Protein AF-0000000073273276 (afdb_homodimer)

Structure (mmCIF, N/CA/C/O backbone):
data_AF-0000000073273276-model_v1
#
loop_
_entity.id
_entity.type
_entity.pdbx_description
1 polymer 'Uncharacterized protein'
#
loop_
_atom_site.group_PDB
_atom_site.id
_atom_site.type_symbol
_atom_site.label_atom_id
_atom_site.label_alt_id
_atom_site.label_comp_id
_atom_site.label_asym_id
_atom_site.label_entity_id
_atom_site.label_seq_id
_atom_site.pdbx_PDB_ins_code
_atom_site.Cartn_x
_atom_site.Cartn_y
_atom_site.Cartn_z
_atom_site.occupancy
_atom_site.B_iso_or_equiv
_atom_site.auth_seq_id
_atom_site.auth_comp_id
_atom_site.auth_asym_id
_atom_site.auth_atom_id
_atom_site.pdbx_PDB_model_num
ATOM 1 N N . MET A 1 1 ? -34.844 -22.297 62.281 1 25.06 1 MET A N 1
ATOM 2 C CA . MET A 1 1 ? -33.531 -21.641 62.094 1 25.06 1 MET A CA 1
ATOM 3 C C . MET A 1 1 ? -33.094 -21.75 60.625 1 25.06 1 MET A C 1
ATOM 5 O O . MET A 1 1 ? -32.688 -22.812 60.188 1 25.06 1 MET A O 1
ATOM 9 N N . ALA A 1 2 ? -33.906 -21.156 59.75 1 26.33 2 ALA A N 1
ATOM 10 C CA . ALA A 1 2 ? -34 -20.969 58.281 1 26.33 2 ALA A CA 1
ATOM 11 C C . ALA A 1 2 ? -32.75 -20.297 57.719 1 26.33 2 ALA A C 1
ATOM 13 O O . ALA A 1 2 ? -32.5 -19.125 58.031 1 26.33 2 ALA A O 1
ATOM 14 N N . ILE A 1 3 ? -31.625 -21.031 57.812 1 28.47 3 ILE A N 1
ATOM 15 C CA . ILE A 1 3 ? -30.297 -20.672 57.281 1 28.47 3 ILE A CA 1
ATOM 16 C C . ILE A 1 3 ? -30.422 -20.234 55.844 1 28.47 3 ILE A C 1
ATOM 18 O O . ILE A 1 3 ? -30.828 -21.016 54.969 1 28.47 3 ILE A O 1
ATOM 22 N N . ILE A 1 4 ? -30.844 -18.984 55.625 1 29.8 4 ILE A N 1
ATOM 23 C CA . ILE A 1 4 ? -30.875 -18.219 54.375 1 29.8 4 ILE A CA 1
ATOM 24 C C . ILE A 1 4 ? -29.547 -18.344 53.656 1 29.8 4 ILE A C 1
ATOM 26 O O . ILE A 1 4 ? -28.5 -17.938 54.188 1 29.8 4 ILE A O 1
ATOM 30 N N . GLY A 1 5 ? -29.344 -19.453 52.969 1 27.39 5 GLY A N 1
ATOM 31 C CA . GLY A 1 5 ? -28.219 -19.75 52.094 1 27.39 5 GLY A CA 1
ATOM 32 C C . GLY A 1 5 ? -27.844 -18.578 51.219 1 27.39 5 GLY A C 1
ATOM 33 O O . GLY A 1 5 ? -28.672 -18.094 50.438 1 27.39 5 GLY A O 1
ATOM 34 N N . VAL A 1 6 ? -27.062 -17.656 51.719 1 28.2 6 VAL A N 1
ATOM 35 C CA . VAL A 1 6 ? -26.422 -16.547 51 1 28.2 6 VAL A CA 1
ATOM 36 C C . VAL A 1 6 ? -25.812 -17.047 49.719 1 28.2 6 VAL A C 1
ATOM 38 O O . VAL A 1 6 ? -24.906 -17.859 49.719 1 28.2 6 VAL A O 1
ATOM 41 N N . ALA A 1 7 ? -26.625 -17.234 48.656 1 25.98 7 ALA A N 1
ATOM 42 C CA . ALA A 1 7 ? -26.219 -17.391 47.25 1 25.98 7 ALA A CA 1
ATOM 43 C C . ALA A 1 7 ? -25.172 -16.359 46.875 1 25.98 7 ALA A C 1
ATOM 45 O O . ALA A 1 7 ? -25.453 -15.164 46.812 1 25.98 7 ALA A O 1
ATOM 46 N N . LEU A 1 8 ? -23.984 -16.453 47.438 1 27.25 8 LEU A N 1
ATOM 47 C CA . LEU A 1 8 ? -22.875 -15.672 46.906 1 27.25 8 LEU A CA 1
ATOM 48 C C . LEU A 1 8 ? -22.812 -15.797 45.375 1 27.25 8 LEU A C 1
ATOM 50 O O . LEU A 1 8 ? -22.562 -16.891 44.844 1 27.25 8 LEU A O 1
ATOM 54 N N . LEU A 1 9 ? -23.734 -15.156 44.656 1 28.09 9 LEU A N 1
ATOM 55 C CA . LEU A 1 9 ? -23.562 -14.836 43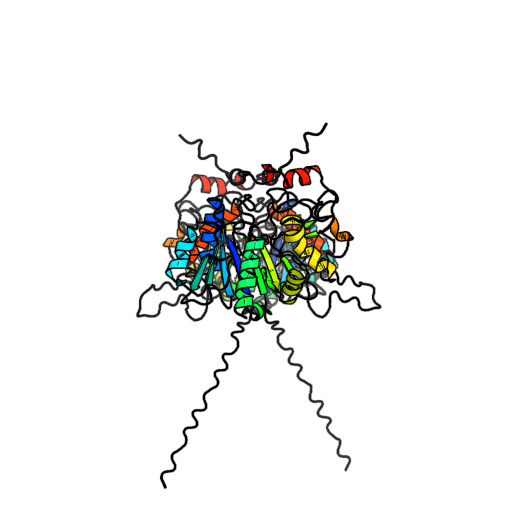.25 1 28.09 9 LEU A CA 1
ATOM 56 C C . LEU A 1 9 ? -22.156 -14.344 42.969 1 28.09 9 LEU A C 1
ATOM 58 O O . LEU A 1 9 ? -21.797 -13.227 43.375 1 28.09 9 LEU A O 1
ATOM 62 N N . TRP A 1 10 ? -21.203 -15.227 43.188 1 27 10 TRP A N 1
ATOM 63 C CA . TRP A 1 10 ? -19.891 -14.93 42.625 1 27 10 TRP A CA 1
ATOM 64 C C . TRP A 1 10 ? -20.016 -14.352 41.219 1 27 10 TRP A C 1
ATOM 66 O O . TRP A 1 10 ? -20.484 -15.023 40.312 1 27 10 TRP A O 1
ATOM 76 N N . TRP A 1 11 ? -20.359 -13.039 41.125 1 27.42 11 TRP A N 1
ATOM 77 C CA . TRP A 1 11 ? -20.125 -12.211 39.938 1 27.42 11 TRP A CA 1
ATOM 78 C C . TRP A 1 11 ? -18.828 -12.602 39.25 1 27.42 11 TRP A C 1
ATOM 80 O O . TRP A 1 11 ? -17.75 -12.508 39.844 1 27.42 11 TRP A O 1
ATOM 90 N N . SER A 1 12 ? -18.906 -13.727 38.531 1 26.27 12 SER A N 1
ATOM 91 C CA . SER A 1 12 ? -17.891 -13.961 37.5 1 26.27 12 SER A CA 1
ATOM 92 C C . SER A 1 12 ? -17.438 -12.648 36.875 1 26.27 12 SER A C 1
ATOM 94 O O . SER A 1 12 ? -18.234 -11.922 36.281 1 26.27 12 SER A O 1
ATOM 96 N N . LEU A 1 13 ? -16.609 -11.875 37.594 1 28.09 13 LEU A N 1
ATOM 97 C CA . LEU A 1 13 ? -15.781 -10.867 36.938 1 28.09 13 LEU A CA 1
ATOM 98 C C . LEU A 1 13 ? -15.359 -11.328 35.531 1 28.09 13 LEU A C 1
ATOM 100 O O . LEU A 1 13 ? -14.523 -12.219 35.406 1 28.09 13 LEU A O 1
ATOM 104 N N . MET A 1 14 ? -16.344 -11.539 34.688 1 26.72 14 MET A N 1
ATOM 105 C CA . MET A 1 14 ? -15.945 -11.477 33.281 1 26.72 14 MET A CA 1
ATOM 106 C C . MET A 1 14 ? -14.945 -10.352 33.031 1 26.72 14 MET A C 1
ATOM 108 O O . MET A 1 14 ? -15.281 -9.172 33.188 1 26.72 14 MET A O 1
ATOM 112 N N . SER A 1 15 ? -13.805 -10.5 33.594 1 26.66 15 SER A N 1
ATOM 113 C CA . SER A 1 15 ? -12.727 -9.664 33.094 1 26.66 15 SER A CA 1
ATOM 114 C C . SER A 1 15 ? -12.883 -9.422 31.594 1 26.66 15 SER A C 1
ATOM 116 O O . SER A 1 15 ? -12.961 -10.375 30.812 1 26.66 15 SER A O 1
ATOM 118 N N . VAL A 1 16 ? -13.711 -8.461 31.234 1 27.86 16 VAL A N 1
ATOM 119 C CA . VAL A 1 16 ? -13.531 -7.848 29.922 1 27.86 16 VAL A CA 1
ATOM 120 C C . VAL A 1 16 ? -12.055 -7.91 29.531 1 27.86 16 VAL A C 1
ATOM 122 O O . VAL A 1 16 ? -11.219 -7.219 30.109 1 27.86 16 VAL A O 1
ATOM 125 N N . SER A 1 17 ? -11.586 -9.148 29.422 1 28.81 17 SER A N 1
ATOM 126 C CA . SER A 1 17 ? -10.281 -9.328 28.797 1 28.81 17 SER A CA 1
ATOM 127 C C . SER A 1 17 ? -10.086 -8.344 27.641 1 28.81 17 SER A C 1
ATOM 129 O O . SER A 1 17 ? -11.008 -8.086 26.875 1 28.81 17 SER A O 1
ATOM 131 N N . ASP A 1 18 ? -9.438 -7.375 27.922 1 31.11 18 ASP A N 1
ATOM 132 C CA . ASP A 1 18 ? -8.891 -6.465 26.906 1 31.11 18 ASP A CA 1
ATOM 133 C C . ASP A 1 18 ? -8.648 -7.184 25.594 1 31.11 18 ASP A C 1
ATOM 135 O O . ASP A 1 18 ? -8 -8.227 25.547 1 31.11 18 ASP A O 1
ATOM 139 N N . GLY A 1 19 ? -9.789 -7.332 24.781 1 29.3 19 GLY A N 1
ATOM 140 C CA . GLY A 1 19 ? -9.891 -7.898 23.453 1 29.3 19 GLY A CA 1
ATOM 141 C C . GLY A 1 19 ? -8.586 -7.855 22.672 1 29.3 19 GLY A C 1
ATOM 142 O O . GLY A 1 19 ? -8.375 -6.965 21.859 1 29.3 19 GLY A O 1
ATOM 143 N N . TYR A 1 20 ? -7.531 -8.102 23.344 1 30.66 20 TYR A N 1
ATOM 144 C CA . TYR A 1 20 ? -6.309 -8.312 22.578 1 30.66 20 TYR A CA 1
ATOM 145 C C . TYR A 1 20 ? -6.512 -9.391 21.516 1 3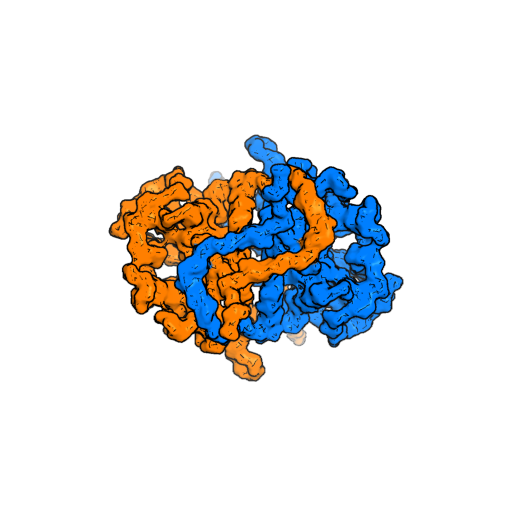0.66 20 TYR A C 1
ATOM 147 O O . TYR A 1 20 ? -6.738 -10.555 21.844 1 30.66 20 TYR A O 1
ATOM 155 N N . THR A 1 21 ? -7.277 -9.117 20.516 1 32.5 21 THR A N 1
ATOM 156 C CA . THR A 1 21 ? -7.188 -10.172 19.516 1 32.5 21 THR A CA 1
ATOM 157 C C . THR A 1 21 ? -5.75 -10.328 19.016 1 32.5 21 THR A C 1
ATOM 159 O O . THR A 1 21 ? -5.156 -9.375 18.516 1 32.5 21 THR A O 1
ATOM 162 N N . PRO A 1 22 ? -4.93 -11.148 19.562 1 36 22 PRO A N 1
ATOM 163 C CA . PRO A 1 22 ? -3.627 -11.43 18.969 1 36 22 PRO A CA 1
ATOM 164 C C . PRO A 1 22 ? -3.662 -11.383 17.438 1 36 22 PRO A C 1
ATOM 166 O O . PRO A 1 22 ? -4.691 -11.688 16.828 1 36 22 PRO A O 1
ATOM 169 N N . ILE A 1 23 ? -3.014 -10.312 16.953 1 40.88 23 ILE A N 1
ATOM 170 C CA . ILE A 1 23 ? -2.891 -10.586 15.523 1 40.88 23 ILE A CA 1
ATOM 171 C C . ILE A 1 23 ? -2.674 -12.078 15.297 1 40.88 23 ILE A C 1
ATOM 173 O O . ILE A 1 23 ? -1.688 -12.648 15.773 1 40.88 23 ILE A O 1
ATOM 177 N N . ARG A 1 24 ? -3.631 -12.859 15.219 1 39.81 24 ARG A N 1
ATOM 178 C CA . ARG A 1 24 ? -3.529 -14.258 14.828 1 39.81 24 ARG A CA 1
ATOM 179 C C . ARG A 1 24 ? -2.494 -14.445 13.727 1 39.81 24 ARG A C 1
ATOM 181 O O . ARG A 1 24 ? -2.805 -14.297 12.547 1 39.81 24 ARG A O 1
ATOM 188 N N . GLY A 1 25 ? -1.307 -13.719 13.844 1 44.53 25 GLY A N 1
ATOM 189 C CA . GLY A 1 25 ? -0.396 -14.125 12.781 1 44.53 25 GLY A CA 1
ATOM 190 C C . GLY A 1 25 ? -0.375 -15.625 12.562 1 44.53 25 GLY A C 1
ATOM 191 O O . GLY A 1 25 ? -0.472 -16.406 13.516 1 44.53 25 GLY A O 1
ATOM 192 N N . ASN A 1 26 ? -0.967 -15.992 11.555 1 50.69 26 ASN A N 1
ATOM 193 C CA . ASN A 1 26 ? -0.948 -17.391 11.156 1 50.69 26 ASN A CA 1
ATOM 194 C C . ASN A 1 26 ? 0.387 -18.062 11.484 1 50.69 26 ASN A C 1
ATOM 196 O O . ASN A 1 26 ? 1.408 -17.75 10.867 1 50.69 26 ASN A O 1
ATOM 200 N N . LYS A 1 27 ? 0.56 -18.547 12.672 1 66.12 27 LYS A N 1
ATOM 201 C CA . LYS A 1 27 ? 1.694 -19.094 13.406 1 66.12 27 LYS A CA 1
ATOM 202 C C . LYS A 1 27 ? 2.229 -20.359 12.727 1 66.12 27 LYS A C 1
ATOM 204 O O . LYS A 1 27 ? 3.172 -20.984 13.211 1 66.12 27 LYS A O 1
ATOM 209 N N . GLY A 1 28 ? 1.759 -20.531 11.562 1 88 28 GLY A N 1
ATOM 210 C CA . GLY A 1 28 ? 2.342 -21.75 11.031 1 88 28 GLY A CA 1
ATOM 211 C C . GLY A 1 28 ? 3.533 -21.5 10.125 1 88 28 GLY A C 1
ATOM 212 O O . GLY A 1 28 ? 3.699 -20.391 9.602 1 88 28 GLY A O 1
ATOM 213 N N . LYS A 1 29 ? 4.281 -22.5 10.031 1 96.25 29 LYS A N 1
ATOM 214 C CA . LYS A 1 29 ? 5.48 -22.422 9.195 1 96.25 29 LYS A CA 1
ATOM 215 C C . LYS A 1 29 ? 5.113 -22.266 7.723 1 96.25 29 LYS A C 1
ATOM 217 O O . LYS A 1 29 ? 4.168 -22.891 7.242 1 96.25 29 LYS A O 1
ATOM 222 N N . VAL A 1 30 ? 5.887 -21.359 7.008 1 98.25 30 VAL A N 1
ATOM 223 C CA . VAL A 1 30 ? 5.598 -21.047 5.613 1 98.25 30 VAL A CA 1
ATOM 224 C C . VAL A 1 30 ? 6.703 -21.594 4.715 1 98.25 30 VAL A C 1
ATOM 226 O O . VAL A 1 30 ? 7.887 -21.484 5.043 1 98.25 30 VAL A O 1
ATOM 229 N N . LEU A 1 31 ? 6.328 -22.234 3.635 1 98.69 31 LEU A N 1
ATOM 230 C CA . LEU A 1 31 ? 7.227 -22.562 2.537 1 98.69 31 LEU A CA 1
ATOM 231 C C . LEU A 1 31 ? 7.023 -21.609 1.362 1 98.69 31 LEU A C 1
ATOM 233 O O . LEU A 1 31 ? 5.895 -21.406 0.916 1 98.69 31 LEU A O 1
ATOM 237 N N . VAL A 1 32 ? 8.078 -21.047 0.908 1 98.88 32 VAL A N 1
ATOM 238 C CA . VAL A 1 32 ? 8.023 -20.281 -0.335 1 98.88 32 VAL A CA 1
ATOM 239 C C . VAL A 1 32 ? 8.734 -21.047 -1.445 1 98.88 32 VAL A C 1
ATOM 241 O O . VAL A 1 32 ? 9.938 -21.312 -1.355 1 98.88 32 VAL A O 1
ATOM 244 N N . SER A 1 33 ? 8 -21.484 -2.439 1 98.94 33 SER A N 1
ATOM 245 C CA . SER A 1 33 ? 8.547 -22.047 -3.67 1 98.94 33 SER A CA 1
ATOM 246 C C . SER A 1 33 ? 8.734 -20.969 -4.734 1 98.94 33 SER A C 1
ATOM 248 O O . SER A 1 33 ? 7.766 -20.344 -5.176 1 98.94 33 SER A O 1
ATOM 250 N N . TYR A 1 34 ? 9.953 -20.719 -5.125 1 98.88 34 TYR A N 1
ATOM 251 C CA . TYR A 1 34 ? 10.289 -19.719 -6.125 1 98.88 34 TYR A CA 1
ATOM 252 C C . TYR A 1 34 ? 10.781 -20.375 -7.414 1 98.88 34 TYR A C 1
ATOM 254 O O . TYR A 1 34 ? 11.828 -21.016 -7.426 1 98.88 34 TYR A O 1
ATOM 262 N N . SER A 1 35 ? 9.977 -20.25 -8.5 1 98.81 35 SER A N 1
ATOM 263 C CA . SER A 1 35 ? 10.352 -20.75 -9.82 1 98.81 35 SER A CA 1
ATOM 264 C C . SER A 1 35 ? 11.195 -19.734 -10.578 1 98.81 35 SER A C 1
ATOM 266 O O . SER A 1 35 ? 10.711 -18.656 -10.922 1 98.81 35 SER A O 1
ATOM 268 N N . TYR A 1 36 ? 12.398 -20.078 -10.922 1 98.69 36 TYR A N 1
ATOM 269 C CA . TYR A 1 36 ? 13.281 -19.109 -11.562 1 98.69 36 TYR A CA 1
ATOM 270 C C . TYR A 1 36 ? 13.781 -19.641 -12.906 1 98.69 36 TYR A C 1
ATOM 272 O O . TYR A 1 36 ? 14.32 -20.75 -12.977 1 98.69 36 TYR A O 1
ATOM 280 N N . PHE A 1 37 ? 13.531 -18.938 -13.891 1 97.94 37 PHE A N 1
ATOM 281 C CA . PHE A 1 37 ? 14.133 -19.109 -15.211 1 97.94 37 PHE A CA 1
ATOM 282 C C . PHE A 1 37 ? 14.688 -17.797 -15.734 1 97.94 37 PHE A C 1
ATOM 284 O O . PHE A 1 37 ? 13.953 -16.812 -15.859 1 97.94 37 PHE A O 1
ATOM 291 N N . GLU A 1 38 ? 15.984 -17.734 -16 1 96.5 38 GLU A N 1
ATOM 292 C CA . GLU A 1 38 ? 16.625 -16.484 -16.406 1 96.5 38 GLU A CA 1
ATOM 293 C C . GLU A 1 38 ? 16.328 -16.141 -17.859 1 96.5 38 GLU A C 1
ATOM 295 O O . GLU A 1 38 ? 17.219 -16.188 -18.719 1 96.5 38 GLU A O 1
ATOM 300 N N . LYS A 1 39 ? 15.148 -15.703 -18.031 1 95.25 39 LYS A N 1
ATOM 301 C CA . LYS A 1 39 ? 14.656 -15.398 -19.375 1 95.25 39 LYS A CA 1
ATOM 302 C C . LYS A 1 39 ? 15.25 -14.086 -19.891 1 95.25 39 LYS A C 1
ATOM 304 O O . LYS A 1 39 ? 15.578 -13.969 -21.078 1 95.25 39 LYS A O 1
ATOM 309 N N . ASP A 1 40 ? 15.367 -13.031 -19.078 1 96.06 40 ASP A N 1
ATOM 310 C CA . ASP A 1 40 ? 15.836 -11.703 -19.453 1 96.06 40 ASP A CA 1
ATOM 311 C C . ASP A 1 40 ? 16.312 -10.93 -18.219 1 96.06 40 ASP A C 1
ATOM 313 O O . ASP A 1 40 ? 16.359 -11.469 -17.125 1 96.06 40 ASP A O 1
ATOM 317 N N . ASP A 1 41 ? 16.656 -9.68 -18.438 1 96.94 41 ASP A N 1
ATOM 318 C CA . ASP A 1 41 ? 17.219 -8.844 -17.375 1 96.94 41 ASP A CA 1
ATOM 319 C C . ASP A 1 41 ? 16.172 -8.539 -16.297 1 96.94 41 ASP A C 1
ATOM 321 O O . ASP A 1 41 ? 16.5 -8.391 -15.125 1 96.94 41 ASP A O 1
ATOM 325 N N . ILE A 1 42 ? 14.93 -8.414 -16.688 1 97.62 42 ILE A N 1
ATOM 326 C CA . ILE A 1 42 ? 13.867 -8.102 -15.734 1 97.62 42 ILE A CA 1
ATOM 327 C C . ILE A 1 42 ? 13.734 -9.242 -14.727 1 97.62 42 ILE A C 1
ATOM 329 O O . ILE A 1 42 ? 13.68 -9 -13.516 1 97.62 42 ILE A O 1
ATOM 333 N N . GLN A 1 43 ? 13.758 -10.484 -15.188 1 97.62 43 GLN A N 1
ATOM 334 C CA . GLN A 1 43 ? 13.641 -11.625 -14.281 1 97.62 43 GLN A CA 1
ATOM 335 C C . GLN A 1 43 ? 14.867 -11.742 -13.383 1 97.62 43 GLN A C 1
ATOM 337 O O . GLN A 1 43 ? 14.758 -12.133 -12.219 1 97.62 43 GLN A O 1
ATOM 342 N N . THR A 1 44 ? 16.031 -11.383 -13.914 1 98.44 44 THR A N 1
ATOM 343 C CA . THR A 1 44 ? 17.234 -11.359 -13.094 1 98.44 44 THR A CA 1
ATOM 344 C C . THR A 1 44 ? 17.094 -10.359 -11.953 1 98.44 44 THR A C 1
ATOM 346 O O . THR A 1 44 ? 17.359 -10.688 -10.789 1 98.44 44 THR A O 1
ATOM 349 N N . ARG A 1 45 ? 16.578 -9.172 -12.219 1 98.38 45 ARG A N 1
ATOM 350 C CA . ARG A 1 45 ? 16.406 -8.125 -11.211 1 98.38 45 ARG A CA 1
ATOM 351 C C . ARG A 1 45 ? 15.305 -8.508 -10.219 1 98.38 45 ARG A C 1
ATOM 353 O O . ARG A 1 45 ? 15.391 -8.172 -9.039 1 98.38 45 ARG A O 1
ATOM 360 N N . ASN A 1 46 ? 14.281 -9.203 -10.766 1 98.81 46 ASN A N 1
ATOM 361 C CA . ASN A 1 46 ? 13.211 -9.664 -9.883 1 98.81 46 ASN A CA 1
ATOM 362 C C . ASN A 1 46 ? 13.742 -10.57 -8.781 1 98.81 46 ASN A C 1
ATOM 364 O O . ASN A 1 46 ? 13.469 -10.352 -7.602 1 98.81 46 ASN A O 1
ATOM 368 N N . PHE A 1 47 ? 14.531 -11.555 -9.234 1 98.88 47 PHE A N 1
ATOM 369 C CA . PHE A 1 47 ? 15.039 -12.523 -8.273 1 98.88 47 PHE A CA 1
ATOM 370 C C . PHE A 1 47 ? 16.094 -11.898 -7.375 1 98.88 47 PHE A C 1
ATOM 372 O O . PHE A 1 47 ? 16.141 -12.18 -6.176 1 98.88 47 PHE A O 1
ATOM 379 N N . ASP A 1 48 ? 16.906 -11.023 -7.891 1 98.69 48 ASP A N 1
ATOM 380 C CA . ASP A 1 48 ? 17.922 -10.32 -7.094 1 98.69 48 ASP A CA 1
ATOM 381 C C . ASP A 1 48 ? 17.266 -9.5 -5.984 1 98.69 48 ASP A C 1
ATOM 383 O O . ASP A 1 48 ? 17.719 -9.523 -4.84 1 98.69 48 ASP A O 1
ATOM 387 N N . PHE A 1 49 ? 16.266 -8.766 -6.293 1 98.75 49 PHE A N 1
ATOM 388 C CA . PHE A 1 49 ? 15.5 -8 -5.32 1 98.75 49 PHE A CA 1
ATOM 389 C C . PHE A 1 49 ? 14.898 -8.922 -4.262 1 98.75 49 PHE A C 1
ATOM 391 O O . PHE A 1 49 ? 14.961 -8.625 -3.066 1 98.75 49 PHE A O 1
ATOM 398 N N . PHE A 1 50 ? 14.359 -10.055 -4.688 1 98.81 50 PHE A N 1
ATOM 399 C CA . PHE A 1 50 ? 13.727 -11.039 -3.814 1 98.81 50 PHE A CA 1
ATOM 400 C C . PHE A 1 50 ? 14.734 -11.609 -2.824 1 98.81 50 PHE A C 1
ATOM 402 O O . PHE A 1 50 ? 14.422 -11.766 -1.64 1 98.81 50 PHE A O 1
ATOM 409 N N . ILE A 1 51 ? 15.891 -11.922 -3.264 1 98.19 51 ILE A N 1
ATOM 410 C CA . ILE A 1 51 ? 16.938 -12.492 -2.432 1 98.19 51 ILE A CA 1
ATOM 411 C C . ILE A 1 51 ? 17.25 -11.555 -1.269 1 98.19 51 ILE A C 1
ATOM 413 O O . ILE A 1 51 ? 17.391 -12 -0.127 1 98.19 51 ILE A O 1
ATOM 417 N N . THR A 1 52 ? 17.203 -10.273 -1.509 1 97.19 52 THR A N 1
ATOM 418 C CA . THR A 1 52 ? 17.516 -9.297 -0.472 1 97.19 52 THR A CA 1
ATOM 419 C C . THR A 1 52 ? 16.297 -9.039 0.417 1 97.19 52 THR A C 1
ATOM 421 O O . THR A 1 52 ? 16.375 -9.18 1.639 1 97.19 52 THR A O 1
ATOM 424 N N . THR A 1 53 ? 15.195 -8.797 -0.158 1 96.62 53 THR A N 1
ATOM 425 C CA . THR A 1 53 ? 14.086 -8.211 0.581 1 96.62 53 THR A CA 1
ATOM 426 C C . THR A 1 53 ? 13.211 -9.297 1.204 1 96.62 53 THR A C 1
ATOM 428 O O . THR A 1 53 ? 12.594 -9.078 2.248 1 96.62 53 THR A O 1
ATOM 431 N N . ALA A 1 54 ? 13.188 -10.453 0.553 1 97.31 54 ALA A N 1
ATOM 432 C CA . ALA A 1 54 ? 12.336 -11.531 1.065 1 97.31 54 ALA A CA 1
ATOM 433 C C . ALA A 1 54 ? 13.164 -12.578 1.798 1 97.31 54 ALA A C 1
ATOM 435 O O . ALA A 1 54 ? 12.82 -12.984 2.91 1 97.31 54 ALA A O 1
ATOM 436 N N . MET A 1 55 ? 14.328 -12.961 1.222 1 96.62 55 MET A N 1
ATOM 437 C CA . MET A 1 55 ? 15.133 -14.031 1.803 1 96.62 55 MET A CA 1
ATOM 438 C C . MET A 1 55 ? 16.094 -13.484 2.855 1 96.62 55 MET A C 1
ATOM 440 O O . MET A 1 55 ? 16.672 -14.25 3.629 1 96.62 55 MET A O 1
ATOM 444 N N . GLY A 1 56 ? 16.344 -12.18 2.863 1 93.75 56 GLY A N 1
ATOM 445 C CA . GLY A 1 56 ? 17.062 -11.523 3.938 1 93.75 56 GLY A CA 1
ATOM 446 C C . GLY A 1 56 ? 18.562 -11.508 3.719 1 93.75 56 GLY A C 1
ATOM 447 O O . GLY A 1 56 ? 19.328 -11.125 4.613 1 93.75 56 GLY A O 1
ATOM 448 N N . VAL A 1 57 ? 18.984 -11.961 2.518 1 94.62 57 VAL A N 1
ATOM 449 C CA . VAL A 1 57 ? 20.422 -11.977 2.24 1 94.62 57 VAL A CA 1
ATOM 450 C C . VAL A 1 57 ? 20.953 -10.547 2.23 1 94.62 57 VAL A C 1
ATOM 452 O O . VAL A 1 57 ? 20.469 -9.695 1.484 1 94.62 57 VAL A O 1
ATOM 455 N N . ASP A 1 58 ? 21.891 -10.234 3.09 1 91.56 58 ASP A N 1
ATOM 456 C CA . ASP A 1 58 ? 22.594 -8.953 3.227 1 91.56 58 ASP A CA 1
ATOM 457 C C . ASP A 1 58 ? 21.656 -7.875 3.764 1 91.56 58 ASP A C 1
ATOM 459 O O . ASP A 1 58 ? 21.984 -6.688 3.73 1 91.56 58 ASP A O 1
ATOM 463 N N . ASN A 1 59 ? 20.469 -8.227 4.16 1 92.19 59 ASN A N 1
ATOM 464 C CA . ASN A 1 59 ? 19.5 -7.273 4.672 1 92.19 59 ASN A CA 1
ATOM 465 C C . ASN A 1 59 ? 19.766 -6.918 6.133 1 92.19 59 ASN A C 1
ATOM 467 O O . ASN A 1 59 ? 19.656 -7.77 7.016 1 92.19 59 ASN A O 1
ATOM 471 N N . VAL A 1 60 ? 20.031 -5.734 6.402 1 87.25 60 VAL A N 1
ATOM 472 C CA . VAL A 1 60 ? 20.422 -5.332 7.75 1 87.25 60 VAL A CA 1
ATOM 473 C C . VAL A 1 60 ? 19.188 -4.914 8.539 1 87.25 60 VAL A C 1
ATOM 475 O O . VAL A 1 60 ? 19.266 -4.688 9.75 1 87.25 60 VAL A O 1
ATOM 478 N N . LEU A 1 61 ? 18.047 -4.844 7.828 1 83.06 61 LEU A N 1
ATOM 479 C CA . LEU A 1 61 ? 16.828 -4.34 8.469 1 83.06 61 LEU A CA 1
ATOM 480 C C . LEU A 1 61 ? 15.977 -5.484 9 1 83.06 61 LEU A C 1
ATOM 482 O O . LEU A 1 61 ? 15.258 -5.32 9.992 1 83.06 61 LEU A O 1
ATOM 486 N N . ASP A 1 62 ? 16.016 -6.582 8.258 1 83.25 62 ASP A N 1
ATOM 487 C CA . ASP A 1 62 ? 15.055 -7.629 8.594 1 83.25 62 ASP A CA 1
ATOM 488 C C . ASP A 1 62 ? 15.539 -8.992 8.109 1 83.25 62 ASP A C 1
ATOM 490 O O . ASP A 1 62 ? 16.328 -9.078 7.16 1 83.25 62 ASP A O 1
ATOM 494 N N . LYS A 1 63 ? 15.062 -10.039 8.836 1 88.38 63 LYS A N 1
ATOM 495 C CA . LYS A 1 63 ? 15.258 -11.43 8.445 1 88.38 63 LYS A CA 1
ATOM 496 C C . LYS A 1 63 ? 13.945 -12.203 8.508 1 88.38 63 LYS A C 1
ATOM 498 O O . LYS A 1 63 ? 13.133 -11.992 9.406 1 88.38 63 LYS A O 1
ATOM 503 N N . PRO A 1 64 ? 13.812 -13.062 7.473 1 92.75 64 PRO A N 1
ATOM 504 C CA . PRO A 1 64 ? 12.578 -13.859 7.539 1 92.75 64 PRO A CA 1
ATOM 505 C C . PRO A 1 64 ? 12.539 -14.781 8.758 1 92.75 64 PRO A C 1
ATOM 507 O O . PRO A 1 64 ? 13.578 -15.297 9.18 1 92.75 64 PRO A O 1
ATOM 510 N N . HIS A 1 65 ? 11.367 -14.914 9.32 1 90.94 65 HIS A N 1
ATOM 511 C CA . HIS A 1 65 ? 11.164 -15.797 10.461 1 90.94 65 HIS A CA 1
ATOM 512 C C . HIS A 1 65 ? 10.109 -16.859 10.164 1 90.94 65 HIS A C 1
ATOM 514 O O . HIS A 1 65 ? 9.039 -16.531 9.633 1 90.94 65 HIS A O 1
ATOM 520 N N . ASN A 1 66 ? 10.492 -18.141 10.477 1 94.12 66 ASN A N 1
ATOM 521 C CA . ASN A 1 66 ? 9.586 -19.266 10.305 1 94.12 66 ASN A CA 1
ATOM 522 C C . ASN A 1 66 ? 9.18 -19.438 8.844 1 94.12 66 ASN A C 1
ATOM 524 O O . ASN A 1 66 ? 8.023 -19.766 8.555 1 94.12 66 ASN A O 1
ATOM 528 N N . ILE A 1 67 ? 10.117 -19.141 7.922 1 96.88 67 ILE A N 1
ATOM 529 C CA . ILE A 1 67 ? 9.93 -19.297 6.484 1 96.88 67 ILE A CA 1
ATOM 530 C C . ILE A 1 67 ? 11.102 -20.078 5.891 1 96.88 67 ILE A C 1
ATOM 532 O O . ILE A 1 67 ? 12.258 -19.75 6.137 1 96.88 67 ILE A O 1
ATOM 536 N N . ASP A 1 68 ? 10.812 -21.094 5.211 1 97.81 68 ASP A N 1
ATOM 537 C CA . ASP A 1 68 ? 11.805 -21.781 4.387 1 97.81 68 ASP A CA 1
ATOM 538 C C . ASP A 1 68 ? 11.609 -21.469 2.908 1 97.81 68 ASP A C 1
ATOM 540 O O . ASP A 1 68 ? 10.492 -21.156 2.477 1 97.81 68 ASP A O 1
ATOM 544 N N . PHE A 1 69 ? 12.703 -21.516 2.168 1 98.44 69 PHE A N 1
ATOM 545 C CA . PHE A 1 69 ? 12.656 -21.203 0.744 1 98.44 69 PHE A CA 1
ATOM 546 C C . PHE A 1 69 ? 13.18 -22.375 -0.081 1 98.44 69 PHE A C 1
ATOM 548 O O . PHE A 1 69 ? 14.18 -23 0.278 1 98.44 69 PHE A O 1
ATOM 555 N N . VAL A 1 70 ? 12.445 -22.688 -1.125 1 98.62 70 VAL A N 1
ATOM 556 C CA . VAL A 1 70 ? 12.945 -23.562 -2.18 1 98.62 70 VAL A CA 1
ATOM 557 C C . VAL A 1 70 ? 12.961 -22.812 -3.51 1 98.62 70 VAL A C 1
ATOM 559 O O . VAL A 1 70 ? 11.922 -22.344 -3.979 1 98.62 70 VAL A O 1
ATOM 562 N N . VAL A 1 71 ? 14.133 -22.672 -4.035 1 98.75 71 VAL A N 1
ATOM 563 C CA . VAL A 1 71 ? 14.297 -22.078 -5.359 1 98.75 71 VAL A CA 1
ATOM 564 C C . VAL A 1 71 ? 14.547 -23.172 -6.391 1 98.75 71 VAL A C 1
ATOM 566 O O . VAL A 1 71 ? 15.469 -23.984 -6.234 1 98.75 71 VAL A O 1
ATOM 569 N N . VAL A 1 72 ? 13.68 -23.25 -7.367 1 98.62 72 VAL A N 1
ATOM 570 C CA . VAL A 1 72 ? 13.914 -24.156 -8.484 1 98.62 72 VAL A CA 1
ATOM 571 C C . VAL A 1 72 ? 14.438 -23.375 -9.688 1 98.62 72 VAL A C 1
ATOM 573 O O . VAL A 1 72 ? 13.703 -22.594 -10.297 1 98.62 72 VAL A O 1
ATOM 576 N N . GLN A 1 73 ? 15.68 -23.562 -9.984 1 98.44 73 GLN A N 1
ATOM 577 C CA . GLN A 1 73 ? 16.328 -22.922 -11.125 1 98.44 73 GLN A CA 1
ATOM 578 C C . GLN A 1 73 ? 16.25 -23.797 -12.375 1 98.44 73 GLN A C 1
ATOM 580 O O . GLN A 1 73 ? 16.75 -24.922 -12.383 1 98.44 73 GLN A O 1
ATOM 585 N N . SER A 1 74 ? 15.57 -23.328 -13.398 1 97.5 74 SER A N 1
ATOM 586 C CA . SER A 1 74 ? 15.484 -24.016 -14.68 1 97.5 74 SER A CA 1
ATOM 587 C C . SER A 1 74 ? 16.469 -23.438 -15.688 1 97.5 74 SER A C 1
ATOM 589 O O . SER A 1 74 ? 16.609 -22.203 -15.789 1 97.5 74 SER A O 1
ATOM 591 N N . GLY A 1 75 ? 17.094 -24.281 -16.438 1 95.31 75 GLY A N 1
ATOM 592 C CA . GLY A 1 75 ? 18.078 -23.844 -17.406 1 95.31 75 GLY A CA 1
ATOM 593 C C . GLY A 1 75 ? 19.469 -23.719 -16.812 1 95.31 75 GLY A C 1
ATOM 594 O O . GLY A 1 75 ? 19.688 -24.047 -15.641 1 95.31 75 GLY A O 1
ATOM 595 N N . ASP A 1 76 ? 20.406 -23.188 -17.516 1 93.25 76 ASP A N 1
ATOM 596 C CA . ASP A 1 76 ? 21.812 -23.203 -17.125 1 93.25 76 ASP A CA 1
ATOM 597 C C . ASP A 1 76 ? 22.203 -21.891 -16.453 1 93.25 76 ASP A C 1
ATOM 599 O O . ASP A 1 76 ? 23.109 -21.859 -15.617 1 93.25 76 ASP A O 1
ATOM 603 N N . ALA A 1 77 ? 21.5 -20.875 -16.812 1 94.5 77 ALA A N 1
ATOM 604 C CA . ALA A 1 77 ? 21.891 -19.562 -16.344 1 94.5 77 ALA A CA 1
ATOM 605 C C . ALA A 1 77 ? 21.141 -19.172 -15.078 1 94.5 77 ALA A C 1
ATOM 607 O O . ALA A 1 77 ? 19.922 -19.406 -14.977 1 94.5 77 ALA A O 1
ATOM 608 N N . CYS A 1 78 ? 21.906 -18.641 -14.133 1 96.81 78 CYS A N 1
ATOM 609 C CA . CYS A 1 78 ? 21.328 -18.047 -12.93 1 96.81 78 CYS A CA 1
ATOM 610 C C . CYS A 1 78 ? 22.312 -17.109 -12.258 1 96.81 78 CYS A C 1
ATOM 612 O O . CYS A 1 78 ? 23 -17.484 -11.305 1 96.81 78 CYS A O 1
ATOM 614 N N . GLU A 1 79 ? 22.266 -15.906 -12.641 1 97.5 79 GLU A N 1
ATOM 615 C CA . GLU A 1 79 ? 23.203 -14.922 -12.125 1 97.5 79 GLU A CA 1
ATOM 616 C C . GLU A 1 79 ? 22.938 -14.633 -10.648 1 97.5 79 GLU A C 1
ATOM 618 O O . GLU A 1 79 ? 23.875 -14.617 -9.836 1 97.5 79 GLU A O 1
ATOM 623 N N . PRO A 1 80 ? 21.656 -14.477 -10.234 1 98 80 PRO A N 1
ATOM 624 C CA . PRO A 1 80 ? 21.422 -14.148 -8.828 1 98 80 PRO A CA 1
ATOM 625 C C . PRO A 1 80 ? 21.75 -15.312 -7.895 1 98 80 PRO A C 1
ATOM 627 O O . PRO A 1 80 ? 21.953 -15.102 -6.695 1 98 80 PRO A O 1
ATOM 630 N N . CYS A 1 81 ? 21.781 -16.562 -8.43 1 97.38 81 CYS A N 1
ATOM 631 C CA . CYS A 1 81 ? 22.031 -17.734 -7.602 1 97.38 81 CYS A CA 1
ATOM 632 C C . CYS A 1 81 ? 23.438 -17.688 -7.008 1 97.38 81 CYS A C 1
ATOM 634 O O . CYS A 1 81 ? 23.703 -18.328 -5.988 1 97.38 81 CYS A O 1
ATOM 636 N N . LYS A 1 82 ? 24.312 -16.953 -7.609 1 97 82 LYS A N 1
ATOM 637 C CA . LYS A 1 82 ? 25.672 -16.797 -7.09 1 97 82 LYS A CA 1
ATOM 638 C C . LYS A 1 82 ? 25.656 -16.234 -5.672 1 97 82 LYS A C 1
ATOM 640 O O . LYS A 1 82 ? 26.516 -16.578 -4.852 1 97 82 LYS A O 1
ATOM 645 N N . ARG A 1 83 ? 24.703 -15.383 -5.398 1 96.62 83 ARG A N 1
ATOM 646 C CA . ARG A 1 83 ? 24.578 -14.773 -4.082 1 96.62 83 ARG A CA 1
ATOM 647 C C . ARG A 1 83 ? 24.141 -15.797 -3.041 1 96.62 83 ARG A C 1
ATOM 649 O O . ARG A 1 83 ? 24.516 -15.703 -1.871 1 96.62 83 ARG A O 1
ATOM 656 N N . LEU A 1 84 ? 23.359 -16.797 -3.475 1 96.25 84 LEU A N 1
ATOM 657 C CA . LEU A 1 84 ? 22.859 -17.828 -2.568 1 96.25 84 LEU A CA 1
ATOM 658 C C . LEU A 1 84 ? 23.922 -18.906 -2.34 1 96.25 84 LEU A C 1
ATOM 660 O O . LEU A 1 84 ? 24.109 -19.359 -1.211 1 96.25 84 LEU A O 1
ATOM 664 N N . LEU A 1 85 ? 24.594 -19.234 -3.373 1 96.25 85 LEU A N 1
ATOM 665 C CA . LEU A 1 85 ? 25.516 -20.359 -3.369 1 96.25 85 LEU A CA 1
ATOM 666 C C . LEU A 1 85 ? 26.688 -20.125 -2.414 1 96.25 85 LEU A C 1
ATOM 668 O O . LEU A 1 85 ? 27.297 -21.062 -1.928 1 96.25 85 LEU A O 1
ATOM 672 N N . GLN A 1 86 ? 26.906 -18.875 -2.059 1 92.94 86 GLN A N 1
ATOM 673 C CA . GLN A 1 86 ? 28.016 -18.516 -1.175 1 92.94 86 GLN A CA 1
ATOM 674 C C . GLN A 1 86 ? 27.828 -19.141 0.209 1 92.94 86 GLN A C 1
ATOM 676 O O . GLN A 1 86 ? 28.812 -19.406 0.908 1 92.94 86 GLN A O 1
ATOM 681 N N . SER A 1 87 ? 26.625 -19.391 0.599 1 93.5 87 SER A N 1
ATOM 682 C CA . SER A 1 87 ? 26.359 -19.922 1.933 1 93.5 87 SER A CA 1
ATOM 683 C C . SER A 1 87 ? 25.625 -21.25 1.862 1 93.5 87 SER A C 1
ATOM 685 O O . SER A 1 87 ? 24.781 -21.547 2.711 1 93.5 87 SER A O 1
ATOM 687 N N . MET A 1 88 ? 25.844 -21.984 0.77 1 96.69 88 MET A N 1
ATOM 688 C CA . MET A 1 88 ? 25.141 -23.266 0.587 1 96.69 88 MET A CA 1
ATOM 689 C C . MET A 1 88 ? 26.141 -24.391 0.352 1 96.69 88 MET A C 1
ATOM 691 O O . MET A 1 88 ? 27.281 -24.156 -0.016 1 96.69 88 MET A O 1
ATOM 695 N N . LYS A 1 89 ? 25.734 -25.578 0.65 1 96.62 89 LYS A N 1
ATOM 696 C CA . LYS A 1 89 ? 26.5 -26.781 0.358 1 96.62 89 LYS A CA 1
ATOM 697 C C . LYS A 1 89 ? 25.656 -27.781 -0.438 1 96.62 89 LYS A C 1
ATOM 699 O O . LYS A 1 89 ? 24.438 -27.781 -0.352 1 96.62 89 LYS A O 1
ATOM 704 N N . ALA A 1 90 ? 26.344 -28.578 -1.17 1 96.31 90 ALA A N 1
ATOM 705 C CA . ALA A 1 90 ? 25.672 -29.625 -1.938 1 96.31 90 ALA A CA 1
ATOM 706 C C . ALA A 1 90 ? 24.953 -30.609 -1.018 1 96.31 90 ALA A C 1
ATOM 708 O O . ALA A 1 90 ? 25.469 -30.953 0.048 1 96.31 90 ALA A O 1
ATOM 709 N N . ALA A 1 91 ? 23.797 -30.969 -1.435 1 94.62 91 ALA A N 1
ATOM 710 C CA . ALA A 1 91 ? 23 -31.938 -0.683 1 94.62 91 ALA A CA 1
ATOM 711 C C . ALA A 1 91 ? 22.578 -33.125 -1.568 1 94.62 91 ALA A C 1
ATOM 713 O O . ALA A 1 91 ? 22.797 -33.094 -2.783 1 94.62 91 ALA A O 1
ATOM 714 N N . ASP A 1 92 ? 22.031 -34.094 -0.89 1 90.75 92 ASP A N 1
ATOM 715 C CA . ASP A 1 92 ? 21.609 -35.281 -1.62 1 90.75 92 ASP A CA 1
ATOM 716 C C . ASP A 1 92 ? 20.406 -34.969 -2.508 1 90.75 92 ASP A C 1
ATOM 718 O O . ASP A 1 92 ? 19.516 -34.219 -2.113 1 90.75 92 ASP A O 1
ATOM 722 N N . ASN A 1 93 ? 20.5 -35.531 -3.678 1 87.25 93 ASN A N 1
ATOM 723 C CA . ASN A 1 93 ? 19.422 -35.375 -4.66 1 87.25 93 ASN A CA 1
ATOM 724 C C . ASN A 1 93 ? 18.578 -36.656 -4.766 1 87.25 93 ASN A C 1
ATOM 726 O O . ASN A 1 93 ? 19.094 -37.688 -5.156 1 87.25 93 ASN A O 1
ATOM 730 N N . ALA A 1 94 ? 17.344 -36.531 -4.52 1 82.75 94 ALA A N 1
ATOM 731 C CA . ALA A 1 94 ? 16.469 -37.719 -4.57 1 82.75 94 ALA A CA 1
ATOM 732 C C . ALA A 1 94 ? 15.586 -37.656 -5.812 1 82.75 94 ALA A C 1
ATOM 734 O O . ALA A 1 94 ? 14.797 -38.594 -6.043 1 82.75 94 ALA A O 1
ATOM 735 N N . LEU A 1 95 ? 15.68 -36.656 -6.617 1 91.69 95 LEU A N 1
ATOM 736 C CA . LEU A 1 95 ? 14.781 -36.469 -7.754 1 91.69 95 LEU A CA 1
ATOM 737 C C . LEU A 1 95 ? 15.547 -36.531 -9.07 1 91.69 95 LEU A C 1
ATOM 739 O O . LEU A 1 95 ? 16.578 -35.875 -9.227 1 91.69 95 LEU A O 1
ATOM 743 N N . SER A 1 96 ? 14.992 -37.312 -9.961 1 88.5 96 SER A N 1
ATOM 744 C CA . SER A 1 96 ? 15.648 -37.5 -11.25 1 88.5 96 SER A CA 1
ATOM 745 C C . SER A 1 96 ? 15.602 -36.219 -12.078 1 88.5 96 SER A C 1
ATOM 747 O O . SER A 1 96 ? 16.5 -35.938 -12.875 1 88.5 96 SER A O 1
ATOM 749 N N . GLU A 1 97 ? 14.609 -35.375 -11.891 1 88.62 97 GLU A N 1
ATOM 750 C CA . GLU A 1 97 ? 14.414 -34.156 -12.672 1 88.62 97 GLU A CA 1
ATOM 751 C C . GLU A 1 97 ? 15.367 -33.062 -12.219 1 88.62 97 GLU A C 1
ATOM 753 O O . GLU A 1 97 ? 15.523 -32.062 -12.906 1 88.62 97 GLU A O 1
ATOM 758 N N . VAL A 1 98 ? 16.016 -33.312 -11.156 1 94.94 98 VAL A N 1
ATOM 759 C CA . VAL A 1 98 ? 16.891 -32.312 -10.555 1 94.94 98 VAL A CA 1
ATOM 760 C C . VAL A 1 98 ? 18.344 -32.75 -10.758 1 94.94 98 VAL A C 1
ATOM 762 O O . VAL A 1 98 ? 18.734 -33.875 -10.43 1 94.94 98 VAL A O 1
ATOM 765 N N . ARG A 1 99 ? 19.125 -31.906 -11.289 1 94.94 99 ARG A N 1
ATOM 766 C CA . ARG A 1 99 ? 20.531 -32.188 -11.562 1 94.94 99 ARG A CA 1
ATOM 767 C C . ARG A 1 99 ? 21.391 -32.031 -10.312 1 94.94 99 ARG A C 1
ATOM 769 O O . ARG A 1 99 ? 22.281 -32.812 -10.062 1 94.94 99 ARG A O 1
ATOM 776 N N . GLN A 1 100 ? 21.156 -30.984 -9.609 1 96.19 100 GLN A N 1
ATOM 777 C CA . GLN A 1 100 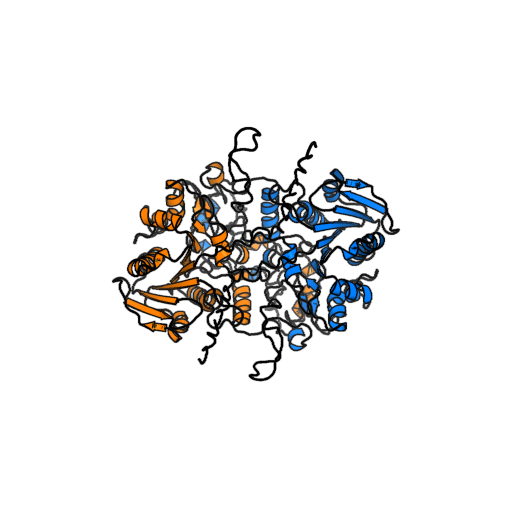? 21.938 -30.672 -8.43 1 96.19 100 GLN A CA 1
ATOM 778 C C . GLN A 1 100 ? 21.078 -30.031 -7.34 1 96.19 100 GLN A C 1
ATOM 780 O O . GLN A 1 100 ? 20.141 -29.281 -7.641 1 96.19 100 GLN A O 1
ATOM 785 N N . VAL A 1 101 ? 21.344 -30.359 -6.105 1 97.69 101 VAL A N 1
ATOM 786 C CA . VAL A 1 101 ? 20.672 -29.812 -4.941 1 97.69 101 VAL A CA 1
ATOM 787 C C . VAL A 1 101 ? 21.688 -29.094 -4.051 1 97.69 101 VAL A C 1
ATOM 789 O O . VAL A 1 101 ? 22.781 -29.594 -3.822 1 97.69 101 VAL A O 1
ATOM 792 N N . TYR A 1 102 ? 21.359 -27.859 -3.607 1 97.62 102 TYR A N 1
ATOM 793 C CA . TYR A 1 102 ? 22.125 -27.156 -2.588 1 97.62 102 TYR A CA 1
ATOM 794 C C . TYR A 1 102 ? 21.219 -26.75 -1.418 1 97.62 102 TYR A C 1
ATOM 796 O O . TYR A 1 102 ? 20.031 -26.484 -1.601 1 97.62 102 TYR A O 1
ATOM 804 N N . GLU A 1 103 ? 21.781 -26.75 -0.236 1 96.56 103 GLU A N 1
ATOM 805 C CA . GLU A 1 103 ? 21.062 -26.328 0.959 1 96.56 103 GLU A CA 1
ATOM 806 C C . GLU A 1 103 ? 21.891 -25.328 1.775 1 96.56 103 GLU A C 1
ATOM 808 O O . GLU A 1 103 ? 23.109 -25.438 1.848 1 96.56 103 GLU A O 1
ATOM 813 N N . SER A 1 104 ? 21.125 -24.406 2.35 1 94.88 104 SER A N 1
ATOM 814 C CA . SER A 1 104 ? 21.812 -23.422 3.191 1 94.88 104 SER A CA 1
ATOM 815 C C . SER A 1 104 ? 22.422 -24.078 4.426 1 94.88 104 SER A C 1
ATOM 817 O O . SER A 1 104 ? 21.844 -25.016 4.988 1 94.88 104 SER A O 1
ATOM 819 N N . VAL A 1 105 ? 23.516 -23.562 4.93 1 88.12 105 VAL A N 1
ATOM 820 C CA . VAL A 1 105 ? 24.234 -24.125 6.078 1 88.12 105 VAL A CA 1
ATOM 821 C C . VAL A 1 105 ? 23.906 -23.312 7.328 1 88.12 105 VAL A C 1
ATOM 823 O O . VAL A 1 105 ? 24.125 -23.766 8.453 1 88.12 105 VAL A O 1
ATOM 826 N N . SER A 1 106 ? 23.438 -22.109 7.141 1 81.62 106 SER A N 1
ATOM 827 C CA . SER A 1 106 ? 23.094 -21.203 8.227 1 81.62 106 SER A CA 1
ATOM 828 C C . SER A 1 106 ? 21.953 -20.266 7.828 1 81.62 106 SER A C 1
ATOM 830 O O . SER A 1 106 ? 21.469 -20.328 6.695 1 81.62 106 SER A O 1
ATOM 832 N N . GLY A 1 107 ? 21.391 -19.594 8.922 1 76.75 107 GLY A N 1
ATOM 833 C CA . GLY A 1 107 ? 20.344 -18.609 8.664 1 76.75 107 GLY A CA 1
ATOM 834 C C . GLY A 1 107 ? 19.062 -18.891 9.414 1 76.75 107 GLY A C 1
ATOM 835 O O . GLY A 1 107 ? 18.922 -19.953 10.047 1 76.75 107 GLY A O 1
ATOM 836 N N . PRO A 1 108 ? 18.172 -17.938 9.367 1 77.81 108 PRO A N 1
ATOM 837 C CA . PRO A 1 108 ? 16.938 -18.062 10.148 1 77.81 108 PRO A CA 1
ATOM 838 C C . PRO A 1 108 ? 15.992 -19.125 9.609 1 77.81 108 PRO A C 1
ATOM 840 O O . PRO A 1 108 ? 15.156 -19.656 10.352 1 77.81 108 PRO A O 1
ATOM 843 N N . GLY A 1 109 ? 16.141 -19.531 8.398 1 87 109 GLY A N 1
ATOM 844 C CA . GLY A 1 109 ? 15.352 -20.562 7.734 1 87 109 GLY A CA 1
ATOM 845 C C . GLY A 1 109 ? 16.156 -21.375 6.727 1 87 109 GLY A C 1
ATOM 846 O O . GLY A 1 109 ? 17.281 -21 6.391 1 87 109 GLY A O 1
ATOM 847 N N . ARG A 1 110 ? 15.547 -22.438 6.348 1 93.88 110 ARG A N 1
ATOM 848 C CA . ARG A 1 110 ? 16.203 -23.297 5.359 1 93.88 110 ARG A CA 1
ATOM 849 C C . ARG A 1 110 ? 15.984 -22.766 3.947 1 93.88 110 ARG A C 1
ATOM 851 O O . ARG A 1 110 ? 14.883 -22.328 3.604 1 93.88 110 ARG A O 1
ATOM 858 N N . VAL A 1 111 ? 17.094 -22.688 3.207 1 97.5 111 VAL A N 1
ATOM 859 C CA . VAL A 1 111 ? 17.031 -22.359 1.787 1 97.5 111 VAL A CA 1
ATOM 860 C C . VAL A 1 111 ? 17.547 -23.531 0.958 1 97.5 111 VAL A C 1
ATOM 862 O O . VAL A 1 111 ? 18.672 -24 1.179 1 97.5 111 VAL A O 1
ATOM 865 N N . THR A 1 112 ? 16.766 -24 0.091 1 97.94 112 THR A N 1
ATOM 866 C CA . THR A 1 112 ? 17.141 -25.078 -0.821 1 97.94 112 THR A CA 1
ATOM 867 C C . THR A 1 112 ? 17.141 -24.594 -2.266 1 97.94 112 THR A C 1
ATOM 869 O O . THR A 1 112 ? 16.219 -23.891 -2.689 1 97.94 112 THR A O 1
ATOM 872 N N . LEU A 1 113 ? 18.188 -24.891 -2.986 1 98.25 113 LEU A N 1
ATOM 873 C CA . LEU A 1 113 ? 18.281 -24.609 -4.414 1 98.25 113 LEU A CA 1
ATOM 874 C C . LEU A 1 113 ? 18.266 -25.906 -5.223 1 98.25 113 LEU A C 1
ATOM 876 O O . LEU A 1 113 ? 19.141 -26.75 -5.047 1 98.25 113 LEU A O 1
ATOM 880 N N . LEU A 1 114 ? 17.266 -26.078 -6.004 1 98.31 114 LEU A N 1
ATOM 881 C CA . LEU A 1 114 ? 17.141 -27.219 -6.918 1 98.31 114 LEU A CA 1
ATOM 882 C C . LEU A 1 114 ? 17.406 -26.781 -8.352 1 98.31 114 LEU A C 1
ATOM 884 O O . LEU A 1 114 ? 16.688 -25.953 -8.914 1 98.31 114 LEU A O 1
ATOM 888 N N . GLN A 1 115 ? 18.406 -27.359 -8.992 1 97.56 115 GLN A N 1
ATOM 889 C CA . GLN A 1 115 ? 18.766 -27 -10.359 1 97.56 115 GLN A CA 1
ATOM 890 C C . GLN A 1 115 ? 18.312 -28.078 -11.344 1 97.56 115 GLN A C 1
ATOM 892 O O . GLN A 1 115 ? 18.672 -29.25 -11.195 1 97.56 115 GLN A O 1
ATOM 897 N N . ARG A 1 116 ? 17.516 -27.672 -12.297 1 95.06 116 ARG A N 1
ATOM 898 C CA . ARG A 1 116 ? 17.094 -28.578 -13.352 1 95.06 116 ARG A CA 1
ATOM 899 C C . ARG A 1 116 ? 17.531 -28.078 -14.727 1 95.06 116 ARG A C 1
ATOM 901 O O . ARG A 1 116 ? 17.781 -26.875 -14.898 1 95.06 116 ARG A O 1
ATOM 908 N N . LYS A 1 117 ? 17.609 -28.922 -15.672 1 88.25 117 LYS A N 1
ATOM 909 C CA . LYS A 1 117 ? 18.266 -28.625 -16.938 1 88.25 117 LYS A CA 1
ATOM 910 C C . LYS A 1 117 ? 17.328 -27.844 -17.859 1 88.25 117 LYS A C 1
ATOM 912 O O . LYS A 1 117 ? 17.75 -26.906 -18.547 1 88.25 117 LYS A O 1
ATOM 917 N N . GLU A 1 118 ? 16.094 -28.266 -17.984 1 89.62 118 GLU A N 1
ATOM 918 C CA . GLU A 1 118 ? 15.188 -27.641 -18.938 1 89.62 118 GLU A CA 1
ATOM 919 C C . GLU A 1 118 ? 14 -26.984 -18.234 1 89.62 118 GLU A C 1
ATOM 921 O O . GLU A 1 118 ? 13.625 -27.406 -17.141 1 89.62 118 GLU A O 1
ATOM 926 N N . ASN A 1 119 ? 13.5 -25.984 -18.906 1 91 119 ASN A N 1
ATOM 927 C CA . ASN A 1 119 ? 12.336 -25.281 -18.375 1 91 119 ASN A CA 1
ATOM 928 C C . ASN A 1 119 ? 11.039 -25.891 -18.922 1 91 119 ASN A C 1
ATOM 930 O O . ASN A 1 119 ? 10.062 -25.172 -19.141 1 91 119 ASN A O 1
ATOM 934 N N . GLU A 1 120 ? 11.094 -27.141 -19.203 1 89.94 120 GLU A N 1
ATOM 935 C CA . GLU A 1 120 ? 9.883 -27.812 -19.641 1 89.94 120 GLU A CA 1
ATOM 936 C C . GLU A 1 120 ? 8.797 -27.781 -18.562 1 89.94 120 GLU A C 1
ATOM 938 O O . GLU A 1 120 ? 9.086 -27.969 -17.391 1 89.94 120 GLU A O 1
ATOM 943 N N . GLY A 1 121 ? 7.59 -27.438 -19.016 1 92.19 121 GLY A N 1
ATOM 944 C CA . GLY A 1 121 ? 6.48 -27.344 -18.078 1 92.19 121 GLY A CA 1
ATOM 945 C C . GLY A 1 121 ? 6.457 -26.031 -17.312 1 92.19 121 GLY A C 1
ATOM 946 O O . GLY A 1 121 ? 5.523 -25.75 -16.562 1 92.19 121 GLY A O 1
ATOM 947 N N . MET A 1 122 ? 7.5 -25.266 -17.375 1 94.81 122 MET A N 1
ATOM 948 C CA . MET A 1 122 ? 7.574 -23.891 -16.906 1 94.81 122 MET A CA 1
ATOM 949 C C . MET A 1 122 ? 7.332 -23.812 -15.406 1 94.81 122 MET A C 1
ATOM 951 O O . MET A 1 122 ? 7.875 -24.609 -14.641 1 94.81 122 MET A O 1
ATOM 955 N N . ASP A 1 123 ? 6.652 -22.828 -14.914 1 97.12 123 ASP A N 1
ATOM 956 C CA . ASP A 1 123 ? 6.547 -22.516 -13.492 1 97.12 123 ASP A CA 1
ATOM 957 C C . ASP A 1 123 ? 5.836 -23.641 -12.742 1 97.12 123 ASP A C 1
ATOM 959 O O . ASP A 1 123 ? 6.223 -24 -11.633 1 97.12 123 ASP A O 1
ATOM 963 N N . PHE A 1 124 ? 4.805 -24.25 -13.289 1 97.12 124 PHE A N 1
ATOM 964 C CA . PHE A 1 124 ? 4.074 -25.297 -12.602 1 97.12 124 PHE A CA 1
ATOM 965 C C . PHE A 1 124 ? 4.945 -26.547 -12.43 1 97.12 124 PHE A C 1
ATOM 967 O O . PHE A 1 124 ? 4.871 -27.219 -11.406 1 97.12 124 PHE A O 1
ATOM 974 N N . ALA A 1 125 ? 5.723 -26.859 -13.477 1 96.44 125 ALA A N 1
ATOM 975 C CA . ALA A 1 125 ? 6.668 -27.969 -13.336 1 96.44 125 ALA A CA 1
ATOM 976 C C . ALA A 1 125 ? 7.676 -27.688 -12.219 1 96.44 125 ALA A C 1
ATOM 978 O O . ALA A 1 125 ? 8.023 -28.578 -11.445 1 96.44 125 ALA A O 1
ATOM 979 N N . ALA A 1 126 ? 8.148 -26.453 -12.164 1 97.69 126 ALA A N 1
ATOM 980 C CA . ALA A 1 126 ? 9.094 -26.062 -11.117 1 97.69 126 ALA A CA 1
ATOM 981 C C . ALA A 1 126 ? 8.469 -26.219 -9.734 1 97.69 126 ALA A C 1
ATOM 983 O O . ALA A 1 126 ? 9.094 -26.766 -8.82 1 97.69 126 ALA A O 1
ATOM 984 N N . HIS A 1 127 ? 7.262 -25.734 -9.531 1 98.44 127 HIS A N 1
ATOM 985 C CA . HIS A 1 127 ? 6.574 -25.875 -8.25 1 98.44 127 HIS A CA 1
ATOM 986 C C . HIS A 1 127 ? 6.32 -27.344 -7.918 1 98.44 127 HIS A C 1
ATOM 988 O O . HIS A 1 127 ? 6.41 -27.75 -6.758 1 98.44 127 HIS A O 1
ATOM 994 N N . ASN A 1 128 ? 5.996 -28.109 -8.945 1 97.31 128 ASN A N 1
ATOM 995 C CA . ASN A 1 128 ? 5.848 -29.547 -8.727 1 97.31 128 ASN A CA 1
ATOM 996 C C . ASN A 1 128 ? 7.137 -30.172 -8.195 1 97.31 128 ASN A C 1
ATOM 998 O O . ASN A 1 128 ? 7.098 -31.031 -7.316 1 97.31 128 ASN A O 1
ATOM 1002 N N . ILE A 1 129 ? 8.234 -29.797 -8.75 1 97.25 129 ILE A N 1
ATOM 1003 C CA . ILE A 1 129 ? 9.531 -30.297 -8.312 1 97.25 129 ILE A CA 1
ATOM 1004 C C . ILE A 1 129 ? 9.742 -29.969 -6.836 1 97.25 129 ILE A C 1
ATOM 1006 O O . ILE A 1 129 ? 10.203 -30.812 -6.062 1 97.25 129 ILE A O 1
ATOM 1010 N N . THR A 1 130 ? 9.406 -28.719 -6.418 1 98.19 130 THR A N 1
ATOM 1011 C CA . THR A 1 130 ? 9.469 -28.344 -5.016 1 98.19 130 THR A CA 1
ATOM 1012 C C . THR A 1 130 ? 8.648 -29.297 -4.152 1 98.19 130 THR A C 1
ATOM 1014 O O . THR A 1 130 ? 9.141 -29.812 -3.148 1 98.19 130 THR A O 1
ATOM 1017 N N . LEU A 1 131 ? 7.422 -29.531 -4.566 1 98 131 LEU A N 1
ATOM 1018 C CA . LEU A 1 131 ? 6.504 -30.359 -3.795 1 98 131 LEU A CA 1
ATOM 1019 C C . LEU A 1 131 ? 6.996 -31.797 -3.727 1 98 131 LEU A C 1
ATOM 1021 O O . LEU A 1 131 ? 7.016 -32.406 -2.652 1 98 131 LEU A O 1
ATOM 1025 N N . GLU A 1 132 ? 7.438 -32.312 -4.824 1 96.44 132 GLU A N 1
ATOM 1026 C CA . GLU A 1 132 ? 7.934 -33.688 -4.871 1 96.44 132 GLU A CA 1
ATOM 1027 C C . GLU A 1 132 ? 9.18 -33.875 -4.012 1 96.44 132 GLU A C 1
ATOM 1029 O O . GLU A 1 132 ? 9.336 -34.875 -3.32 1 96.44 132 GLU A O 1
ATOM 1034 N N . TYR A 1 133 ? 10.055 -32.906 -4.141 1 96.88 133 TYR A N 1
ATOM 1035 C CA . TYR A 1 133 ? 11.281 -32.969 -3.348 1 96.88 133 TYR A CA 1
ATOM 1036 C C . TYR A 1 133 ? 10.969 -33.031 -1.858 1 96.88 133 TYR A C 1
ATOM 1038 O O . TYR A 1 133 ? 11.516 -33.844 -1.138 1 96.88 133 TYR A O 1
ATOM 1046 N N . LEU A 1 134 ? 10.094 -32.188 -1.371 1 96.94 134 LEU A N 1
ATOM 1047 C CA . LEU A 1 134 ? 9.75 -32.125 0.046 1 96.94 134 LEU A CA 1
ATOM 1048 C C . LEU A 1 134 ? 8.961 -33.344 0.475 1 96.94 134 LEU A C 1
ATOM 1050 O O . LEU A 1 134 ? 9.086 -33.812 1.611 1 96.94 134 LEU A O 1
ATOM 1054 N N . LEU A 1 135 ? 8.117 -33.844 -0.429 1 95.5 135 LEU A N 1
ATOM 1055 C CA . LEU A 1 135 ? 7.398 -35.062 -0.148 1 95.5 135 LEU A CA 1
ATOM 1056 C C . LEU A 1 135 ? 8.367 -36.219 0.059 1 95.5 135 LEU A C 1
ATOM 1058 O O . LEU A 1 135 ? 8.211 -37 1.006 1 95.5 135 LEU A O 1
ATOM 1062 N N . ALA A 1 136 ? 9.297 -36.281 -0.803 1 94.56 136 ALA A N 1
ATOM 1063 C CA . ALA A 1 136 ? 10.289 -37.375 -0.725 1 94.56 136 ALA A CA 1
ATOM 1064 C C . ALA A 1 136 ? 11.062 -37.312 0.592 1 94.56 136 ALA A C 1
ATOM 1066 O O . ALA A 1 136 ? 11.461 -38.344 1.129 1 94.56 136 ALA A O 1
ATOM 1067 N N . GLN A 1 137 ? 11.219 -36.156 1.143 1 93.25 137 GLN A N 1
ATOM 1068 C CA . GLN A 1 137 ? 11.945 -35.969 2.393 1 93.25 137 GLN A CA 1
ATOM 1069 C C . GLN A 1 137 ? 11.008 -36.062 3.594 1 93.25 137 GLN A C 1
ATOM 1071 O O . GLN A 1 137 ? 11.445 -35.969 4.742 1 93.25 137 GLN A O 1
ATOM 1076 N N . GLY A 1 138 ? 9.734 -36.125 3.383 1 94.44 138 GLY A N 1
ATOM 1077 C CA . GLY A 1 138 ? 8.758 -36.156 4.461 1 94.44 138 GLY A CA 1
ATOM 1078 C C . GLY A 1 138 ? 8.625 -34.812 5.168 1 94.44 138 GLY A C 1
ATOM 1079 O O . GLY A 1 138 ? 8.281 -34.75 6.348 1 94.44 138 GLY A O 1
ATOM 1080 N N . ARG A 1 139 ? 8.875 -33.719 4.457 1 95.56 139 ARG A N 1
ATOM 1081 C CA . ARG A 1 139 ? 8.945 -32.406 5.105 1 95.56 139 ARG A CA 1
ATOM 1082 C C . ARG A 1 139 ? 7.766 -31.531 4.707 1 95.56 139 ARG A C 1
ATOM 1084 O O . ARG A 1 139 ? 7.508 -30.5 5.332 1 95.56 139 ARG A O 1
ATOM 1091 N N . LEU A 1 140 ? 7.012 -31.906 3.705 1 97.44 140 LEU A N 1
ATOM 1092 C CA . LEU A 1 140 ? 5.973 -31.031 3.17 1 97.44 140 LEU A CA 1
ATOM 1093 C C . LEU A 1 140 ? 4.91 -30.75 4.223 1 97.44 140 LEU A C 1
ATOM 1095 O O . LEU A 1 140 ? 4.387 -29.641 4.293 1 97.44 140 LEU A O 1
ATOM 1099 N N . LYS A 1 141 ? 4.637 -31.656 5.137 1 95.56 141 LYS A N 1
ATOM 1100 C CA . LYS A 1 141 ? 3.561 -31.562 6.113 1 95.56 141 LYS A CA 1
ATOM 1101 C C . LYS A 1 141 ? 3.891 -30.531 7.195 1 95.56 141 LYS A C 1
ATOM 1103 O O . LYS A 1 141 ? 3.008 -30.109 7.938 1 95.56 141 LYS A O 1
ATOM 1108 N N . GLN A 1 142 ? 5.094 -30.203 7.32 1 95.94 142 GLN A N 1
ATOM 1109 C CA . GLN A 1 142 ? 5.492 -29.281 8.375 1 95.94 142 GLN A CA 1
ATOM 1110 C C . GLN A 1 142 ? 5.047 -27.859 8.047 1 95.94 142 GLN A C 1
ATOM 1112 O O . GLN A 1 142 ? 5.004 -27 8.93 1 95.94 142 GLN A O 1
ATOM 1117 N N . TYR A 1 143 ? 4.781 -27.641 6.805 1 97.94 143 TYR A N 1
ATOM 1118 C CA . TYR A 1 143 ? 4.414 -26.281 6.387 1 97.94 143 TYR A CA 1
ATOM 1119 C C . TYR A 1 143 ? 2.902 -26.109 6.398 1 97.94 143 TYR A C 1
ATOM 1121 O O . TYR A 1 143 ? 2.178 -26.828 5.707 1 97.94 143 TYR A O 1
ATOM 1129 N N . LYS A 1 144 ? 2.488 -25.156 7.133 1 97.62 144 LYS A N 1
ATOM 1130 C CA . LYS A 1 144 ? 1.065 -24.828 7.168 1 97.62 144 LYS A CA 1
ATOM 1131 C C . LYS A 1 144 ? 0.628 -24.141 5.875 1 97.62 144 LYS A C 1
ATOM 1133 O O . LYS A 1 144 ? -0.506 -24.312 5.426 1 97.62 144 LYS A O 1
ATOM 1138 N N . TYR A 1 145 ? 1.524 -23.359 5.34 1 98.38 145 TYR A N 1
ATOM 1139 C CA . TYR A 1 145 ? 1.237 -22.609 4.121 1 98.38 145 TYR A CA 1
ATOM 1140 C C . TYR A 1 145 ? 2.346 -22.797 3.092 1 98.38 145 TYR A C 1
ATOM 1142 O O . TYR A 1 145 ? 3.518 -22.938 3.449 1 98.38 145 TYR A O 1
ATOM 1150 N N . VAL A 1 146 ? 1.962 -22.797 1.84 1 98.81 146 VAL A N 1
ATOM 1151 C CA . VAL A 1 146 ? 2.895 -22.797 0.718 1 98.81 146 VAL A CA 1
ATOM 1152 C C . VAL A 1 146 ? 2.611 -21.594 -0.189 1 98.81 146 VAL A C 1
ATOM 1154 O O . VAL A 1 146 ? 1.472 -21.391 -0.613 1 98.81 146 VAL A O 1
ATOM 1157 N N . ILE A 1 147 ? 3.607 -20.828 -0.42 1 98.88 147 ILE A N 1
ATOM 1158 C CA . ILE A 1 147 ? 3.498 -19.719 -1.354 1 98.88 147 ILE A CA 1
ATOM 1159 C C . ILE A 1 147 ? 4.258 -20.047 -2.639 1 98.88 147 ILE A C 1
ATOM 1161 O O . ILE A 1 147 ? 5.41 -20.484 -2.592 1 98.88 147 ILE A O 1
ATOM 1165 N N . LEU A 1 148 ? 3.607 -19.906 -3.756 1 98.94 148 LEU A N 1
ATOM 1166 C CA . LEU A 1 148 ? 4.148 -20.156 -5.086 1 98.94 148 LEU A CA 1
ATOM 1167 C C . LEU A 1 148 ? 4.453 -18.844 -5.809 1 98.94 148 LEU A C 1
ATOM 1169 O O . LEU A 1 148 ? 3.557 -18.031 -6.031 1 98.94 148 LEU A O 1
ATOM 1173 N N . LEU A 1 149 ? 5.73 -18.641 -6.168 1 98.94 149 LEU A N 1
ATOM 1174 C CA . LEU A 1 149 ? 6.148 -17.406 -6.832 1 98.94 149 LEU A CA 1
ATOM 1175 C C . LEU A 1 149 ? 6.887 -17.719 -8.133 1 98.94 149 LEU A C 1
ATOM 1177 O O . LEU A 1 149 ? 7.75 -18.594 -8.164 1 98.94 149 LEU A O 1
ATOM 1181 N N . ASN A 1 150 ? 6.488 -17 -9.172 1 98.56 150 ASN A N 1
ATOM 1182 C CA . ASN A 1 150 ? 7.199 -17.078 -10.445 1 98.56 150 ASN A CA 1
ATOM 1183 C C . ASN A 1 150 ? 8.258 -15.977 -10.555 1 98.56 150 ASN A C 1
ATOM 1185 O O . ASN A 1 150 ? 8.141 -14.922 -9.93 1 98.56 150 ASN A O 1
ATOM 1189 N N . SER A 1 151 ? 9.242 -16.188 -11.336 1 97.81 151 SER A N 1
ATOM 1190 C CA . SER A 1 151 ? 10.336 -15.227 -11.477 1 97.81 151 SER A CA 1
ATOM 1191 C C . SER A 1 151 ? 9.891 -14.008 -12.281 1 97.81 151 SER A C 1
ATOM 1193 O O . SER A 1 151 ? 10.594 -13 -12.32 1 97.81 151 SER A O 1
ATOM 1195 N N . SER A 1 152 ? 8.695 -14.078 -12.883 1 97.94 152 SER A N 1
ATOM 1196 C CA . SER A 1 152 ? 8.18 -12.969 -13.68 1 97.94 152 SER A CA 1
ATOM 1197 C C . SER A 1 152 ? 7.66 -11.844 -12.797 1 97.94 152 SER A C 1
ATOM 1199 O O . SER A 1 152 ? 7.391 -10.742 -13.273 1 97.94 152 SER A O 1
ATOM 1201 N N . VAL A 1 153 ? 7.516 -12.047 -11.5 1 98.62 153 VAL A N 1
ATOM 1202 C CA . VAL A 1 153 ? 6.969 -11.016 -10.617 1 98.62 153 VAL A CA 1
ATOM 1203 C C . VAL A 1 153 ? 8.086 -10.398 -9.781 1 98.62 153 VAL A C 1
ATOM 1205 O O . VAL A 1 153 ? 9.094 -11.055 -9.508 1 98.62 153 VAL A O 1
ATOM 1208 N N . ARG A 1 154 ? 7.957 -9.203 -9.438 1 98.81 154 ARG A N 1
ATOM 1209 C CA . ARG A 1 154 ? 8.844 -8.539 -8.484 1 98.81 154 ARG A CA 1
ATOM 1210 C C . ARG A 1 154 ? 8.109 -8.227 -7.184 1 98.81 154 ARG A C 1
ATOM 1212 O O . ARG A 1 154 ? 6.949 -7.801 -7.203 1 98.81 154 ARG A O 1
ATOM 1219 N N . GLY A 1 155 ? 8.68 -8.375 -6.113 1 98.75 155 GLY A N 1
ATOM 1220 C CA . GLY A 1 155 ? 8.234 -8.156 -4.746 1 98.75 155 GLY A CA 1
ATOM 1221 C C . GLY A 1 155 ? 9.102 -8.852 -3.717 1 98.75 155 GLY A C 1
ATOM 1222 O O . GLY A 1 155 ? 10.133 -9.438 -4.059 1 98.75 155 GLY A O 1
ATOM 1223 N N . PRO A 1 156 ? 8.719 -8.875 -2.498 1 98.69 156 PRO A N 1
ATOM 1224 C CA . PRO A 1 156 ? 7.488 -8.273 -1.973 1 98.69 156 PRO A CA 1
ATOM 1225 C C . PRO A 1 156 ? 7.613 -6.762 -1.763 1 98.69 156 PRO A C 1
ATOM 1227 O O . PRO A 1 156 ? 8.695 -6.27 -1.437 1 98.69 156 PRO A O 1
ATOM 1230 N N . PHE A 1 157 ? 6.543 -6.02 -2.035 1 98.62 157 PHE A N 1
ATOM 1231 C CA . PHE A 1 157 ? 6.391 -4.609 -1.697 1 98.62 157 PHE A CA 1
ATOM 1232 C C . PHE A 1 157 ? 5.266 -4.41 -0.687 1 98.62 157 PHE A C 1
ATOM 1234 O O . PHE A 1 157 ? 4.145 -4.879 -0.898 1 98.62 157 PHE A O 1
ATOM 1241 N N . VAL A 1 158 ? 5.555 -3.77 0.416 1 97 158 VAL A N 1
ATOM 1242 C CA . VAL A 1 158 ? 4.547 -3.443 1.42 1 97 158 VAL A CA 1
ATOM 1243 C C . VAL A 1 158 ? 4.785 -2.031 1.95 1 97 158 VAL A C 1
ATOM 1245 O O . VAL A 1 158 ? 5.91 -1.534 1.929 1 97 158 VAL A O 1
ATOM 1248 N N . PRO A 1 159 ? 3.721 -1.349 2.393 1 96.12 159 PRO A N 1
ATOM 1249 C CA . PRO A 1 159 ? 3.936 -0.021 2.973 1 96.12 159 PRO A CA 1
ATOM 1250 C C . PRO A 1 159 ? 4.848 -0.052 4.195 1 96.12 159 PRO A C 1
ATOM 1252 O O . PRO A 1 159 ? 4.961 -1.086 4.859 1 96.12 159 PRO A O 1
ATOM 1255 N N . SER A 1 160 ? 5.43 1.058 4.492 1 93.12 160 SER A N 1
ATOM 1256 C CA . SER A 1 160 ? 6.422 1.147 5.559 1 93.12 160 SER A CA 1
ATOM 1257 C C . SER A 1 160 ? 5.758 1.141 6.93 1 93.12 160 SER A C 1
ATOM 1259 O O . SER A 1 160 ? 6.434 0.996 7.953 1 93.12 160 SER A O 1
ATOM 1261 N N . TYR A 1 161 ? 4.414 1.192 7.02 1 93.81 161 TYR A N 1
ATOM 1262 C CA . TYR A 1 161 ? 3.736 1.298 8.305 1 93.81 161 TYR A CA 1
ATOM 1263 C C . TYR A 1 161 ? 3.154 -0.045 8.727 1 93.81 161 TYR A C 1
ATOM 1265 O O . TYR A 1 161 ? 2.291 -0.107 9.609 1 93.81 161 TYR A O 1
ATOM 1273 N N . MET A 1 162 ? 3.562 -1.105 8.031 1 92.94 162 MET A N 1
ATOM 1274 C CA . MET A 1 162 ? 3.098 -2.412 8.484 1 92.94 162 MET A CA 1
ATOM 1275 C C . MET A 1 162 ? 3.467 -2.645 9.945 1 92.94 162 MET A C 1
ATOM 1277 O O . MET A 1 162 ? 4.5 -2.164 10.414 1 92.94 162 MET A O 1
ATOM 1281 N N . PRO A 1 163 ? 2.668 -3.389 10.656 1 88.69 163 PRO A N 1
ATOM 1282 C CA . PRO A 1 163 ? 2.932 -3.582 12.086 1 88.69 163 PRO A CA 1
ATOM 1283 C C . PRO A 1 163 ? 4.234 -4.332 12.352 1 88.69 163 PRO A C 1
ATOM 1285 O O . PRO A 1 163 ? 4.68 -5.117 11.508 1 88.69 163 PRO A O 1
ATOM 1288 N N . GLU A 1 164 ? 4.797 -4.055 13.492 1 82.62 164 GLU A N 1
ATOM 1289 C CA . GLU A 1 164 ? 5.984 -4.785 13.922 1 82.62 164 GLU A CA 1
ATOM 1290 C C . GLU A 1 164 ? 5.719 -6.285 13.992 1 82.62 164 GLU A C 1
ATOM 1292 O O . GLU A 1 164 ? 4.66 -6.715 14.461 1 82.62 164 GLU A O 1
ATOM 1297 N N . GLY A 1 165 ? 6.648 -7.023 13.492 1 82.75 165 GLY A N 1
ATOM 1298 C CA . GLY A 1 165 ? 6.535 -8.477 13.531 1 82.75 165 GLY A CA 1
ATOM 1299 C C . GLY A 1 165 ? 5.773 -9.039 12.344 1 82.75 165 GLY A C 1
ATOM 1300 O O . GLY A 1 165 ? 5.824 -10.25 12.094 1 82.75 165 GLY A O 1
ATOM 1301 N N . TRP A 1 166 ? 5.078 -8.211 11.656 1 90.38 166 TRP A N 1
ATOM 1302 C CA . TRP A 1 166 ? 4.348 -8.633 10.469 1 90.38 166 TRP A CA 1
ATOM 1303 C C . TRP A 1 166 ? 5.305 -8.984 9.336 1 90.38 166 TRP A C 1
ATOM 1305 O O . TRP A 1 166 ? 6.359 -8.359 9.188 1 90.38 166 TRP A O 1
ATOM 1315 N N . GLN A 1 167 ? 5.012 -10.062 8.562 1 93.94 167 GLN A N 1
ATOM 1316 C CA . GLN A 1 167 ? 5.785 -10.453 7.391 1 93.94 167 GLN A CA 1
ATOM 1317 C C . GLN A 1 167 ? 4.898 -10.555 6.152 1 93.94 167 GLN A C 1
ATOM 1319 O O . GLN A 1 167 ? 3.705 -10.852 6.262 1 93.94 167 GLN A O 1
ATOM 1324 N N . TRP A 1 168 ? 5.477 -10.375 4.988 1 97 168 TRP A N 1
ATOM 1325 C CA . TRP A 1 168 ? 4.727 -10.211 3.746 1 97 168 TRP A CA 1
ATOM 1326 C C . TRP A 1 168 ? 3.875 -11.438 3.459 1 97 168 TRP A C 1
ATOM 1328 O O . TRP A 1 168 ? 2.799 -11.336 2.867 1 97 168 TRP A O 1
ATOM 1338 N N . PRO A 1 169 ? 4.312 -12.711 3.828 1 98 169 PRO A N 1
ATOM 1339 C CA . PRO A 1 169 ? 3.438 -13.852 3.549 1 98 169 PRO A CA 1
ATOM 1340 C C . PRO A 1 169 ? 2.062 -13.711 4.203 1 98 169 PRO A C 1
ATOM 1342 O O . PRO A 1 169 ? 1.078 -14.258 3.699 1 98 169 PRO A O 1
ATOM 1345 N N . GLN A 1 170 ? 1.991 -12.914 5.25 1 96.06 170 GLN A N 1
ATOM 1346 C CA . GLN A 1 170 ? 0.744 -12.773 5.992 1 96.06 170 GLN A CA 1
ATOM 1347 C C . GLN A 1 170 ? -0.303 -12.031 5.164 1 96.06 170 GLN A C 1
ATOM 1349 O O . GLN A 1 170 ? -1.498 -12.102 5.461 1 96.06 170 GLN A O 1
ATOM 1354 N N . ALA A 1 171 ? 0.132 -11.273 4.164 1 96.81 171 ALA A N 1
ATOM 1355 C CA . ALA A 1 171 ? -0.83 -10.664 3.25 1 96.81 171 ALA A CA 1
ATOM 1356 C C . ALA A 1 171 ? -1.705 -11.727 2.59 1 96.81 171 ALA A C 1
ATOM 1358 O O . ALA A 1 171 ? -2.881 -11.484 2.305 1 96.81 171 ALA A O 1
ATOM 1359 N N . TYR A 1 172 ? -1.11 -12.891 2.363 1 96.88 172 TYR A N 1
ATOM 1360 C CA . TYR A 1 172 ? -1.812 -14 1.723 1 96.88 172 TYR A CA 1
ATOM 1361 C C . TYR A 1 172 ? -2.416 -14.938 2.762 1 96.88 172 TYR A C 1
ATOM 1363 O O . TYR A 1 172 ? -3.611 -15.242 2.713 1 96.88 172 TYR A O 1
ATOM 1371 N N . THR A 1 173 ? -1.604 -15.359 3.723 1 95.94 173 THR A N 1
ATOM 1372 C CA . THR A 1 173 ? -1.972 -16.469 4.605 1 95.94 173 THR A CA 1
ATOM 1373 C C . THR A 1 173 ? -3.117 -16.062 5.527 1 95.94 173 THR A C 1
ATOM 1375 O O . THR A 1 173 ? -3.924 -16.906 5.934 1 95.94 173 THR A O 1
ATOM 1378 N N . SER A 1 174 ? -3.246 -14.742 5.836 1 91.5 174 SER A N 1
ATOM 1379 C CA . SER A 1 174 ? -4.32 -14.273 6.707 1 91.5 174 SER A CA 1
ATOM 1380 C C . SER A 1 174 ? -5.68 -14.398 6.023 1 91.5 174 SER A C 1
ATOM 1382 O O . SER A 1 174 ? -6.719 -14.32 6.676 1 91.5 174 SER A O 1
ATOM 1384 N N . ARG A 1 175 ? -5.656 -14.633 4.719 1 91.81 175 ARG A N 1
ATOM 1385 C CA . ARG A 1 175 ? -6.898 -14.734 3.965 1 91.81 175 ARG A CA 1
ATOM 1386 C C . ARG A 1 175 ? -7.316 -16.188 3.795 1 91.81 175 ARG A C 1
ATOM 1388 O O . ARG A 1 175 ? -8.414 -16.484 3.314 1 91.81 175 ARG A O 1
ATOM 1395 N N . LEU A 1 176 ? -6.434 -17.047 4.145 1 93.38 176 LEU A N 1
ATOM 1396 C CA . LEU A 1 176 ? -6.727 -18.469 4.062 1 93.38 176 LEU A CA 1
ATOM 1397 C C . LEU A 1 176 ? -7.527 -18.938 5.277 1 93.38 176 LEU A C 1
ATOM 1399 O O . LEU A 1 176 ? -6.988 -19.578 6.172 1 93.38 176 LEU A O 1
ATOM 1403 N N . VAL A 1 177 ? -8.789 -18.609 5.254 1 85.69 177 VAL A N 1
ATOM 1404 C CA . VAL A 1 177 ? -9.703 -18.891 6.355 1 85.69 177 VAL A CA 1
ATOM 1405 C C . VAL A 1 177 ? -11.039 -19.391 5.812 1 85.69 177 VAL A C 1
ATOM 1407 O O . VAL A 1 177 ? -11.422 -19.062 4.688 1 85.69 177 VAL A O 1
ATOM 1410 N N . GLY A 1 178 ? -11.688 -20.219 6.59 1 87 178 GLY A N 1
ATOM 1411 C CA . GLY A 1 178 ? -12.977 -20.75 6.148 1 87 178 GLY A CA 1
ATOM 1412 C C . GLY A 1 178 ? -12.867 -21.609 4.906 1 87 178 GLY A C 1
ATOM 1413 O O . GLY A 1 178 ? -12.062 -22.547 4.859 1 87 178 GLY A O 1
ATOM 1414 N N . ASP A 1 179 ? -13.641 -21.203 3.902 1 90.44 179 ASP A N 1
ATOM 1415 C CA . ASP A 1 179 ? -13.672 -21.984 2.672 1 90.44 179 ASP A CA 1
ATOM 1416 C C . ASP A 1 179 ? -12.594 -21.516 1.695 1 90.44 179 ASP A C 1
ATOM 1418 O O . ASP A 1 179 ? -12.477 -22.047 0.591 1 90.44 179 ASP A O 1
ATOM 1422 N N . VAL A 1 180 ? -11.828 -20.547 2.145 1 94.69 180 VAL A N 1
ATOM 1423 C CA . VAL A 1 180 ? -10.766 -20.047 1.282 1 94.69 180 VAL A CA 1
ATOM 1424 C C . VAL A 1 180 ? -9.484 -20.844 1.54 1 94.69 180 VAL A C 1
ATOM 1426 O O . VAL A 1 180 ? -8.922 -20.781 2.639 1 94.69 180 VAL A O 1
ATOM 1429 N N . HIS A 1 181 ? -9.016 -21.484 0.49 1 96.88 181 HIS A N 1
ATOM 1430 C CA . HIS A 1 181 ? -7.832 -22.312 0.691 1 96.88 181 HIS A CA 1
ATOM 1431 C C . HIS A 1 181 ? -6.734 -21.969 -0.308 1 96.88 181 HIS A C 1
ATOM 1433 O O . HIS A 1 181 ? -5.652 -22.562 -0.279 1 96.88 181 HIS A O 1
ATOM 1439 N N . VAL A 1 182 ? -7.016 -21 -1.202 1 98.06 182 VAL A N 1
ATOM 1440 C CA . VAL A 1 182 ? -6.012 -20.438 -2.107 1 98.06 182 VAL A CA 1
ATOM 1441 C C . VAL A 1 182 ? -6.238 -18.938 -2.281 1 98.06 182 VAL A C 1
ATOM 1443 O O . VAL A 1 182 ? -7.379 -18.484 -2.389 1 98.06 182 VAL A O 1
ATOM 1446 N N . VAL A 1 183 ? -5.191 -18.156 -2.225 1 97.69 183 VAL A N 1
ATOM 1447 C CA . VAL A 1 183 ? -5.223 -16.719 -2.402 1 97.69 183 VAL A CA 1
ATOM 1448 C C . VAL A 1 183 ? -4.137 -16.297 -3.393 1 97.69 183 VAL A C 1
ATOM 1450 O O . VAL A 1 183 ? -3.014 -16.797 -3.346 1 97.69 183 VAL A O 1
ATOM 1453 N N . SER A 1 184 ? -4.461 -15.438 -4.32 1 98.5 184 SER A N 1
ATOM 1454 C CA . SER A 1 184 ? -3.467 -14.922 -5.258 1 98.5 184 SER A CA 1
ATOM 1455 C C . SER A 1 184 ? -3.443 -13.398 -5.258 1 98.5 184 SER A C 1
ATOM 1457 O O . SER A 1 184 ? -4.371 -12.758 -4.758 1 98.5 184 SER A O 1
ATOM 1459 N N . SER A 1 185 ? -2.402 -12.812 -5.793 1 98.56 185 SER A N 1
ATOM 1460 C CA . SER A 1 185 ? -2.293 -11.367 -5.961 1 98.56 185 SER A CA 1
ATOM 1461 C C . SER A 1 185 ? -3.371 -10.844 -6.902 1 98.56 185 SER A C 1
ATOM 1463 O O . SER A 1 185 ? -3.822 -9.703 -6.762 1 98.56 185 SER A O 1
ATOM 1465 N N . SER A 1 186 ? -3.76 -11.711 -7.812 1 98.31 186 SER A N 1
ATOM 1466 C CA . SER A 1 186 ? -4.629 -11.234 -8.883 1 98.31 186 SER A CA 1
ATOM 1467 C C . SER A 1 186 ? -5.629 -12.305 -9.305 1 98.31 186 SER A C 1
ATOM 1469 O O . SER A 1 186 ? -5.371 -13.5 -9.141 1 98.31 186 SER A O 1
ATOM 1471 N N . LEU A 1 187 ? -6.711 -11.852 -9.82 1 98 187 LEU A N 1
ATOM 1472 C CA . LEU A 1 187 ? -7.828 -12.672 -10.273 1 98 187 LEU A CA 1
ATOM 1473 C C . LEU A 1 187 ? -8.461 -12.086 -11.531 1 98 187 LEU A C 1
ATOM 1475 O O . LEU A 1 187 ? -8.656 -10.875 -11.625 1 98 187 LEU A O 1
ATOM 1479 N N . VAL A 1 188 ? -8.766 -12.961 -12.477 1 98.56 188 VAL A N 1
ATOM 1480 C CA . VAL A 1 188 ? -9.5 -12.555 -13.672 1 98.56 188 VAL A CA 1
ATOM 1481 C C . VAL A 1 188 ? -10.828 -13.297 -13.734 1 98.56 188 VAL A C 1
ATOM 1483 O O . VAL A 1 188 ? -10.906 -14.477 -13.383 1 98.56 188 VAL A O 1
ATOM 1486 N N . CYS A 1 189 ? -11.891 -12.617 -14.062 1 98.62 189 CYS A N 1
ATOM 1487 C CA . CYS A 1 189 ? -13.094 -13.281 -14.547 1 98.62 189 CYS A CA 1
ATOM 1488 C C . CYS A 1 189 ? -13.055 -13.445 -16.062 1 98.62 189 CYS A C 1
ATOM 1490 O O . CYS A 1 189 ? -13.141 -12.461 -16.797 1 98.62 189 CYS A O 1
ATOM 1492 N N . LEU A 1 190 ? -12.953 -14.688 -16.469 1 98.69 190 LEU A N 1
ATOM 1493 C CA . LEU A 1 190 ? -12.797 -14.969 -17.891 1 98.69 190 LEU A CA 1
ATOM 1494 C C . LEU A 1 190 ? -14.141 -14.859 -18.609 1 98.69 190 LEU A C 1
ATOM 1496 O O . LEU A 1 190 ? -15.188 -15.172 -18.047 1 98.69 190 LEU A O 1
ATOM 1500 N N . PRO A 1 191 ? -14.07 -14.406 -19.875 1 98.56 191 PRO A N 1
ATOM 1501 C CA . PRO A 1 191 ? -15.281 -14.453 -20.688 1 98.56 191 PRO A CA 1
ATOM 1502 C C . PRO A 1 191 ? -15.562 -15.852 -21.234 1 98.56 191 PRO A C 1
ATOM 1504 O O . PRO A 1 191 ? -14.703 -16.734 -21.172 1 98.56 191 PRO A O 1
ATOM 1507 N N . GLU A 1 192 ? -16.734 -16.031 -21.844 1 97.25 192 GLU A N 1
ATOM 1508 C CA . GLU A 1 192 ? -17.172 -17.328 -22.375 1 97.25 192 GLU A CA 1
ATOM 1509 C C . GLU A 1 192 ? -16.25 -17.797 -23.5 1 97.25 192 GLU A C 1
ATOM 1511 O O . GLU A 1 192 ? -16.016 -19 -23.656 1 97.25 192 GLU A O 1
ATOM 1516 N N . VAL A 1 193 ? -15.625 -16.859 -24.141 1 96.31 193 VAL A N 1
ATOM 1517 C CA . VAL A 1 193 ? -14.859 -17.188 -25.344 1 96.31 193 VAL A CA 1
ATOM 1518 C C . VAL A 1 193 ? -13.5 -17.781 -24.938 1 96.31 193 VAL A C 1
ATOM 1520 O O . VAL A 1 193 ? -12.797 -18.359 -25.766 1 96.31 193 VAL A O 1
ATOM 1523 N N . ASP A 1 194 ? -13.117 -17.578 -23.719 1 96.81 194 ASP A N 1
ATOM 1524 C CA . ASP A 1 194 ? -11.828 -18.078 -23.25 1 96.81 194 ASP A CA 1
ATOM 1525 C C . ASP A 1 194 ? -11.867 -19.594 -23.047 1 96.81 194 ASP A C 1
ATOM 1527 O O . ASP A 1 194 ? -12.859 -20.125 -22.516 1 96.81 194 ASP A O 1
ATOM 1531 N N . LEU A 1 195 ? -10.773 -20.234 -23.344 1 95.12 195 LEU A N 1
ATOM 1532 C CA . LEU A 1 195 ? -10.68 -21.688 -23.188 1 95.12 195 LEU A CA 1
ATOM 1533 C C . LEU A 1 195 ? -10.805 -22.078 -21.719 1 95.12 195 LEU A C 1
ATOM 1535 O O . LEU A 1 195 ? -11.18 -23.219 -21.422 1 95.12 195 LEU A O 1
ATOM 1539 N N . GLY A 1 196 ? -10.523 -21.172 -20.859 1 95.94 196 GLY A N 1
ATOM 1540 C CA . GLY A 1 196 ? -10.578 -21.453 -19.422 1 95.94 196 GLY A CA 1
ATOM 1541 C C . GLY A 1 196 ? -11.992 -21.5 -18.875 1 95.94 196 GLY A C 1
ATOM 1542 O O . GLY A 1 196 ? -12.211 -21.938 -17.75 1 95.94 196 GLY A O 1
ATOM 1543 N N . GLY A 1 197 ? -12.914 -21.078 -19.703 1 96.25 197 GLY A N 1
ATOM 1544 C CA . GLY A 1 197 ? -14.297 -21.047 -19.266 1 96.25 197 GLY A CA 1
ATOM 1545 C C . GLY A 1 197 ? -14.672 -19.781 -18.547 1 96.25 197 GLY A C 1
ATOM 1546 O O . GLY A 1 197 ? -13.805 -19.109 -17.969 1 96.25 197 GLY A O 1
ATOM 1547 N N . HIS A 1 198 ? -15.945 -19.484 -18.531 1 98.06 198 HIS A N 1
ATOM 1548 C CA . HIS A 1 198 ? -16.484 -18.25 -17.953 1 98.06 198 HIS A CA 1
ATOM 1549 C C . HIS A 1 198 ? -16.328 -18.25 -16.438 1 98.06 198 HIS A C 1
ATOM 1551 O O . HIS A 1 198 ? -16.594 -19.25 -15.781 1 98.06 198 HIS A O 1
ATOM 1557 N N . GLY A 1 199 ? -15.883 -17.047 -15.914 1 98.12 199 GLY A N 1
ATOM 1558 C CA . GLY A 1 199 ? -15.891 -16.906 -14.469 1 98.12 199 GLY A CA 1
ATOM 1559 C C . GLY A 1 199 ? -14.516 -16.625 -13.883 1 98.12 199 GLY A C 1
ATOM 1560 O O . GLY A 1 199 ? -13.547 -16.453 -14.625 1 98.12 199 GLY A O 1
ATOM 1561 N N . PRO A 1 200 ? -14.438 -16.562 -12.562 1 98.25 200 PRO A N 1
ATOM 1562 C CA . PRO A 1 200 ? -13.219 -16.141 -11.867 1 98.25 200 PRO A CA 1
ATOM 1563 C C . PRO A 1 200 ? -12.117 -17.188 -11.906 1 98.25 200 PRO A C 1
ATOM 1565 O O . PRO A 1 200 ? -12.383 -18.375 -11.68 1 98.25 200 PRO A O 1
ATOM 1568 N N . LYS A 1 201 ? -10.938 -16.797 -12.25 1 98.75 201 LYS A N 1
ATOM 1569 C CA . LYS A 1 201 ? -9.711 -17.594 -12.227 1 98.75 201 LYS A CA 1
ATOM 1570 C C . LYS A 1 201 ? -8.578 -16.844 -11.539 1 98.75 201 LYS A C 1
ATOM 1572 O O . LYS A 1 201 ? -8.312 -15.68 -11.859 1 98.75 201 LYS A O 1
ATOM 1577 N N . LEU A 1 202 ? -7.938 -17.469 -10.609 1 98.62 202 LEU A N 1
ATOM 1578 C CA . LEU A 1 202 ? -6.738 -16.891 -10.008 1 98.62 202 LEU A CA 1
ATOM 1579 C C . LEU A 1 202 ? -5.586 -16.891 -11 1 98.62 202 LEU A C 1
ATOM 1581 O O . LEU A 1 202 ? -5.387 -17.859 -11.742 1 98.62 202 LEU A O 1
ATOM 1585 N N . GLU A 1 203 ? -4.938 -15.797 -11.055 1 98.25 203 GLU A N 1
ATOM 1586 C CA . GLU A 1 203 ? -3.656 -15.812 -11.758 1 98.25 203 GLU A CA 1
ATOM 1587 C C . GLU A 1 203 ? -2.547 -16.375 -10.867 1 98.25 203 GLU A C 1
ATOM 1589 O O . GLU A 1 203 ? -2.506 -16.094 -9.672 1 98.25 203 GLU A O 1
ATOM 1594 N N . SER A 1 204 ? -1.631 -17.109 -11.398 1 98.06 204 SER A N 1
ATOM 1595 C CA . SER A 1 204 ? -0.86 -18.078 -10.625 1 98.06 204 SER A CA 1
ATOM 1596 C C . SER A 1 204 ? 0.522 -17.531 -10.281 1 98.06 204 SER A C 1
ATOM 1598 O O . SER A 1 204 ? 1.309 -18.203 -9.609 1 98.06 204 SER A O 1
ATOM 1600 N N . TRP A 1 205 ? 0.879 -16.328 -10.727 1 98.5 205 TRP A N 1
ATOM 1601 C CA . TRP A 1 205 ? 2.266 -15.883 -10.656 1 98.5 205 TRP A CA 1
ATOM 1602 C C . TRP A 1 205 ? 2.658 -15.539 -9.227 1 98.5 205 TRP A C 1
ATOM 1604 O O . TRP A 1 205 ? 3.844 -15.438 -8.906 1 98.5 205 TRP A O 1
ATOM 1614 N N . ALA A 1 206 ? 1.739 -15.367 -8.289 1 98.88 206 ALA A N 1
ATOM 1615 C CA . ALA A 1 206 ? 1.919 -15.203 -6.852 1 98.88 206 ALA A CA 1
ATOM 1616 C C . ALA A 1 206 ? 0.69 -15.688 -6.09 1 98.88 206 ALA A C 1
ATOM 1618 O O . ALA A 1 206 ? -0.33 -14.992 -6.039 1 98.88 206 ALA A O 1
ATOM 1619 N N . ALA A 1 207 ? 0.813 -16.859 -5.488 1 98.81 207 ALA A N 1
ATOM 1620 C CA . ALA A 1 207 ? -0.34 -17.484 -4.836 1 98.81 207 ALA A CA 1
ATOM 1621 C C . ALA A 1 207 ? 0.075 -18.203 -3.561 1 98.81 207 ALA A C 1
ATOM 1623 O O . ALA A 1 207 ? 1.215 -18.656 -3.441 1 98.81 207 ALA A O 1
ATOM 1624 N N . ALA A 1 208 ? -0.796 -18.25 -2.641 1 98.81 208 ALA A N 1
ATOM 1625 C CA . ALA A 1 208 ? -0.604 -19 -1.397 1 98.81 208 ALA A CA 1
ATOM 1626 C C . ALA A 1 208 ? -1.692 -20.047 -1.213 1 98.81 208 ALA A C 1
ATOM 1628 O O . ALA A 1 208 ? -2.85 -19.828 -1.581 1 98.81 208 ALA A O 1
ATOM 1629 N N . VAL A 1 209 ? -1.335 -21.125 -0.68 1 98.69 209 VAL A N 1
ATOM 1630 C CA . VAL A 1 209 ? -2.254 -22.234 -0.439 1 98.69 209 VAL A CA 1
ATOM 1631 C C . VAL A 1 209 ? -2 -22.828 0.946 1 98.69 209 VAL A C 1
ATOM 1633 O O . VAL A 1 209 ? -0.861 -22.859 1.415 1 98.69 209 VAL A O 1
ATOM 1636 N N . ASP A 1 210 ? -3.045 -23.172 1.674 1 97.88 210 ASP A N 1
ATOM 1637 C CA . ASP A 1 210 ? -2.855 -23.906 2.922 1 97.88 210 ASP A CA 1
ATOM 1638 C C . ASP A 1 210 ? -2.857 -25.422 2.678 1 97.88 210 ASP A C 1
ATOM 1640 O O . ASP A 1 210 ? -2.883 -25.875 1.529 1 97.88 210 ASP A O 1
ATOM 1644 N N . GLN A 1 211 ? -2.779 -26.266 3.682 1 97.75 211 GLN A N 1
ATOM 1645 C CA . GLN A 1 211 ? -2.633 -27.719 3.543 1 97.75 211 GLN A CA 1
ATOM 1646 C C . GLN A 1 211 ? -3.85 -28.328 2.852 1 97.75 211 GLN A C 1
ATOM 1648 O O . GLN A 1 211 ? -3.709 -29.219 2.008 1 97.75 211 GLN A O 1
ATOM 1653 N N . GLU A 1 212 ? -5.039 -27.828 3.217 1 97.94 212 GLU A N 1
ATOM 1654 C CA . GLU A 1 212 ? -6.25 -28.344 2.576 1 97.94 212 GLU A CA 1
ATOM 1655 C C . GLU A 1 212 ? -6.27 -28 1.09 1 97.94 212 GLU A C 1
ATOM 1657 O O . GLU A 1 212 ? -6.594 -28.844 0.255 1 97.94 212 GLU A O 1
ATOM 1662 N N . GLY A 1 213 ? -5.957 -26.781 0.782 1 98.56 213 GLY A N 1
ATOM 1663 C CA . GLY A 1 213 ? -5.863 -26.391 -0.615 1 98.56 213 GLY A CA 1
ATOM 1664 C C . GLY A 1 213 ? -4.816 -27.172 -1.387 1 98.56 213 GLY A C 1
ATOM 1665 O O . GLY A 1 213 ? -5.055 -27.578 -2.523 1 98.56 213 GLY A O 1
ATOM 1666 N N . LEU A 1 214 ? -3.703 -27.328 -0.786 1 98.62 214 LEU A N 1
ATOM 1667 C CA . LEU A 1 214 ? -2.621 -28.062 -1.434 1 98.62 214 LEU A CA 1
ATOM 1668 C C . LEU A 1 214 ? -3.049 -29.5 -1.752 1 98.62 214 LEU A C 1
ATOM 1670 O O . LEU A 1 214 ? -2.775 -30 -2.844 1 98.62 214 LEU A O 1
ATOM 1674 N N . ARG A 1 215 ? -3.654 -30.125 -0.775 1 98.12 215 ARG A N 1
ATOM 1675 C CA . ARG A 1 215 ? -4.16 -31.469 -0.994 1 98.12 215 ARG A CA 1
ATOM 1676 C C . ARG A 1 215 ? -5.098 -31.516 -2.197 1 98.12 215 ARG A C 1
ATOM 1678 O O . ARG A 1 215 ? -4.945 -32.375 -3.076 1 98.12 215 ARG A O 1
ATOM 1685 N N . VAL A 1 216 ? -6.016 -30.594 -2.246 1 98.62 216 VAL A N 1
ATOM 1686 C CA . VAL A 1 216 ? -7.004 -30.531 -3.318 1 98.62 216 VAL A CA 1
ATOM 1687 C C . VAL A 1 216 ? -6.301 -30.328 -4.656 1 98.62 216 VAL A C 1
ATOM 1689 O O . VAL A 1 216 ? -6.625 -30.984 -5.648 1 98.62 216 VAL A O 1
ATOM 1692 N N . LEU A 1 217 ? -5.395 -29.391 -4.688 1 98.75 217 LEU A N 1
ATOM 1693 C CA . LEU A 1 217 ? -4.684 -29.078 -5.918 1 98.75 217 LEU A CA 1
ATOM 1694 C C . LEU A 1 217 ? -3.887 -30.281 -6.41 1 98.75 217 LEU A C 1
ATOM 1696 O O . LEU A 1 217 ? -3.855 -30.562 -7.609 1 98.75 217 LEU A O 1
ATOM 1700 N N . MET A 1 218 ? -3.252 -30.984 -5.512 1 97.75 218 MET A N 1
ATOM 1701 C CA . MET A 1 218 ? -2.486 -32.156 -5.879 1 97.75 218 MET A CA 1
ATOM 1702 C C . MET A 1 218 ? -3.41 -33.281 -6.348 1 97.75 218 MET A C 1
ATOM 1704 O O . MET A 1 218 ? -3.137 -33.938 -7.355 1 97.75 218 MET A O 1
ATOM 1708 N N . ASP A 1 219 ? -4.512 -33.469 -5.633 1 97.75 219 ASP A N 1
ATOM 1709 C CA . ASP A 1 219 ? -5.48 -34.5 -6 1 97.75 219 ASP A CA 1
ATOM 1710 C C . ASP A 1 219 ? -6.047 -34.25 -7.395 1 97.75 219 ASP A C 1
ATOM 1712 O O . ASP A 1 219 ? -6.289 -35.188 -8.148 1 97.75 219 ASP A O 1
ATOM 1716 N N . GLU A 1 220 ? -6.219 -33 -7.758 1 98.06 220 GLU A N 1
ATOM 1717 C CA . GLU A 1 220 ? -6.844 -32.625 -9.023 1 98.06 220 GLU A CA 1
ATOM 1718 C C . GLU A 1 220 ? -5.809 -32.531 -10.141 1 98.06 220 GLU A C 1
ATOM 1720 O O . GLU A 1 220 ? -6.148 -32.219 -11.289 1 98.06 220 GLU A O 1
ATOM 1725 N N . GLY A 1 221 ? -4.57 -32.719 -9.82 1 97.56 221 GLY A N 1
ATOM 1726 C CA . GLY A 1 221 ? -3.518 -32.75 -10.82 1 97.56 221 GLY A CA 1
ATOM 1727 C C . GLY A 1 221 ? -3.127 -31.391 -11.328 1 97.56 221 GLY A C 1
ATOM 1728 O O . GLY A 1 221 ? -2.674 -31.234 -12.461 1 97.56 221 GLY A O 1
ATOM 1729 N N . VAL A 1 222 ? -3.309 -30.375 -10.539 1 98.06 222 VAL A N 1
ATOM 1730 C CA . VAL A 1 222 ? -3.027 -29 -10.969 1 98.06 222 VAL A CA 1
ATOM 1731 C C . VAL A 1 222 ? -1.539 -28.859 -11.273 1 98.06 222 VAL A C 1
ATOM 1733 O O . VAL A 1 222 ? -1.162 -28.156 -12.219 1 98.06 222 VAL A O 1
ATOM 1736 N N . PHE A 1 223 ? -0.662 -29.562 -10.539 1 97.19 223 PHE A N 1
ATOM 1737 C CA . PHE A 1 223 ? 0.781 -29.406 -10.672 1 97.19 223 PHE A CA 1
ATOM 1738 C C . PHE A 1 223 ? 1.356 -30.422 -11.641 1 97.19 223 PHE A C 1
ATOM 1740 O O . PHE A 1 223 ? 2.574 -30.516 -11.805 1 97.19 223 PHE A O 1
ATOM 1747 N N . ALA A 1 224 ? 0.498 -31.219 -12.281 1 94.31 224 ALA A N 1
ATOM 1748 C CA . ALA A 1 224 ? 0.976 -32.188 -13.273 1 94.31 224 ALA A CA 1
ATOM 1749 C C . ALA A 1 224 ? 1.803 -31.484 -14.352 1 94.31 224 ALA A C 1
ATOM 1751 O O . ALA A 1 224 ? 1.492 -30.359 -14.758 1 94.31 224 ALA A O 1
ATOM 1752 N N . ILE A 1 225 ? 2.781 -32.125 -14.789 1 91.62 225 ILE A N 1
ATOM 1753 C CA . ILE A 1 225 ? 3.643 -31.578 -15.82 1 91.62 225 ILE A CA 1
ATOM 1754 C C . ILE A 1 225 ? 2.914 -31.594 -17.156 1 91.62 225 ILE A C 1
ATOM 1756 O O . ILE A 1 225 ? 2.371 -32.625 -17.562 1 91.62 225 ILE A O 1
ATOM 1760 N N . ARG A 1 226 ? 2.92 -30.438 -17.75 1 94 226 ARG A N 1
ATOM 1761 C CA . ARG A 1 226 ? 2.295 -30.25 -19.047 1 94 226 ARG A CA 1
ATOM 1762 C C . ARG A 1 226 ? 3.246 -29.547 -20.016 1 94 226 ARG A C 1
ATOM 1764 O O . ARG A 1 226 ? 4.102 -28.766 -19.594 1 94 226 ARG A O 1
ATOM 1771 N N . THR A 1 227 ? 3.021 -29.844 -21.328 1 90.5 227 THR A N 1
ATOM 1772 C CA . THR A 1 227 ? 3.975 -29.297 -22.281 1 90.5 227 THR A CA 1
ATOM 1773 C C . THR A 1 227 ? 3.312 -28.25 -23.172 1 90.5 227 THR A C 1
ATOM 1775 O O . THR A 1 227 ? 3.986 -27.359 -23.688 1 90.5 227 THR A O 1
ATOM 1778 N N . CYS A 1 228 ? 2.014 -28.391 -23.344 1 93 228 CYS A N 1
ATOM 1779 C CA . CYS A 1 228 ? 1.314 -27.359 -24.109 1 93 228 CYS A CA 1
ATOM 1780 C C . CYS A 1 228 ? 0.895 -26.203 -23.203 1 93 228 CYS A C 1
ATOM 1782 O O . CYS A 1 228 ? 0.293 -26.422 -22.156 1 93 228 CYS A O 1
ATOM 1784 N N . LYS A 1 229 ? 1.214 -25.047 -23.641 1 91.88 229 LYS A N 1
ATOM 1785 C CA . LYS A 1 229 ? 0.965 -23.891 -22.766 1 91.88 229 LYS A CA 1
ATOM 1786 C C . LYS A 1 229 ? -0.493 -23.453 -22.859 1 91.88 229 LYS A C 1
ATOM 1788 O O . LYS A 1 229 ? -1.166 -23.328 -21.828 1 91.88 229 LYS A O 1
ATOM 1793 N N . LEU A 1 230 ? -1.065 -23.234 -24.047 1 91.81 230 LEU A N 1
ATOM 1794 C CA . LEU A 1 230 ? -2.328 -22.531 -24.219 1 91.81 230 LEU A CA 1
ATOM 1795 C C . LEU A 1 230 ? -3.414 -23.453 -24.75 1 91.81 230 LEU A C 1
ATOM 1797 O O . LEU A 1 230 ? -4.48 -23 -25.172 1 91.81 230 LEU A O 1
ATOM 1801 N N . CYS A 1 231 ? -3.152 -24.75 -24.703 1 92.88 231 CYS A N 1
ATOM 1802 C CA . CYS A 1 231 ? -4.16 -25.688 -25.188 1 92.88 231 CYS A CA 1
ATOM 1803 C C . CYS A 1 231 ? -5.137 -26.062 -24.078 1 92.88 231 CYS A C 1
ATOM 1805 O O . CYS A 1 231 ? -4.957 -25.672 -22.938 1 92.88 231 CYS A O 1
ATOM 1807 N N . LYS A 1 232 ? -6.195 -26.766 -24.406 1 93.44 232 LYS A N 1
ATOM 1808 C CA . LYS A 1 232 ? -7.312 -27.094 -23.516 1 93.44 232 LYS A CA 1
ATOM 1809 C C . LYS A 1 232 ? -6.836 -27.859 -22.297 1 93.44 232 LYS A C 1
ATOM 1811 O O . LYS A 1 232 ? -7.391 -27.688 -21.203 1 93.44 232 LYS A O 1
ATOM 1816 N N . ASP A 1 233 ? -5.855 -28.609 -22.391 1 93.19 233 ASP A N 1
ATOM 1817 C CA . ASP A 1 233 ? -5.316 -29.375 -21.281 1 93.19 233 ASP A CA 1
ATOM 1818 C C . ASP A 1 233 ? -3.92 -28.875 -20.906 1 93.19 233 ASP A C 1
ATOM 1820 O O . ASP A 1 233 ? -3.109 -29.641 -20.375 1 93.19 233 ASP A O 1
ATOM 1824 N N . GLY A 1 234 ? -3.662 -27.656 -21.203 1 95.25 234 GLY A N 1
ATOM 1825 C CA . GLY A 1 234 ? -2.312 -27.141 -21.078 1 95.25 234 GLY A CA 1
ATOM 1826 C C . GLY A 1 234 ? -2.041 -26.484 -19.734 1 95.25 234 GLY A C 1
ATOM 1827 O O . GLY A 1 234 ? -2.816 -26.656 -18.797 1 95.25 234 GLY A O 1
ATOM 1828 N N . ILE A 1 235 ? -0.875 -25.844 -19.672 1 95.88 235 ILE A N 1
ATOM 1829 C CA . ILE A 1 235 ? -0.327 -25.25 -18.453 1 95.88 235 ILE A CA 1
ATOM 1830 C C . ILE A 1 235 ? -1.288 -24.188 -17.922 1 95.88 235 ILE A C 1
ATOM 1832 O O . ILE A 1 235 ? -1.556 -24.125 -16.719 1 95.88 235 ILE A O 1
ATOM 1836 N N . VAL A 1 236 ? -1.853 -23.359 -18.781 1 96.88 236 VAL A N 1
ATOM 1837 C CA . VAL A 1 236 ? -2.699 -22.25 -18.359 1 96.88 236 VAL A CA 1
ATOM 1838 C C . VAL A 1 236 ? -4.059 -22.781 -17.906 1 96.88 236 VAL A C 1
ATOM 1840 O O . VAL A 1 236 ? -4.488 -22.531 -16.781 1 96.88 236 VAL A O 1
ATOM 1843 N N . VAL A 1 237 ? -4.699 -23.609 -18.703 1 97.44 237 VAL A N 1
ATOM 1844 C CA . VAL A 1 237 ? -6.07 -24.031 -18.438 1 97.44 237 VAL A CA 1
ATOM 1845 C C . VAL A 1 237 ? -6.094 -25.016 -17.266 1 97.44 237 VAL A C 1
ATOM 1847 O O . VAL A 1 237 ? -6.84 -24.812 -16.297 1 97.44 237 VAL A O 1
ATOM 1850 N N . LYS A 1 238 ? -5.238 -25.984 -17.25 1 97 238 LYS A N 1
ATOM 1851 C CA . LYS A 1 238 ? -5.289 -27.016 -16.219 1 97 238 LYS A CA 1
ATOM 1852 C C . LYS A 1 238 ? -4.379 -26.672 -15.047 1 97 238 LYS A C 1
ATOM 1854 O O . LYS A 1 238 ? -4.574 -27.156 -13.93 1 97 238 LYS A O 1
ATOM 1859 N N . GLY A 1 239 ? -3.352 -25.859 -15.297 1 97.62 239 GLY A N 1
ATOM 1860 C CA . GLY A 1 239 ? -2.475 -25.391 -14.234 1 97.62 239 GLY A CA 1
ATOM 1861 C C . GLY A 1 239 ? -2.959 -24.125 -13.57 1 97.62 239 GLY A C 1
ATOM 1862 O O . GLY A 1 239 ? -3.572 -24.156 -12.5 1 97.62 239 GLY A O 1
ATOM 1863 N N . GLU A 1 240 ? -2.842 -23.031 -14.258 1 97.94 240 GLU A N 1
ATOM 1864 C CA . GLU A 1 240 ? -3.174 -21.719 -13.703 1 97.94 240 GLU A CA 1
ATOM 1865 C C . GLU A 1 240 ? -4.652 -21.641 -13.344 1 97.94 240 GLU A C 1
ATOM 1867 O O . GLU A 1 240 ? -5.004 -21.422 -12.18 1 97.94 240 GLU A O 1
ATOM 1872 N N . TYR A 1 241 ? -5.516 -21.859 -14.352 1 98.38 241 TYR A N 1
ATOM 1873 C CA . TYR A 1 241 ? -6.945 -21.781 -14.078 1 98.38 241 TYR A CA 1
ATOM 1874 C C . TYR A 1 241 ? -7.398 -22.938 -13.203 1 98.38 241 TYR A C 1
ATOM 1876 O O . TYR A 1 241 ? -8.453 -22.875 -12.562 1 98.38 241 TYR A O 1
ATOM 1884 N N . GLY A 1 242 ? -6.57 -23.969 -13.164 1 98.31 242 GLY A N 1
ATOM 1885 C CA . GLY A 1 242 ? -6.848 -25.125 -12.32 1 98.31 242 GLY A CA 1
ATOM 1886 C C . GLY A 1 242 ? -6.844 -24.797 -10.836 1 98.31 242 GLY A C 1
ATOM 1887 O O . GLY A 1 242 ? -7.5 -25.469 -10.047 1 98.31 242 GL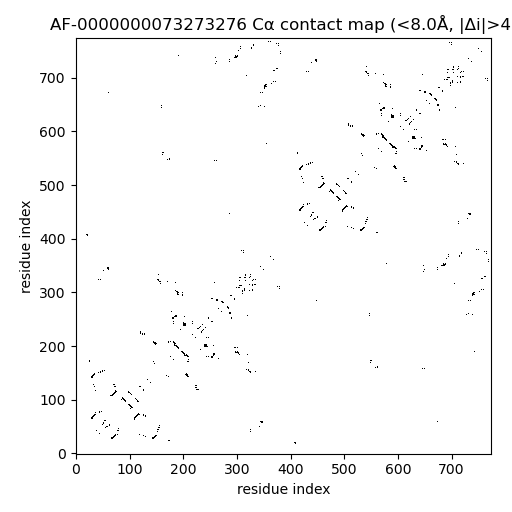Y A O 1
ATOM 1888 N N . LEU A 1 243 ? -6.113 -23.719 -10.43 1 98.62 243 LEU A N 1
ATOM 1889 C CA . LEU A 1 243 ? -6.098 -23.297 -9.031 1 98.62 243 LEU A CA 1
ATOM 1890 C C . LEU A 1 243 ? -7.512 -23.047 -8.523 1 98.62 243 LEU A C 1
ATOM 1892 O O . LEU A 1 243 ? -7.906 -23.547 -7.477 1 98.62 243 LEU A O 1
ATOM 1896 N N . SER A 1 244 ? -8.258 -22.297 -9.289 1 98.44 244 SER A N 1
ATOM 1897 C CA . SER A 1 244 ? -9.617 -21.922 -8.906 1 98.44 244 SER A CA 1
ATOM 1898 C C . SER A 1 244 ? -10.609 -23.031 -9.195 1 98.44 244 SER A C 1
ATOM 1900 O O . SER A 1 244 ? -11.492 -23.312 -8.383 1 98.44 244 SER A O 1
ATOM 1902 N N . ALA A 1 245 ? -10.414 -23.719 -10.328 1 97.88 245 ALA A N 1
ATOM 1903 C CA . ALA A 1 245 ? -11.336 -24.781 -10.727 1 97.88 245 ALA A CA 1
ATOM 1904 C C . ALA A 1 245 ? -11.336 -25.922 -9.711 1 97.88 245 ALA A C 1
ATOM 1906 O O . ALA A 1 245 ? -12.391 -26.453 -9.375 1 97.88 245 ALA A O 1
ATOM 1907 N N . ALA A 1 246 ? -10.195 -26.25 -9.273 1 98.62 246 ALA A N 1
ATOM 1908 C CA . ALA A 1 246 ? -10.086 -27.312 -8.289 1 98.62 246 ALA A CA 1
ATOM 1909 C C . ALA A 1 246 ? -10.82 -26.953 -7 1 98.62 246 ALA A C 1
ATOM 1911 O O . ALA A 1 246 ? -11.508 -27.797 -6.414 1 98.62 246 ALA A O 1
ATOM 1912 N N . MET A 1 247 ? -10.664 -25.719 -6.531 1 98 247 MET A N 1
ATOM 1913 C CA . MET A 1 247 ? -11.336 -25.266 -5.312 1 98 247 MET A CA 1
ATOM 1914 C C . MET A 1 247 ? -12.852 -25.359 -5.461 1 98 247 MET A C 1
ATOM 1916 O O . MET A 1 247 ? -13.523 -25.938 -4.613 1 98 247 MET A O 1
ATOM 1920 N N . THR A 1 248 ? -13.328 -24.812 -6.559 1 96.56 248 THR A N 1
ATOM 1921 C CA . THR A 1 248 ? -14.773 -24.781 -6.758 1 96.56 248 THR A CA 1
ATOM 1922 C C . THR A 1 248 ? -15.336 -26.203 -6.887 1 96.56 248 THR A C 1
ATOM 1924 O O . THR A 1 248 ? -16.438 -26.484 -6.406 1 96.56 248 THR A O 1
ATOM 1927 N N . LYS A 1 249 ? -14.633 -27.047 -7.547 1 97.56 249 LYS A N 1
ATOM 1928 C CA . LYS A 1 249 ? -15.039 -28.438 -7.691 1 97.56 249 LYS A CA 1
ATOM 1929 C C . LYS A 1 249 ? -15.242 -29.094 -6.332 1 97.56 249 LYS A C 1
ATOM 1931 O O . LYS A 1 249 ? -16.094 -29.984 -6.184 1 97.56 249 LYS A O 1
ATOM 1936 N N . HIS A 1 250 ? -14.531 -28.672 -5.359 1 97.88 250 HIS A N 1
ATOM 1937 C CA . HIS A 1 250 ? -14.586 -29.281 -4.031 1 97.88 250 HIS A CA 1
ATOM 1938 C C . HIS A 1 250 ? -15.445 -28.438 -3.086 1 97.88 250 HIS A C 1
ATOM 1940 O O . HIS A 1 250 ? -15.398 -28.625 -1.869 1 97.88 250 HIS A O 1
ATOM 1946 N N . GLY A 1 251 ? -16.141 -27.438 -3.602 1 95.38 251 GLY A N 1
ATOM 1947 C CA . GLY A 1 251 ? -17.078 -26.641 -2.822 1 95.38 251 GLY A CA 1
ATOM 1948 C C . GLY A 1 251 ? -16.406 -25.5 -2.074 1 95.38 251 GLY A C 1
ATOM 1949 O O . GLY A 1 251 ? -17.031 -24.844 -1.237 1 95.38 251 GLY A O 1
ATOM 1950 N N . TYR A 1 252 ? -15.102 -25.328 -2.338 1 95.94 252 TYR A N 1
ATOM 1951 C CA . TYR A 1 252 ? -14.359 -24.234 -1.719 1 95.94 252 TYR A CA 1
ATOM 1952 C C . TYR A 1 252 ? -14.414 -22.984 -2.584 1 95.94 252 TYR A C 1
ATOM 1954 O O . TYR A 1 252 ? -14.906 -23.016 -3.711 1 95.94 252 TYR A O 1
ATOM 1962 N N . THR A 1 253 ? -14.086 -21.859 -1.999 1 94.56 253 THR A N 1
ATOM 1963 C CA . THR A 1 253 ? -13.852 -20.625 -2.74 1 94.56 253 THR A CA 1
ATOM 1964 C C . THR A 1 253 ? -12.398 -20.188 -2.615 1 94.56 253 THR A C 1
ATOM 1966 O O . THR A 1 253 ? -11.531 -20.969 -2.236 1 94.56 253 THR A O 1
ATOM 1969 N N . PHE A 1 254 ? -12.039 -19.094 -3.053 1 96.44 254 PHE A N 1
ATOM 1970 C CA . PHE A 1 254 ? -10.688 -18.531 -3.061 1 96.44 254 PHE A CA 1
ATOM 1971 C C . PHE A 1 254 ? -10.734 -17.016 -2.951 1 96.44 254 PHE A C 1
ATOM 1973 O O . PHE A 1 254 ? -11.812 -16.422 -2.846 1 96.44 254 PHE A O 1
ATOM 1980 N N . ASP A 1 255 ? -9.531 -16.391 -2.814 1 96 255 ASP A N 1
ATOM 1981 C CA . ASP A 1 255 ? -9.5 -14.953 -2.598 1 96 255 ASP A CA 1
ATOM 1982 C C . ASP A 1 255 ? -8.312 -14.32 -3.324 1 96 255 ASP A C 1
ATOM 1984 O O . ASP A 1 255 ? -7.5 -15.023 -3.93 1 96 255 ASP A O 1
ATOM 1988 N N . THR A 1 256 ? -8.305 -13.031 -3.406 1 97.56 256 THR A N 1
ATOM 1989 C CA . THR A 1 256 ? -7.258 -12.258 -4.062 1 97.56 256 THR A CA 1
ATOM 1990 C C . THR A 1 256 ? -6.902 -11.023 -3.238 1 97.56 256 THR A C 1
ATOM 1992 O O . THR A 1 256 ? -7.668 -10.609 -2.361 1 97.56 256 THR A O 1
ATOM 1995 N N . LEU A 1 257 ? -5.762 -10.453 -3.502 1 97.44 257 LEU A N 1
ATOM 1996 C CA . LEU A 1 257 ? -5.316 -9.266 -2.777 1 97.44 257 LEU A CA 1
ATOM 1997 C C . LEU A 1 257 ? -5.863 -8 -3.42 1 97.44 257 LEU A C 1
ATOM 1999 O O . LEU A 1 257 ? -5.691 -6.902 -2.883 1 97.44 257 LEU A O 1
ATOM 2003 N N . MET A 1 258 ? -6.57 -8.109 -4.531 1 97.44 258 MET A N 1
ATOM 2004 C CA . MET A 1 258 ? -7.082 -6.957 -5.27 1 97.44 258 MET A CA 1
ATOM 2005 C C . MET A 1 258 ? -8.039 -6.145 -4.406 1 97.44 258 MET A C 1
ATOM 2007 O O . MET A 1 258 ? -9.016 -6.684 -3.879 1 97.44 258 MET A O 1
ATOM 2011 N N . SER A 1 259 ? -7.801 -4.82 -4.363 1 95.44 259 SER A N 1
ATOM 2012 C CA . SER A 1 259 ? -8.586 -3.936 -3.508 1 95.44 259 SER A CA 1
ATOM 2013 C C . SER A 1 259 ? -10.016 -3.795 -4.02 1 95.44 259 SER A C 1
ATOM 2015 O O . SER A 1 259 ? -10.914 -3.43 -3.264 1 95.44 259 SER A O 1
ATOM 2017 N N . LYS A 1 260 ? -10.141 -4.066 -5.242 1 96 260 LYS A N 1
ATOM 2018 C CA . LYS A 1 260 ? -11.461 -3.98 -5.863 1 96 260 LYS A CA 1
ATOM 2019 C C . LYS A 1 260 ? -12.422 -5.004 -5.266 1 96 260 LYS A C 1
ATOM 2021 O O . LYS A 1 260 ? -13.641 -4.848 -5.355 1 96 260 LYS A O 1
ATOM 2026 N N . TYR A 1 261 ? -11.766 -6.016 -4.652 1 94.19 261 TYR A N 1
ATOM 2027 C CA . TYR A 1 261 ? -12.602 -7.102 -4.148 1 94.19 261 TYR A CA 1
ATOM 2028 C C . TYR A 1 261 ? -12.422 -7.277 -2.646 1 94.19 261 TYR A C 1
ATOM 2030 O O . TYR A 1 261 ? -11.289 -7.324 -2.154 1 94.19 261 TYR A O 1
ATOM 2038 N N . ARG A 1 262 ? -13.422 -7.148 -1.987 1 78.56 262 ARG A N 1
ATOM 2039 C CA . ARG A 1 262 ? -13.391 -7.184 -0.528 1 78.56 262 ARG A CA 1
ATOM 2040 C C . ARG A 1 262 ? -12.852 -8.516 -0.022 1 78.56 262 ARG A C 1
ATOM 2042 O O . ARG A 1 262 ? -13.148 -9.57 -0.586 1 78.56 262 ARG A O 1
ATOM 2049 N N . LYS A 1 263 ? -11.961 -8.242 1.074 1 68.06 263 LYS A N 1
ATOM 2050 C CA . LYS A 1 263 ? -11.461 -9.438 1.742 1 68.06 263 LYS A CA 1
ATOM 2051 C C . LYS A 1 263 ? -12.609 -10.32 2.225 1 68.06 263 LYS A C 1
ATOM 2053 O O . LYS A 1 263 ? -13.609 -9.812 2.742 1 68.06 263 LYS A O 1
ATOM 2058 N N . ALA A 1 264 ? -12.398 -11.43 1.959 1 53.44 264 ALA A N 1
ATOM 2059 C CA . ALA A 1 264 ? -13.367 -12.375 2.516 1 53.44 264 ALA A CA 1
ATOM 2060 C C . ALA A 1 264 ? -13.289 -12.406 4.039 1 53.44 264 ALA A C 1
ATOM 2062 O O . ALA A 1 264 ? -12.195 -12.477 4.609 1 53.44 264 ALA A O 1
ATOM 2063 N N . ARG A 1 265 ? -13.734 -11.352 4.82 1 47.91 265 ARG A N 1
ATOM 2064 C CA . ARG A 1 265 ? -13.57 -11.289 6.27 1 47.91 265 ARG A CA 1
ATOM 2065 C C . ARG A 1 265 ? -14.203 -12.508 6.941 1 47.91 265 ARG A C 1
ATOM 2067 O O . ARG A 1 265 ? -15.328 -12.891 6.613 1 47.91 265 ARG A O 1
ATOM 2074 N N . ALA A 1 266 ? -13.266 -13.305 7.551 1 42.25 266 ALA A N 1
ATOM 2075 C CA . ALA A 1 266 ? -13.812 -14.266 8.508 1 42.25 266 ALA A CA 1
ATOM 2076 C C . ALA A 1 266 ? -14.367 -13.555 9.734 1 42.25 266 ALA A C 1
ATOM 2078 O O . ALA A 1 266 ? -13.75 -13.57 10.805 1 42.25 266 ALA A O 1
ATOM 2079 N N . THR A 1 267 ? -14.453 -12.227 9.734 1 33.41 267 THR A N 1
ATOM 2080 C CA . THR A 1 267 ? -14.609 -11.664 11.07 1 33.41 267 THR A CA 1
ATOM 2081 C C . THR A 1 267 ? -15.25 -12.68 12.016 1 33.41 267 THR A C 1
ATOM 2083 O O . THR A 1 267 ? -15.828 -13.672 11.57 1 33.41 267 THR A O 1
ATOM 2086 N N . LEU A 1 268 ? -15.578 -12.023 13.258 1 30.95 268 LEU A N 1
ATOM 2087 C CA . LEU A 1 268 ? -15.992 -12.266 14.641 1 30.95 268 LEU A CA 1
ATOM 2088 C C . LEU A 1 268 ? -17.25 -13.133 14.688 1 30.95 268 LEU A C 1
ATOM 2090 O O . LEU A 1 268 ? -18.359 -12.633 14.461 1 30.95 268 LEU A O 1
ATOM 2094 N N . GLY A 1 269 ? -17.391 -14.289 14.82 1 32.62 269 GLY A N 1
ATOM 2095 C CA . GLY A 1 269 ? -18.594 -15.055 15.109 1 32.62 269 GLY A CA 1
ATOM 2096 C C . GLY A 1 269 ? -19.719 -14.789 14.133 1 32.62 269 GLY A C 1
ATOM 2097 O O . GLY A 1 269 ? -20.781 -15.422 14.203 1 32.62 269 GLY A O 1
ATOM 2098 N N . LEU A 1 270 ? -19.781 -13.562 13.656 1 34.34 270 LEU A N 1
ATOM 2099 C CA . LEU A 1 270 ? -20.781 -13.469 12.602 1 34.34 270 LEU A CA 1
ATOM 2100 C C . LEU A 1 270 ? -20.25 -14.062 11.297 1 34.34 270 LEU A C 1
ATOM 2102 O O . LEU A 1 270 ? -19.391 -13.469 10.648 1 34.34 270 LEU A O 1
ATOM 2106 N N . LEU A 1 271 ? -19.844 -15.234 11.195 1 33.62 271 LEU A N 1
ATOM 2107 C CA . LEU A 1 271 ? -19.766 -16.141 10.055 1 33.62 271 LEU A CA 1
ATOM 2108 C C . LEU A 1 271 ? -20.594 -15.625 8.883 1 33.62 271 LEU A C 1
ATOM 2110 O O . LEU A 1 271 ? -21.641 -15 9.086 1 33.62 271 LEU A O 1
ATOM 2114 N N . CYS A 1 272 ? -19.859 -15.359 7.625 1 38.38 272 CYS A N 1
ATOM 2115 C CA . CYS A 1 272 ? -20.781 -15.438 6.492 1 38.38 272 CYS A CA 1
ATOM 2116 C C . CYS A 1 272 ? -21.969 -16.344 6.809 1 38.38 272 CYS A C 1
ATOM 2118 O O . CYS A 1 272 ? -22.734 -16.703 5.91 1 38.38 272 CYS A O 1
ATOM 2120 N N . GLU A 1 273 ? -22.125 -16.938 8.102 1 34.16 273 GLU A N 1
ATOM 2121 C CA . GLU A 1 273 ? -23.234 -17.828 8.414 1 34.16 273 GLU A CA 1
ATOM 2122 C C . GLU A 1 273 ? -24.531 -17.062 8.555 1 34.16 273 GLU A C 1
ATOM 2124 O O . GLU A 1 273 ? -24.594 -16.031 9.234 1 34.16 273 GLU A O 1
ATOM 2129 N N . TRP A 1 274 ? -25.5 -17.391 7.691 1 30.48 274 TRP A N 1
ATOM 2130 C CA . TRP A 1 274 ? -26.953 -17.297 7.543 1 30.48 274 TRP A CA 1
ATOM 2131 C C . TRP A 1 274 ? -27.656 -17.828 8.789 1 30.48 274 TRP A C 1
ATOM 2133 O O . TRP A 1 274 ? -27.766 -19.047 8.977 1 30.48 274 TRP A O 1
ATOM 2143 N N . LYS A 1 275 ? -27.562 -17.5 10.094 1 29.52 275 LYS A N 1
ATOM 2144 C CA . LYS A 1 275 ? -28.641 -18.188 10.789 1 29.52 275 LYS A CA 1
ATOM 2145 C C . LYS A 1 275 ? -30 -17.609 10.398 1 29.52 275 LYS A C 1
ATOM 2147 O O . LYS A 1 275 ? -30.109 -16.469 9.977 1 29.52 275 LYS A O 1
ATOM 2152 N N . GLU A 1 276 ? -31.359 -18.078 10.914 1 30.59 276 GLU A N 1
ATOM 2153 C CA . GLU A 1 276 ? -32.812 -18.031 10.641 1 30.59 276 GLU A CA 1
ATOM 2154 C C . GLU A 1 276 ? -33.312 -16.594 10.578 1 30.59 276 GLU A C 1
ATOM 2156 O O . GLU A 1 276 ? -34.031 -16.219 9.656 1 30.59 276 GLU A O 1
ATOM 2161 N N . GLY A 1 277 ? -33.906 -16.062 11.789 1 29.61 277 GLY A N 1
ATOM 2162 C CA . GLY A 1 277 ? -34.969 -15.078 11.719 1 29.61 277 GLY A CA 1
ATOM 2163 C C . GLY A 1 277 ? -34.594 -13.812 10.984 1 29.61 277 GLY A C 1
ATOM 2164 O O . GLY A 1 277 ? -35.344 -13.305 10.148 1 29.61 277 GLY A O 1
ATOM 2165 N N . PHE A 1 278 ? -34.344 -12.758 11.797 1 29.8 278 PHE A N 1
ATOM 2166 C CA . PHE A 1 278 ? -34.344 -11.523 11.016 1 29.8 278 PHE A CA 1
ATOM 2167 C C . PHE A 1 278 ? -33.406 -11.641 9.82 1 29.8 278 PHE A C 1
ATOM 2169 O O . PHE A 1 278 ? -32.188 -11.883 9.992 1 29.8 278 PHE A O 1
ATOM 2176 N N . LEU A 1 279 ? -34 -11.992 8.594 1 29.14 279 LEU A N 1
ATOM 2177 C CA . LEU A 1 279 ? -33.438 -12.234 7.258 1 29.14 279 LEU A CA 1
ATOM 2178 C C . LEU A 1 279 ? -32.281 -11.281 6.957 1 29.14 279 LEU A C 1
ATOM 2180 O O . LEU A 1 279 ? -31.609 -11.438 5.949 1 29.14 279 LEU A O 1
ATOM 2184 N N . PRO A 1 280 ? -32.156 -10.125 7.184 1 31.34 280 PRO A N 1
ATOM 2185 C CA . PRO A 1 280 ? -31.156 -9.898 6.145 1 31.34 280 PRO A CA 1
ATOM 2186 C C . PRO A 1 280 ? -30.109 -11 6.094 1 31.34 280 PRO A C 1
ATOM 2188 O O . PRO A 1 280 ? -29.875 -11.68 7.098 1 31.34 280 PRO A O 1
ATOM 2191 N N . ALA A 1 281 ? -29.453 -11.414 4.699 1 29.86 281 ALA A N 1
ATOM 2192 C CA . ALA A 1 281 ? -29.422 -12.57 3.805 1 29.86 281 ALA A CA 1
ATOM 2193 C C . ALA A 1 281 ? -28.578 -13.703 4.406 1 29.86 281 ALA A C 1
ATOM 2195 O O . ALA A 1 281 ? -27.797 -13.477 5.324 1 29.86 281 ALA A O 1
ATOM 2196 N N . ARG A 1 282 ? -28.641 -14.969 3.893 1 30.44 282 ARG A N 1
ATOM 2197 C CA . ARG A 1 282 ? -27.688 -16.062 3.758 1 30.44 282 ARG A CA 1
ATOM 2198 C C . ARG A 1 282 ? -26.25 -15.539 3.756 1 30.44 282 ARG A C 1
ATOM 2200 O O . ARG A 1 282 ? -25.312 -16.281 3.434 1 30.44 282 ARG A O 1
ATOM 2207 N N . ASP A 1 283 ? -25.953 -14.461 3.432 1 32.41 283 ASP A N 1
ATOM 2208 C CA . ASP A 1 283 ? -25.109 -13.352 2.973 1 32.41 283 ASP A CA 1
ATOM 2209 C C . ASP A 1 283 ? -24.109 -12.945 4.043 1 32.41 283 ASP A C 1
ATOM 2211 O O . ASP A 1 283 ? -24.297 -11.93 4.723 1 32.41 283 ASP A O 1
ATOM 2215 N N . GLY A 1 284 ? -23.984 -13.438 4.977 1 34.09 284 GLY A N 1
ATOM 2216 C CA . GLY A 1 284 ? -22.859 -12.805 5.652 1 34.09 284 GLY A CA 1
ATOM 2217 C C . GLY A 1 284 ? -21.891 -12.148 4.691 1 34.09 284 GLY A C 1
ATOM 2218 O O . GLY A 1 284 ? -21.297 -12.82 3.842 1 34.09 284 GLY A O 1
ATOM 2219 N N . HIS A 1 285 ? -22.297 -10.891 4.133 1 40.72 285 HIS A N 1
ATOM 2220 C CA . HIS A 1 285 ? -22.234 -9.828 3.139 1 40.72 285 HIS A CA 1
ATOM 2221 C C . HIS A 1 285 ? -20.812 -9.664 2.6 1 40.72 285 HIS A C 1
ATOM 2223 O O . HIS A 1 285 ? -20.625 -9.391 1.412 1 40.72 285 HIS A O 1
ATOM 2229 N N . GLY A 1 286 ? -19.766 -9.25 3.406 1 49.75 286 GLY A N 1
ATOM 2230 C CA . GLY A 1 286 ? -18.75 -8.398 2.811 1 49.75 286 GLY A CA 1
ATOM 2231 C C . GLY A 1 286 ? -17.75 -9.164 1.962 1 49.75 286 GLY A C 1
ATOM 2232 O O . GLY A 1 286 ? -17.062 -8.586 1.124 1 49.75 286 GLY A O 1
ATOM 2233 N N . CYS A 1 287 ? -17.797 -10.492 2.125 1 64.75 287 CYS A N 1
ATOM 2234 C CA . CYS A 1 287 ? -16.719 -11.141 1.374 1 64.75 287 CYS A CA 1
ATOM 2235 C C . CYS A 1 287 ? -17.234 -11.664 0.037 1 64.75 287 CYS A C 1
ATOM 2237 O O . CYS A 1 287 ? -18.406 -12.039 -0.08 1 64.75 287 CYS A O 1
ATOM 2239 N N . VAL A 1 288 ? -16.484 -11.578 -0.948 1 87.06 288 VAL A N 1
ATOM 2240 C CA . VAL A 1 288 ? -16.859 -12.062 -2.271 1 87.06 288 VAL A CA 1
ATOM 2241 C C . VAL A 1 288 ? -16.828 -13.586 -2.291 1 87.06 288 VAL A C 1
ATOM 2243 O O . VAL A 1 288 ? -15.82 -14.195 -1.922 1 87.06 288 VAL A O 1
ATOM 2246 N N . ASP A 1 289 ? -17.922 -14.266 -2.549 1 89.75 289 ASP A N 1
ATOM 2247 C CA . ASP A 1 289 ? -17.969 -15.695 -2.834 1 89.75 289 ASP A CA 1
ATOM 2248 C C . ASP A 1 289 ? -17.875 -15.953 -4.336 1 89.75 289 ASP A C 1
ATOM 2250 O O . ASP A 1 289 ? -18.844 -15.734 -5.066 1 89.75 289 ASP A O 1
ATOM 2254 N N . TRP A 1 290 ? -16.812 -16.484 -4.699 1 94.62 290 TRP A N 1
ATOM 2255 C CA . TRP A 1 290 ? -16.531 -16.609 -6.125 1 94.62 290 TRP A CA 1
ATOM 2256 C C . TRP A 1 290 ? -17.312 -17.766 -6.738 1 94.62 290 TRP A C 1
ATOM 2258 O O . TRP A 1 290 ? -17.266 -17.969 -7.953 1 94.62 290 TRP A O 1
ATOM 2268 N N . ARG A 1 291 ? -18.062 -18.578 -5.906 1 95.38 291 ARG A N 1
ATOM 2269 C CA . ARG A 1 291 ? -18.953 -19.625 -6.398 1 95.38 291 ARG A CA 1
ATOM 2270 C C . ARG A 1 291 ? -20.25 -19.047 -6.938 1 95.38 291 ARG A C 1
ATOM 2272 O O . ARG A 1 291 ? -20.953 -19.688 -7.715 1 95.38 291 ARG A O 1
ATOM 2279 N N . ASP A 1 292 ? -20.547 -17.797 -6.449 1 92.19 292 ASP A N 1
ATOM 2280 C CA . ASP A 1 292 ? -21.75 -17.109 -6.867 1 92.19 292 ASP A CA 1
ATOM 2281 C C . ASP A 1 292 ? -21.594 -16.516 -8.266 1 92.19 292 ASP A C 1
ATOM 2283 O O . ASP A 1 292 ? -20.797 -15.594 -8.461 1 92.19 292 ASP A O 1
ATOM 2287 N N . ARG A 1 293 ? -22.453 -16.938 -9.203 1 95.06 293 ARG A N 1
ATOM 2288 C CA . ARG A 1 293 ? -22.359 -16.547 -10.609 1 95.06 293 ARG A CA 1
ATOM 2289 C C . ARG A 1 293 ? -22.625 -15.062 -10.789 1 95.06 293 ARG A C 1
ATOM 2291 O O . ARG A 1 293 ? -22.281 -14.484 -11.828 1 95.06 293 ARG A O 1
ATOM 2298 N N . ALA A 1 294 ? -23.203 -14.422 -9.828 1 93.19 294 ALA A N 1
ATOM 2299 C CA . ALA A 1 294 ? -23.422 -12.977 -9.875 1 93.19 294 ALA A CA 1
ATOM 2300 C C . ALA A 1 294 ? -22.094 -12.219 -9.93 1 93.19 294 ALA A C 1
ATOM 2302 O O . ALA A 1 294 ? -22.062 -11.062 -10.367 1 93.19 294 ALA A O 1
ATOM 2303 N N . ASN A 1 295 ? -21.016 -12.891 -9.492 1 95.31 295 ASN A N 1
ATOM 2304 C CA . ASN A 1 295 ? -19.703 -12.25 -9.422 1 95.31 295 ASN A CA 1
ATOM 2305 C C . ASN A 1 295 ? -18.859 -12.586 -10.648 1 95.31 295 ASN A C 1
ATOM 2307 O O . ASN A 1 295 ? -17.703 -12.156 -10.75 1 95.31 295 ASN A O 1
ATOM 2311 N N . TRP A 1 296 ? -19.375 -13.289 -11.664 1 97.69 296 TRP A N 1
ATOM 2312 C CA . TRP A 1 296 ? -18.547 -13.953 -12.656 1 97.69 296 TRP A CA 1
ATOM 2313 C C . TRP A 1 296 ? -18.203 -13.016 -13.812 1 97.69 296 TRP A C 1
ATOM 2315 O O . TRP A 1 296 ? -17.391 -13.344 -14.672 1 97.69 296 TRP A O 1
ATOM 2325 N N . ASN A 1 297 ? -18.797 -11.781 -13.82 1 97.94 297 ASN A N 1
ATOM 2326 C CA . ASN A 1 297 ? -18.422 -10.789 -14.82 1 97.94 297 ASN A CA 1
ATOM 2327 C C . ASN A 1 297 ? -17.484 -9.727 -14.242 1 97.94 297 ASN A C 1
ATOM 2329 O O . ASN A 1 297 ? -17.359 -8.633 -14.797 1 97.94 297 ASN A O 1
ATOM 2333 N N . CYS A 1 298 ? -16.828 -10.047 -13.156 1 97.44 298 CYS A N 1
ATOM 2334 C CA . CYS A 1 298 ? -15.898 -9.109 -12.539 1 97.44 298 CYS A CA 1
ATOM 2335 C C . CYS A 1 298 ? -14.844 -8.648 -13.547 1 97.44 298 CYS A C 1
ATOM 2337 O O . CYS A 1 298 ? -14.633 -9.297 -14.57 1 97.44 298 CYS A O 1
ATOM 2339 N N . ASN A 1 299 ? -14.266 -7.441 -13.328 1 97.12 299 ASN A N 1
ATOM 2340 C CA . ASN A 1 299 ? -13.25 -6.797 -14.148 1 97.12 299 ASN A CA 1
ATOM 2341 C C . ASN A 1 299 ? -13.672 -6.734 -15.617 1 97.12 299 ASN A C 1
ATOM 2343 O O . ASN A 1 299 ? -12.82 -6.734 -16.516 1 97.12 299 ASN A O 1
ATOM 2347 N N . ASN A 1 300 ? -15 -6.836 -15.914 1 98.31 300 ASN A N 1
ATOM 2348 C CA . ASN A 1 300 ? -15.523 -6.789 -17.281 1 98.31 300 ASN A CA 1
ATOM 2349 C C . ASN A 1 300 ? -14.969 -7.926 -18.125 1 98.31 300 ASN A C 1
ATOM 2351 O O . ASN A 1 300 ? -14.758 -7.758 -19.328 1 98.31 300 ASN A O 1
ATOM 2355 N N . ASN A 1 301 ? -14.531 -9.047 -17.453 1 98.69 301 ASN A N 1
ATOM 2356 C CA . ASN A 1 301 ? -13.969 -10.25 -18.078 1 98.69 301 ASN A CA 1
ATOM 2357 C C . ASN A 1 301 ? -12.672 -9.945 -18.812 1 98.69 301 ASN A C 1
ATOM 2359 O O . ASN A 1 301 ? -12.461 -10.43 -19.922 1 98.69 301 ASN A O 1
ATOM 2363 N N . VAL A 1 302 ? -11.875 -9.062 -18.219 1 98.56 302 VAL A N 1
ATOM 2364 C CA . VAL A 1 302 ? -10.594 -8.648 -18.766 1 98.56 302 VAL A CA 1
ATOM 2365 C C . VAL A 1 302 ? -9.469 -9 -17.797 1 98.56 302 VAL A C 1
ATOM 2367 O O . VAL A 1 302 ? -9.609 -8.82 -16.578 1 98.56 302 VAL A O 1
ATOM 2370 N N . HIS A 1 303 ? -8.352 -9.57 -18.328 1 98.44 303 HIS A N 1
ATOM 2371 C CA . HIS A 1 303 ? -7.176 -9.789 -17.484 1 98.44 303 HIS A CA 1
ATOM 2372 C C . HIS A 1 303 ? -6.676 -8.484 -16.875 1 98.44 303 HIS A C 1
ATOM 2374 O O . HIS A 1 303 ? -6.301 -7.562 -17.594 1 98.44 303 HIS A O 1
ATOM 2380 N N . PRO A 1 304 ? -6.602 -8.391 -15.547 1 98.25 304 PRO A N 1
ATOM 2381 C CA . PRO A 1 304 ? -6.277 -7.113 -14.914 1 98.25 304 PRO A CA 1
ATOM 2382 C C . PRO A 1 304 ? -4.777 -6.902 -14.734 1 98.25 304 PRO A C 1
ATOM 2384 O O . PRO A 1 304 ? -4.344 -5.832 -14.305 1 98.25 304 PRO A O 1
ATOM 2387 N N . SER A 1 305 ? -3.922 -7.871 -15.023 1 98 305 SER A N 1
ATOM 2388 C CA . SER A 1 305 ? -2.508 -7.848 -14.664 1 98 305 SER A CA 1
ATOM 2389 C C . SER A 1 305 ? -1.659 -7.273 -15.789 1 98 305 SER A C 1
ATOM 2391 O O . SER A 1 305 ? -0.537 -7.727 -16.031 1 98 305 SER A O 1
ATOM 2393 N N . ARG A 1 306 ? -2.248 -6.309 -16.547 1 97.81 306 ARG A N 1
ATOM 2394 C CA . ARG A 1 306 ? -1.547 -5.488 -17.531 1 97.81 306 ARG A CA 1
ATOM 2395 C C . ARG A 1 306 ? -1.747 -4.004 -17.25 1 97.81 306 ARG A C 1
ATOM 2397 O O . ARG A 1 306 ? -2.689 -3.619 -16.547 1 97.81 306 ARG A O 1
ATOM 2404 N N . HIS A 1 307 ? -0.82 -3.234 -17.828 1 97.56 307 HIS A N 1
ATOM 2405 C CA . HIS A 1 307 ? -0.975 -1.79 -17.703 1 97.56 307 HIS A CA 1
ATOM 2406 C C . HIS A 1 307 ? -2.281 -1.321 -18.344 1 97.56 307 HIS A C 1
ATOM 2408 O O . HIS A 1 307 ? -2.553 -1.619 -19.5 1 97.56 307 HIS A O 1
ATOM 2414 N N . GLY A 1 308 ? -3.102 -0.651 -17.578 1 97.25 308 GLY A N 1
ATOM 2415 C CA . GLY A 1 308 ? -4.301 -0.025 -18.109 1 97.25 308 GLY A CA 1
ATOM 2416 C C . GLY A 1 308 ? -5.508 -0.945 -18.094 1 97.25 308 GLY A C 1
ATOM 2417 O O . GLY A 1 308 ? -6.625 -0.514 -18.391 1 97.25 308 GLY A O 1
ATOM 2418 N N . THR A 1 309 ? -5.391 -2.219 -17.703 1 97.88 309 THR A N 1
ATOM 2419 C CA . THR A 1 309 ? -6.48 -3.172 -17.891 1 97.88 309 THR A CA 1
ATOM 2420 C C . THR A 1 309 ? -7.195 -3.445 -16.578 1 97.88 309 THR A C 1
ATOM 2422 O O . THR A 1 309 ? -8.18 -4.191 -16.531 1 97.88 309 THR A O 1
ATOM 2425 N N . TYR A 1 310 ? -6.715 -2.881 -15.508 1 97.69 310 TYR A N 1
ATOM 2426 C CA . TYR A 1 310 ? -7.34 -2.961 -14.195 1 97.69 310 TYR A CA 1
ATOM 2427 C C . TYR A 1 310 ? -8.203 -1.734 -13.93 1 97.69 310 TYR A C 1
ATOM 2429 O O . TYR A 1 310 ? -7.855 -0.893 -13.094 1 97.69 310 TYR A O 1
ATOM 2437 N N . ASP A 1 311 ? -9.328 -1.592 -14.711 1 96.12 311 ASP A N 1
ATOM 2438 C CA . ASP A 1 311 ? -10.25 -0.462 -14.656 1 96.12 311 ASP A CA 1
ATOM 2439 C C . ASP A 1 311 ? -9.523 0.854 -14.922 1 96.12 311 ASP A C 1
ATOM 2441 O O . ASP A 1 311 ? -9.75 1.847 -14.227 1 96.12 311 ASP A O 1
ATOM 2445 N N . GLY A 1 312 ? -8.609 0.82 -15.844 1 95.56 312 GLY A N 1
ATOM 2446 C CA . GLY A 1 312 ? -7.875 2.023 -16.203 1 95.56 312 GLY A CA 1
ATOM 2447 C C . GLY A 1 312 ? -6.668 2.271 -15.312 1 95.56 312 GLY A C 1
ATOM 2448 O O . GLY A 1 312 ? -6.137 3.383 -15.273 1 95.56 312 GLY A O 1
ATOM 2449 N N . LEU A 1 313 ? -6.32 1.244 -14.523 1 97.19 313 LEU A N 1
ATOM 2450 C CA . LEU A 1 313 ? -5.137 1.317 -13.672 1 97.19 313 LEU A CA 1
ATOM 2451 C C . LEU A 1 313 ? -4.148 0.214 -14.023 1 97.19 313 LEU A C 1
ATOM 2453 O O . LEU A 1 313 ? -4.387 -0.57 -14.945 1 97.19 313 LEU A O 1
ATOM 2457 N N . SER A 1 314 ? -3.02 0.317 -13.469 1 97.19 314 SER A N 1
ATOM 2458 C CA . SER A 1 314 ? -2.064 -0.771 -13.289 1 97.19 314 SER A CA 1
ATOM 2459 C C . SER A 1 314 ? -1.994 -1.211 -11.828 1 97.19 314 SER A C 1
ATOM 2461 O O . SER A 1 314 ? -2.062 -0.38 -10.922 1 97.19 314 SER A O 1
ATOM 2463 N N . MET A 1 315 ? -1.958 -2.533 -11.641 1 98.06 315 MET A N 1
ATOM 2464 C CA . MET A 1 315 ? -1.82 -2.977 -10.258 1 98.06 315 MET A CA 1
ATOM 2465 C C . MET A 1 315 ? -0.62 -2.311 -9.586 1 98.06 315 MET A C 1
ATOM 2467 O O . MET A 1 315 ? 0.452 -2.211 -10.188 1 98.06 315 MET A O 1
ATOM 2471 N N . HIS A 1 316 ? -0.895 -1.799 -8.438 1 98.38 316 HIS A N 1
ATOM 2472 C CA . HIS A 1 316 ? 0.193 -1.179 -7.688 1 98.38 316 HIS A CA 1
ATOM 2473 C C . HIS A 1 316 ? 0.896 -2.195 -6.793 1 98.38 316 HIS A C 1
ATOM 2475 O O . HIS A 1 316 ? 0.247 -3.059 -6.199 1 98.38 316 HIS A O 1
ATOM 2481 N N . PRO A 1 317 ? 2.209 -2.059 -6.625 1 98.5 317 PRO A N 1
ATOM 2482 C CA . PRO A 1 317 ? 2.932 -3.068 -5.844 1 98.5 317 PRO A CA 1
ATOM 2483 C C . PRO A 1 317 ? 2.486 -3.113 -4.383 1 98.5 317 PRO A C 1
ATOM 2485 O O . PRO A 1 317 ? 2.469 -4.188 -3.773 1 98.5 317 PRO A O 1
ATOM 2488 N N . PHE A 1 318 ? 2.053 -2.006 -3.768 1 98.56 318 PHE A N 1
ATOM 2489 C CA . PHE A 1 318 ? 1.605 -2.021 -2.379 1 98.56 318 PHE A CA 1
ATOM 2490 C C . PHE A 1 318 ? 0.218 -2.641 -2.264 1 98.56 318 PHE A C 1
ATOM 2492 O O . PHE A 1 318 ? -0.23 -2.973 -1.165 1 98.56 318 PHE A O 1
ATOM 2499 N N . GLU A 1 319 ? -0.478 -2.758 -3.348 1 98.31 319 GLU A N 1
ATOM 2500 C CA . GLU A 1 319 ? -1.808 -3.359 -3.342 1 98.31 319 GLU A CA 1
ATOM 2501 C C . GLU A 1 319 ? -1.724 -4.883 -3.361 1 98.31 319 GLU A C 1
ATOM 2503 O O . GLU A 1 319 ? -2.434 -5.559 -2.613 1 98.31 319 GLU A O 1
ATOM 2508 N N . THR A 1 320 ? -0.811 -5.387 -4.25 1 98.56 320 THR A N 1
ATOM 2509 C CA . THR A 1 320 ? -0.852 -6.82 -4.52 1 98.56 320 THR A CA 1
ATOM 2510 C C . THR A 1 320 ? 0.433 -7.496 -4.051 1 98.56 320 THR A C 1
ATOM 2512 O O . THR A 1 320 ? 0.653 -8.68 -4.32 1 98.56 320 THR A O 1
ATOM 2515 N N . VAL A 1 321 ? 1.371 -6.789 -3.42 1 98.75 321 VAL A N 1
ATOM 2516 C CA . VAL A 1 321 ? 2.59 -7.258 -2.77 1 98.75 321 VAL A CA 1
ATOM 2517 C C . VAL A 1 321 ? 3.6 -7.703 -3.824 1 98.75 321 VAL A C 1
ATOM 2519 O O . VAL A 1 321 ? 4.793 -7.418 -3.709 1 98.75 321 VAL A O 1
ATOM 2522 N N . PHE A 1 322 ? 3.184 -8.445 -4.816 1 98.88 322 PHE A N 1
ATOM 2523 C CA . PHE A 1 322 ? 3.928 -8.797 -6.02 1 98.88 322 PHE A CA 1
ATOM 2524 C C . PHE A 1 322 ? 3.213 -8.281 -7.266 1 98.88 322 PHE A C 1
ATOM 2526 O O . PHE A 1 322 ? 1.982 -8.203 -7.293 1 98.88 322 PHE A O 1
ATOM 2533 N N . VAL A 1 323 ? 4.004 -7.918 -8.258 1 98.62 323 VAL A N 1
ATOM 2534 C CA . VAL A 1 323 ? 3.408 -7.48 -9.516 1 98.62 323 VAL A CA 1
ATOM 2535 C C . VAL A 1 323 ? 4.137 -8.141 -10.688 1 98.62 323 VAL A C 1
ATOM 2537 O O . VAL A 1 323 ? 5.309 -8.5 -10.57 1 98.62 323 VAL A O 1
ATOM 2540 N N . LYS A 1 324 ? 3.439 -8.273 -11.758 1 98.38 324 LYS A N 1
ATOM 2541 C CA . LYS A 1 324 ? 4.008 -8.82 -12.992 1 98.38 324 LYS A CA 1
ATOM 2542 C C . LYS A 1 324 ? 4.984 -7.836 -13.625 1 98.38 324 LYS A C 1
ATOM 2544 O O . LYS A 1 324 ? 4.727 -7.305 -14.711 1 98.38 324 LYS A O 1
ATOM 2549 N N . ALA A 1 325 ? 6.145 -7.762 -13.055 1 98.19 325 ALA A N 1
ATOM 2550 C CA . ALA A 1 325 ? 7.16 -6.809 -13.5 1 98.19 325 ALA A CA 1
ATOM 2551 C C . ALA A 1 325 ? 7.617 -7.117 -14.922 1 98.19 325 ALA A C 1
ATOM 2553 O O . ALA A 1 325 ? 7.969 -6.211 -15.672 1 98.19 325 ALA A O 1
ATOM 2554 N N . SER A 1 326 ? 7.582 -8.391 -15.328 1 97.5 326 SER A N 1
ATOM 2555 C CA . SER A 1 326 ? 8.023 -8.789 -16.656 1 97.5 326 SER A CA 1
ATOM 2556 C C . SER A 1 326 ? 7.145 -8.172 -17.734 1 97.5 326 SER A C 1
ATOM 2558 O O . SER A 1 326 ? 7.555 -8.07 -18.906 1 97.5 326 SER A O 1
ATOM 2560 N N . TRP A 1 327 ? 5.891 -7.824 -17.375 1 97.5 327 TRP A N 1
ATOM 2561 C CA . TRP A 1 327 ? 5.004 -7.129 -18.297 1 97.5 327 TRP A CA 1
ATOM 2562 C C . TRP A 1 327 ? 4.891 -5.648 -17.938 1 97.5 327 TRP A C 1
ATOM 2564 O O . TRP A 1 327 ? 3.9 -4.996 -18.266 1 97.5 327 TRP A O 1
ATOM 2574 N N . HIS A 1 328 ? 5.781 -5.148 -17.109 1 97.06 328 HIS A N 1
ATOM 2575 C CA . HIS A 1 328 ? 5.969 -3.748 -16.75 1 97.06 328 HIS A CA 1
ATOM 2576 C C . HIS A 1 328 ? 4.801 -3.227 -15.93 1 97.06 328 HIS A C 1
ATOM 2578 O O . HIS A 1 328 ? 4.539 -2.023 -15.906 1 97.06 328 HIS A O 1
ATOM 2584 N N . VAL A 1 329 ? 4.098 -4.117 -15.32 1 97.94 329 VAL A N 1
ATOM 2585 C CA . VAL A 1 329 ? 2.998 -3.736 -14.438 1 97.94 329 VAL A CA 1
ATOM 2586 C C . VAL A 1 329 ? 3.545 -3.01 -13.211 1 97.94 329 VAL A C 1
ATOM 2588 O O . VAL A 1 329 ? 4.539 -3.436 -12.625 1 97.94 329 VAL A O 1
ATOM 2591 N N . GLY A 1 330 ? 2.887 -1.91 -12.805 1 96.25 330 GLY A N 1
ATOM 2592 C CA . GLY A 1 330 ? 3.24 -1.199 -11.586 1 96.25 330 GLY A CA 1
ATOM 2593 C C . GLY A 1 330 ? 4.293 -0.129 -11.805 1 96.25 330 GLY A C 1
ATOM 2594 O O . GLY A 1 330 ? 4.637 0.609 -10.883 1 96.25 330 GLY A O 1
ATOM 2595 N N . GLY A 1 331 ? 4.883 -0.033 -13.055 1 92.94 331 GLY A N 1
ATOM 2596 C CA . GLY A 1 331 ? 5.812 1.048 -13.344 1 92.94 331 GLY A CA 1
ATOM 2597 C C . GLY A 1 331 ? 5.168 2.42 -13.297 1 92.94 331 GLY A C 1
ATOM 2598 O O . GLY A 1 331 ? 3.975 2.561 -13.57 1 92.94 331 GLY A O 1
ATOM 2599 N N . PRO A 1 332 ? 5.941 3.42 -12.836 1 95.56 332 PRO A N 1
ATOM 2600 C CA . PRO A 1 332 ? 7.352 3.424 -12.445 1 95.56 332 PRO A CA 1
ATOM 2601 C C . PRO A 1 332 ? 7.555 3.135 -10.961 1 95.56 332 PRO A C 1
ATOM 2603 O O . PRO A 1 332 ? 8.695 3.068 -10.484 1 95.56 332 PRO A O 1
ATOM 2606 N N . PHE A 1 333 ? 6.496 2.918 -10.195 1 98 333 PHE A N 1
ATOM 2607 C CA . PHE A 1 333 ? 6.555 2.742 -8.75 1 98 333 PHE A CA 1
ATOM 2608 C C . PHE A 1 333 ? 7.441 1.558 -8.391 1 98 333 PHE A C 1
ATOM 2610 O O . PHE A 1 333 ? 8.289 1.658 -7.496 1 98 333 PHE A O 1
ATOM 2617 N N . VAL A 1 334 ? 7.332 0.468 -9.109 1 98 334 VAL A N 1
ATOM 2618 C CA . VAL A 1 334 ? 8.047 -0.773 -8.836 1 98 334 VAL A CA 1
ATOM 2619 C C . VAL A 1 334 ? 9.555 -0.517 -8.859 1 98 334 VAL A C 1
ATOM 2621 O O . VAL A 1 334 ? 10.281 -0.963 -7.969 1 98 334 VAL A O 1
ATOM 2624 N N . ASP A 1 335 ? 10.008 0.201 -9.836 1 97.12 335 ASP A N 1
ATOM 2625 C CA . ASP A 1 335 ? 11.438 0.453 -9.984 1 97.12 335 ASP A CA 1
ATOM 2626 C C . ASP A 1 335 ? 11.953 1.348 -8.859 1 97.12 335 ASP A C 1
ATOM 2628 O O . ASP A 1 335 ? 13 1.065 -8.266 1 97.12 335 ASP A O 1
ATOM 2632 N N . LYS A 1 336 ? 11.25 2.398 -8.523 1 97.5 336 LYS A N 1
ATOM 2633 C CA . LYS A 1 336 ? 11.688 3.344 -7.496 1 97.5 336 LYS A CA 1
ATOM 2634 C C . LYS A 1 336 ? 11.625 2.717 -6.105 1 97.5 336 LYS A C 1
ATOM 2636 O O . LYS A 1 336 ? 12.562 2.846 -5.32 1 97.5 336 LYS A O 1
ATOM 2641 N N . TYR A 1 337 ? 10.523 2.031 -5.812 1 98.19 337 TYR A N 1
ATOM 2642 C CA . TYR A 1 337 ? 10.406 1.367 -4.52 1 98.19 337 TYR A CA 1
ATOM 2643 C C . TYR A 1 337 ? 11.484 0.303 -4.355 1 98.19 337 TYR A C 1
ATOM 2645 O O . TYR A 1 337 ? 12.055 0.149 -3.27 1 98.19 337 TYR A O 1
ATOM 2653 N N . ALA A 1 338 ? 11.742 -0.462 -5.438 1 98.38 338 ALA A N 1
ATOM 2654 C CA . ALA A 1 338 ? 12.797 -1.47 -5.371 1 98.38 338 ALA A CA 1
ATOM 2655 C C . ALA A 1 338 ? 14.148 -0.827 -5.078 1 98.38 338 ALA A C 1
ATOM 2657 O O . ALA A 1 338 ? 14.938 -1.354 -4.289 1 98.38 338 ALA A O 1
ATOM 2658 N N . GLU A 1 339 ? 14.383 0.277 -5.746 1 97.56 339 GLU A N 1
ATOM 2659 C CA . GLU A 1 339 ? 15.625 1.013 -5.52 1 97.56 339 GLU A CA 1
ATOM 2660 C C . GLU A 1 339 ? 15.766 1.43 -4.059 1 97.56 339 GLU A C 1
ATOM 2662 O O . GLU A 1 339 ? 16.797 1.166 -3.428 1 97.56 339 GLU A O 1
ATOM 2667 N N . TRP A 1 340 ? 14.766 2.078 -3.473 1 96.94 340 TRP A N 1
ATOM 2668 C CA . TRP A 1 340 ? 14.805 2.559 -2.096 1 96.94 340 TRP A CA 1
ATOM 2669 C C . TRP A 1 340 ? 14.922 1.396 -1.116 1 96.94 340 TRP A C 1
ATOM 2671 O O . TRP A 1 340 ? 15.758 1.414 -0.213 1 96.94 340 TRP A O 1
ATOM 2681 N N . MET A 1 341 ? 14.109 0.357 -1.315 1 96.19 341 MET A N 1
ATOM 2682 C CA . MET A 1 341 ? 14.062 -0.775 -0.394 1 96.19 341 MET A CA 1
ATOM 2683 C C . MET A 1 341 ? 15.391 -1.53 -0.399 1 96.19 341 MET A C 1
ATOM 2685 O O . MET A 1 341 ? 15.867 -1.963 0.651 1 96.19 341 MET A O 1
ATOM 2689 N N . THR A 1 342 ? 15.93 -1.703 -1.611 1 97 342 THR A N 1
ATOM 2690 C CA . THR A 1 342 ? 17.219 -2.387 -1.699 1 97 342 THR A CA 1
ATOM 2691 C C . THR A 1 342 ? 18.312 -1.584 -0.996 1 97 342 THR A C 1
ATOM 2693 O O . THR A 1 342 ? 19.078 -2.131 -0.204 1 97 342 THR A O 1
ATOM 2696 N N . ALA A 1 343 ? 18.359 -0.269 -1.275 1 95.5 343 ALA A N 1
ATOM 2697 C CA . ALA A 1 343 ? 19.344 0.582 -0.624 1 95.5 343 ALA A CA 1
ATOM 2698 C C . ALA A 1 343 ? 19.203 0.52 0.895 1 95.5 343 ALA A C 1
ATOM 2700 O O . ALA A 1 343 ? 20.203 0.33 1.606 1 95.5 343 ALA A O 1
ATOM 2701 N N . GLN A 1 344 ? 18.031 0.619 1.364 1 92.75 344 GLN A N 1
ATOM 2702 C CA . GLN A 1 344 ? 17.781 0.592 2.799 1 92.75 344 GLN A CA 1
ATOM 2703 C C . GLN A 1 344 ? 18.156 -0.757 3.402 1 92.75 344 GLN A C 1
ATOM 2705 O O . GLN A 1 344 ? 18.812 -0.813 4.449 1 92.75 344 GLN A O 1
ATOM 2710 N N . ALA A 1 345 ? 17.766 -1.838 2.734 1 92.81 345 ALA A N 1
ATOM 2711 C CA . ALA A 1 345 ? 18.078 -3.182 3.209 1 92.81 345 ALA A CA 1
ATOM 2712 C C . ALA A 1 345 ? 19.594 -3.387 3.307 1 92.81 345 ALA A C 1
ATOM 2714 O O . ALA A 1 345 ? 20.078 -4.066 4.215 1 92.81 345 ALA A O 1
ATOM 2715 N N . LEU A 1 346 ? 20.312 -2.803 2.414 1 93.5 346 LEU A N 1
ATOM 2716 C CA . LEU A 1 346 ? 21.75 -2.99 2.363 1 93.5 346 LEU A CA 1
ATOM 2717 C C . LEU A 1 346 ? 22.469 -1.98 3.26 1 93.5 346 LEU A C 1
ATOM 2719 O O . LEU A 1 346 ? 23.703 -1.909 3.268 1 93.5 346 LEU A O 1
ATOM 2723 N N . GLY A 1 347 ? 21.703 -1.092 3.924 1 88.06 347 GLY A N 1
ATOM 2724 C CA . GLY A 1 347 ? 22.266 -0.164 4.887 1 88.06 347 GLY A CA 1
ATOM 2725 C C . GLY A 1 347 ? 22.719 1.146 4.266 1 88.06 347 GLY A C 1
ATOM 2726 O O . GLY A 1 347 ? 23.5 1.891 4.863 1 88.06 347 GLY A O 1
ATOM 2727 N N . ASN A 1 348 ? 22.266 1.396 3.072 1 91.69 348 ASN A N 1
ATOM 2728 C CA . ASN A 1 348 ? 22.609 2.643 2.395 1 91.69 348 ASN A CA 1
ATOM 2729 C C . ASN A 1 348 ? 21.531 3.709 2.617 1 91.69 348 ASN A C 1
ATOM 2731 O O . ASN A 1 348 ? 20.344 3.406 2.631 1 91.69 348 ASN A O 1
ATOM 2735 N N . PRO A 1 349 ? 21.953 4.953 2.828 1 90.88 349 PRO A N 1
ATOM 2736 C CA . PRO A 1 349 ? 20.969 6.004 3.086 1 90.88 349 PRO A CA 1
ATOM 2737 C C . PRO A 1 349 ? 20.156 6.371 1.845 1 90.88 349 PRO A C 1
ATOM 2739 O O . PRO A 1 349 ? 20.703 6.383 0.734 1 90.88 349 PRO A O 1
ATOM 2742 N N . THR A 1 350 ? 18.938 6.629 2.045 1 95.38 350 THR A N 1
ATOM 2743 C CA . THR A 1 350 ? 18.062 7.105 0.975 1 95.38 350 THR A CA 1
ATOM 2744 C C . THR A 1 350 ? 17.672 8.562 1.207 1 95.38 350 THR A C 1
ATOM 2746 O O . THR A 1 350 ? 16.656 9.031 0.68 1 95.38 350 THR A O 1
ATOM 2749 N N . THR A 1 351 ? 18.438 9.289 2.057 1 95.38 351 THR A N 1
ATOM 2750 C CA . THR A 1 351 ? 18.156 10.68 2.408 1 95.38 351 THR A CA 1
ATOM 2751 C C . THR A 1 351 ? 19.109 11.625 1.683 1 95.38 351 THR A C 1
ATOM 2753 O O . THR A 1 351 ? 18.984 12.844 1.813 1 95.38 351 THR A O 1
ATOM 2756 N N . ARG A 1 352 ? 20.078 11.086 0.952 1 93.25 352 ARG A N 1
ATOM 2757 C CA . ARG A 1 352 ? 21.031 11.945 0.259 1 93.25 352 ARG A CA 1
ATOM 2758 C C . ARG A 1 352 ? 20.375 12.656 -0.918 1 93.25 352 ARG A C 1
ATOM 2760 O O . ARG A 1 352 ? 19.375 12.172 -1.466 1 93.25 352 ARG A O 1
ATOM 2767 N N . GLY A 1 353 ? 20.875 13.805 -1.184 1 96.31 353 GLY A N 1
ATOM 2768 C CA . GLY A 1 353 ? 20.359 14.586 -2.305 1 96.31 353 GLY A CA 1
ATOM 2769 C C . GLY A 1 353 ? 21.188 15.828 -2.594 1 96.31 353 GLY A C 1
ATOM 2770 O O . GLY A 1 353 ? 22.109 16.141 -1.853 1 96.31 353 GLY A O 1
ATOM 2771 N N . ALA A 1 354 ? 20.953 16.359 -3.736 1 97.25 354 ALA A N 1
ATOM 2772 C CA . ALA A 1 354 ? 21.5 17.641 -4.168 1 97.25 354 ALA A CA 1
ATOM 2773 C C . ALA A 1 354 ? 20.391 18.578 -4.621 1 97.25 354 ALA A C 1
ATOM 2775 O O . ALA A 1 354 ? 19.469 18.172 -5.324 1 97.25 354 ALA A O 1
ATOM 2776 N N . PHE A 1 355 ? 20.562 19.828 -4.176 1 98.19 355 PHE A N 1
ATOM 2777 C CA . PHE A 1 355 ? 19.5 20.797 -4.43 1 98.19 355 PHE A CA 1
ATOM 2778 C C . PHE A 1 355 ? 19.188 20.891 -5.918 1 98.19 355 PHE A C 1
ATOM 2780 O O . PHE A 1 355 ? 20.031 21.312 -6.711 1 98.19 355 PHE A O 1
ATOM 2787 N N . ASP A 1 356 ? 17.969 20.453 -6.289 1 98 356 ASP A N 1
ATOM 2788 C CA . ASP A 1 356 ? 17.422 20.578 -7.637 1 98 356 ASP A CA 1
ATOM 2789 C C . ASP A 1 356 ? 16.547 21.828 -7.754 1 98 356 ASP A C 1
ATOM 2791 O O . ASP A 1 356 ? 15.328 21.75 -7.656 1 98 356 ASP A O 1
ATOM 2795 N N . GLU A 1 357 ? 17.188 22.953 -8.055 1 97.75 357 GLU A N 1
ATOM 2796 C CA . GLU A 1 357 ? 16.516 24.25 -8 1 97.75 357 GLU A CA 1
ATOM 2797 C C . GLU A 1 357 ? 15.375 24.328 -9.008 1 97.75 357 GLU A C 1
ATOM 2799 O O . GLU A 1 357 ? 14.266 24.766 -8.672 1 97.75 357 GLU A O 1
ATOM 2804 N N . PRO A 1 358 ? 15.57 23.859 -10.328 1 97.75 358 PRO A N 1
ATOM 2805 C CA . PRO A 1 358 ? 14.445 23.922 -11.266 1 97.75 358 PRO A CA 1
ATOM 2806 C C . PRO A 1 358 ? 13.234 23.141 -10.773 1 97.75 358 PRO A C 1
ATOM 2808 O O . PRO A 1 358 ? 12.102 23.609 -10.891 1 97.75 358 PRO A O 1
ATOM 2811 N N . MET A 1 359 ? 13.469 21.984 -10.219 1 98 359 MET A N 1
ATOM 2812 C CA . MET A 1 359 ? 12.359 21.188 -9.727 1 98 359 MET A CA 1
ATOM 2813 C C . MET A 1 359 ? 11.711 21.828 -8.5 1 98 359 MET A C 1
ATOM 2815 O O . MET A 1 359 ? 10.492 21.766 -8.336 1 98 359 MET A O 1
ATOM 2819 N N . TYR A 1 360 ? 12.586 22.438 -7.613 1 98.12 360 TYR A N 1
ATOM 2820 C CA . TYR A 1 360 ? 12.055 23.141 -6.457 1 98.12 360 TYR A CA 1
ATOM 2821 C C . TYR A 1 360 ? 11.125 24.266 -6.883 1 98.12 360 TYR A C 1
ATOM 2823 O O . TYR A 1 360 ? 10.016 24.406 -6.355 1 98.12 360 TYR A O 1
ATOM 2831 N N . ARG A 1 361 ? 11.531 25.047 -7.836 1 97.88 361 ARG A N 1
ATOM 2832 C CA . ARG A 1 361 ? 10.734 26.156 -8.328 1 97.88 361 ARG A CA 1
ATOM 2833 C C . ARG A 1 361 ? 9.43 25.672 -8.945 1 97.88 361 ARG A C 1
ATOM 2835 O O . ARG A 1 361 ? 8.383 26.297 -8.773 1 97.88 361 ARG A O 1
ATOM 2842 N N . TYR A 1 362 ? 9.516 24.578 -9.656 1 97.75 362 TYR A N 1
ATOM 2843 C CA . TYR A 1 362 ? 8.297 23.984 -10.18 1 97.75 362 TYR A CA 1
ATOM 2844 C C . TYR A 1 362 ? 7.355 23.578 -9.055 1 97.75 362 TYR A C 1
ATOM 2846 O O . TYR A 1 362 ? 6.168 23.906 -9.078 1 97.75 362 TYR A O 1
ATOM 2854 N N . ALA A 1 363 ? 7.891 22.922 -8.07 1 97.81 363 ALA A N 1
ATOM 2855 C CA . ALA A 1 363 ? 7.09 22.344 -7 1 97.81 363 ALA A CA 1
ATOM 2856 C C . ALA A 1 363 ? 6.336 23.422 -6.23 1 97.81 363 ALA A C 1
ATOM 2858 O O . ALA A 1 363 ? 5.254 23.172 -5.695 1 97.81 363 ALA A O 1
ATOM 2859 N N . VAL A 1 364 ? 6.875 24.641 -6.113 1 96.56 364 VAL A N 1
ATOM 2860 C CA . VAL A 1 364 ? 6.203 25.688 -5.34 1 96.56 364 VAL A CA 1
ATOM 2861 C C . VAL A 1 364 ? 5.391 26.578 -6.273 1 96.56 364 VAL A C 1
ATOM 2863 O O . VAL A 1 364 ? 4.812 27.578 -5.836 1 96.56 364 VAL A O 1
ATOM 2866 N N . SER A 1 365 ? 5.297 26.25 -7.559 1 96.69 365 SER A N 1
ATOM 2867 C CA . SER A 1 365 ? 4.555 27.047 -8.531 1 96.69 365 SER A CA 1
ATOM 2868 C C . SER A 1 365 ? 3.082 26.656 -8.562 1 96.69 365 SER A C 1
ATOM 2870 O O . SER A 1 365 ? 2.701 25.609 -8.031 1 96.69 365 SER A O 1
ATOM 2872 N N . MET A 1 366 ? 2.285 27.453 -9.141 1 95.44 366 MET A N 1
ATOM 2873 C CA . MET A 1 366 ? 0.866 27.172 -9.336 1 95.44 366 MET A CA 1
ATOM 2874 C C . MET A 1 366 ? 0.667 26.016 -10.32 1 95.44 366 MET A C 1
ATOM 2876 O O . MET A 1 366 ? -0.295 25.266 -10.203 1 95.44 366 MET A O 1
ATOM 2880 N N . GLU A 1 367 ? 1.6 25.859 -11.242 1 95.62 367 GLU A N 1
ATOM 2881 C CA . GLU A 1 367 ? 1.521 24.812 -12.25 1 95.62 367 GLU A CA 1
ATOM 2882 C C . GLU A 1 367 ? 1.534 23.422 -11.609 1 95.62 367 GLU A C 1
ATOM 2884 O O . GLU A 1 367 ? 0.833 22.516 -12.055 1 95.62 367 GLU A O 1
ATOM 2889 N N . ALA A 1 368 ? 2.279 23.266 -10.586 1 97 368 ALA A N 1
ATOM 2890 C CA . ALA A 1 368 ? 2.443 21.984 -9.906 1 97 368 ALA A CA 1
ATOM 2891 C C . ALA A 1 368 ? 1.152 21.562 -9.211 1 97 368 ALA A C 1
ATOM 2893 O O . ALA A 1 368 ? 1.009 20.406 -8.805 1 97 368 ALA A O 1
ATOM 2894 N N . GLN A 1 369 ? 0.217 22.5 -9.086 1 95.62 369 GLN A N 1
ATOM 2895 C CA . GLN A 1 369 ? -1.034 22.234 -8.383 1 95.62 369 GLN A CA 1
ATOM 2896 C C . GLN A 1 369 ? -2.143 21.844 -9.359 1 95.62 369 GLN A C 1
ATOM 2898 O O . GLN A 1 369 ? -3.221 21.422 -8.945 1 95.62 369 GLN A O 1
ATOM 2903 N N . LYS A 1 370 ? -1.895 21.969 -10.641 1 95.81 370 LYS A N 1
ATOM 2904 C CA . LYS A 1 370 ? -2.902 21.719 -11.664 1 95.81 370 LYS A CA 1
ATOM 2905 C C . LYS A 1 370 ? -3.023 20.219 -11.953 1 95.81 370 LYS A C 1
ATOM 2907 O O . LYS A 1 370 ? -2.145 19.438 -11.594 1 95.81 370 LYS A O 1
ATOM 2912 N N . ASP A 1 371 ? -4.133 19.875 -12.57 1 96.31 371 ASP A N 1
ATOM 2913 C CA . ASP A 1 371 ? -4.383 18.484 -12.961 1 96.31 371 ASP A CA 1
ATOM 2914 C C . ASP A 1 371 ? -3.441 18.062 -14.078 1 96.31 371 ASP A C 1
ATOM 2916 O O . ASP A 1 371 ? -3.521 18.578 -15.195 1 96.31 371 ASP A O 1
ATOM 2920 N N . PRO A 1 372 ? -2.59 17.125 -13.797 1 95.25 372 PRO A N 1
ATOM 2921 C CA . PRO A 1 372 ? -1.681 16.672 -14.852 1 95.25 372 PRO A CA 1
ATOM 2922 C C . PRO A 1 372 ? -2.346 15.703 -15.82 1 95.25 372 PRO A C 1
ATOM 2924 O O . PRO A 1 372 ? -1.736 15.305 -16.828 1 95.25 372 PRO A O 1
ATOM 2927 N N . HIS A 1 373 ? -3.574 15.242 -15.562 1 94.75 373 HIS A N 1
ATOM 2928 C CA . HIS A 1 373 ? -4.344 14.32 -16.391 1 94.75 373 HIS A CA 1
ATOM 2929 C C . HIS A 1 373 ? -3.609 13 -16.578 1 94.75 373 HIS A C 1
ATOM 2931 O O . HIS A 1 373 ? -3.471 12.516 -17.703 1 94.75 373 HIS A O 1
ATOM 2937 N N . VAL A 1 374 ? -3.125 12.469 -15.453 1 95.38 374 VAL A N 1
ATOM 2938 C CA . VAL A 1 374 ? -2.291 11.266 -15.469 1 95.38 374 VAL A CA 1
ATOM 2939 C C . VAL A 1 374 ? -3.109 10.07 -15.953 1 95.38 374 VAL A C 1
ATOM 2941 O O . VAL A 1 374 ? -2.555 9.102 -16.469 1 95.38 374 VAL A O 1
ATOM 2944 N N . GLU A 1 375 ? -4.477 10.109 -15.836 1 95 375 GLU A N 1
ATOM 2945 C CA . GLU A 1 375 ? -5.34 9.023 -16.281 1 95 375 GLU A CA 1
ATOM 2946 C C . GLU A 1 375 ? -5.156 8.734 -17.766 1 95 375 GLU A C 1
ATOM 2948 O O . GLU A 1 375 ? -5.359 7.605 -18.219 1 95 375 GLU A O 1
ATOM 2953 N N . GLN A 1 376 ? -4.695 9.703 -18.547 1 94.69 376 GLN A N 1
ATOM 2954 C CA . GLN A 1 376 ? -4.477 9.523 -19.969 1 94.69 376 GLN A CA 1
ATOM 2955 C C . GLN A 1 376 ? -3.338 8.547 -20.234 1 94.69 376 GLN A C 1
ATOM 2957 O O . GLN A 1 376 ? -3.328 7.863 -21.266 1 94.69 376 GLN A O 1
ATOM 2962 N N . CYS A 1 377 ? -2.453 8.43 -19.25 1 94.81 377 CYS A N 1
ATOM 2963 C CA . CYS A 1 377 ? -1.3 7.547 -19.391 1 94.81 377 CYS A CA 1
ATOM 2964 C C . CYS A 1 377 ? -1.696 6.09 -19.188 1 94.81 377 CYS A C 1
ATOM 2966 O O . CYS A 1 377 ? -0.927 5.18 -19.5 1 94.81 377 CYS A O 1
ATOM 2968 N N . TYR A 1 378 ? -2.906 5.848 -18.812 1 96.06 378 TYR A N 1
ATOM 2969 C CA . TYR A 1 378 ? -3.363 4.492 -18.531 1 96.06 378 TYR A CA 1
ATOM 2970 C C . TYR A 1 378 ? -4.418 4.051 -19.531 1 96.06 378 TYR A C 1
ATOM 2972 O O . TYR A 1 378 ? -4.93 2.932 -19.469 1 96.06 378 TYR A O 1
ATOM 2980 N N . LYS A 1 379 ? -4.699 4.941 -20.453 1 95.06 379 LYS A N 1
ATOM 2981 C CA . LYS A 1 379 ? -5.594 4.578 -21.547 1 95.06 379 LYS A CA 1
ATOM 2982 C C . LYS A 1 379 ? -4.855 3.787 -22.625 1 95.06 379 LYS A C 1
ATOM 2984 O O . LYS A 1 379 ? -4.008 4.336 -23.328 1 95.06 379 LYS A O 1
ATOM 2989 N N . VAL A 1 380 ? -5.254 2.586 -22.734 1 95.69 380 VAL A N 1
ATOM 2990 C CA . VAL A 1 380 ? -4.469 1.712 -23.609 1 95.69 380 VAL A CA 1
ATOM 2991 C C . VAL A 1 380 ? -5.227 1.456 -24.906 1 95.69 380 VAL A C 1
ATOM 2993 O O . VAL A 1 380 ? -4.648 0.964 -25.875 1 95.69 380 VAL A O 1
ATOM 2996 N N . LEU A 1 381 ? -6.473 1.724 -24.922 1 92.94 381 LEU A N 1
ATOM 2997 C CA . LEU A 1 381 ? -7.266 1.614 -26.141 1 92.94 381 LEU A CA 1
ATOM 2998 C C . LEU A 1 381 ? -7.824 2.973 -26.547 1 92.94 381 LEU A C 1
ATOM 3000 O O . LEU A 1 381 ? -8.25 3.756 -25.703 1 92.94 381 LEU A O 1
ATOM 3004 N N . ASP A 1 382 ? -7.602 3.383 -27.75 1 82.5 382 ASP A N 1
ATOM 3005 C CA . ASP A 1 382 ? -8.266 4.57 -28.281 1 82.5 382 ASP A CA 1
ATOM 3006 C C . ASP A 1 382 ? -9.734 4.289 -28.578 1 82.5 382 ASP A C 1
ATOM 3008 O O . ASP A 1 382 ? -10.07 3.699 -29.609 1 82.5 382 ASP A O 1
ATOM 3012 N N . ARG A 1 383 ? -10.523 4.316 -27.672 1 71.44 383 ARG A N 1
ATOM 3013 C CA . ARG A 1 383 ? -11.93 3.992 -27.891 1 71.44 383 ARG A CA 1
ATOM 3014 C C . ARG A 1 383 ? -12.648 5.129 -28.594 1 71.44 383 ARG A C 1
ATOM 3016 O O . ARG A 1 383 ? -13.781 4.965 -29.047 1 71.44 383 ARG A O 1
ATOM 3023 N N . ASP A 1 384 ? -12.266 6.32 -28.531 1 54.5 384 ASP A N 1
ATOM 3024 C CA . ASP A 1 384 ? -12.93 7.391 -29.266 1 54.5 384 ASP A CA 1
ATOM 3025 C C . ASP A 1 384 ? -12.734 7.227 -30.766 1 54.5 384 ASP A C 1
ATOM 3027 O O . ASP A 1 384 ? -13.336 7.961 -31.562 1 54.5 384 ASP A O 1
ATOM 3031 N N . LYS A 1 385 ? -11.758 6.387 -31.25 1 47.28 385 LYS A N 1
ATOM 3032 C CA . LYS A 1 385 ? -11.719 6.285 -32.688 1 47.28 385 LYS A CA 1
ATOM 3033 C C . LYS A 1 385 ? -12.828 5.371 -33.219 1 47.28 385 LYS A C 1
ATOM 3035 O O . LYS A 1 385 ? -12.766 4.902 -34.344 1 47.28 385 LYS A O 1
ATOM 3040 N N . GLY A 1 386 ? -13.68 4.934 -32.562 1 33.69 386 GLY A N 1
ATOM 3041 C CA . GLY A 1 386 ? -14.703 4.172 -33.281 1 33.69 386 GLY A CA 1
ATOM 3042 C C . GLY A 1 386 ? -15.203 4.863 -34.531 1 33.69 386 GLY A C 1
ATOM 3043 O O . GLY A 1 386 ? -14.93 6.047 -34.719 1 33.69 386 GLY A O 1
ATOM 3044 N N . GLN A 1 387 ? -16.594 4.426 -34.938 1 27.83 387 GLN A N 1
ATOM 3045 C CA . GLN A 1 387 ? -17.391 4.363 -36.156 1 27.83 387 GLN A CA 1
ATOM 3046 C C . GLN A 1 387 ? -17.641 5.758 -36.75 1 27.83 387 GLN A C 1
ATOM 3048 O O . GLN A 1 387 ? -17.938 6.695 -36 1 27.83 387 GLN A O 1
ATOM 3053 N N . MET B 1 1 ? 24.641 -38.812 59.25 1 24.06 1 MET B N 1
ATOM 3054 C CA . MET B 1 1 ? 23.375 -38.75 58.5 1 24.06 1 MET B CA 1
ATOM 3055 C C . MET B 1 1 ? 23.297 -37.469 57.656 1 24.06 1 MET B C 1
ATOM 3057 O O . MET B 1 1 ? 23.094 -36.375 58.219 1 24.06 1 MET B O 1
ATOM 3061 N N . ALA B 1 2 ? 24.25 -37.344 56.75 1 24.97 2 ALA B N 1
ATOM 3062 C CA . ALA B 1 2 ? 24.672 -36.438 55.688 1 24.97 2 ALA B CA 1
ATOM 3063 C C . ALA B 1 2 ? 23.531 -36.156 54.719 1 24.97 2 ALA B C 1
ATOM 3065 O O . ALA B 1 2 ? 23.125 -37.062 53.969 1 24.97 2 ALA B O 1
ATOM 3066 N N . ILE B 1 3 ? 22.453 -35.5 55.219 1 27.03 3 ILE B N 1
ATOM 3067 C CA . ILE B 1 3 ? 21.266 -35.031 54.5 1 27.03 3 ILE B CA 1
ATOM 3068 C C . ILE B 1 3 ? 21.672 -34.219 53.281 1 27.03 3 ILE B C 1
ATOM 3070 O O . ILE B 1 3 ? 22.312 -33.156 53.406 1 27.03 3 ILE B O 1
ATOM 3074 N N . ILE B 1 4 ? 22.062 -34.906 52.219 1 28.95 4 ILE B N 1
ATOM 3075 C CA . ILE B 1 4 ? 22.312 -34.469 50.875 1 28.95 4 ILE B CA 1
ATOM 3076 C C . ILE B 1 4 ? 21.172 -33.562 50.406 1 28.95 4 ILE B C 1
ATOM 3078 O O . ILE B 1 4 ? 20.031 -34 50.344 1 28.95 4 ILE B O 1
ATOM 3082 N N . GLY B 1 5 ? 21.188 -32.312 50.844 1 27.08 5 GLY B N 1
ATOM 3083 C CA . GLY B 1 5 ? 20.297 -31.25 50.406 1 27.08 5 GLY B CA 1
ATOM 3084 C C . GLY B 1 5 ? 20.094 -31.219 48.906 1 27.08 5 GLY B C 1
ATOM 3085 O O . GLY B 1 5 ? 21.047 -31.078 48.156 1 27.08 5 GLY B O 1
ATOM 3086 N N . VAL B 1 6 ? 19.172 -32.031 48.375 1 27.75 6 VAL B N 1
ATOM 3087 C CA . VAL B 1 6 ? 18.656 -32.062 47.031 1 27.75 6 VAL B CA 1
ATOM 3088 C C . VAL B 1 6 ? 18.328 -30.656 46.562 1 27.75 6 VAL B C 1
ATOM 3090 O O . VAL B 1 6 ? 17.453 -30 47.125 1 27.75 6 VAL B O 1
ATOM 3093 N N . ALA B 1 7 ? 19.312 -29.844 46.156 1 26.22 7 ALA B N 1
ATOM 3094 C CA . ALA B 1 7 ? 19.172 -28.609 45.406 1 26.22 7 ALA B CA 1
ATOM 3095 C C . ALA B 1 7 ? 18.219 -28.797 44.25 1 26.22 7 ALA B C 1
ATOM 3097 O O . ALA B 1 7 ? 18.516 -29.516 43.281 1 26.22 7 ALA B O 1
ATOM 3098 N N . LEU B 1 8 ? 16.938 -28.969 44.5 1 27.27 8 LEU B N 1
ATOM 3099 C CA . LEU B 1 8 ? 15.945 -28.859 43.438 1 27.27 8 LEU B CA 1
ATOM 3100 C C . LEU B 1 8 ? 16.188 -27.594 42.594 1 27.27 8 LEU B C 1
ATOM 3102 O O . LEU B 1 8 ? 16.047 -26.484 43.094 1 27.27 8 LEU B O 1
ATOM 3106 N N . LEU B 1 9 ? 17.234 -27.594 41.781 1 28.38 9 LEU B N 1
ATOM 3107 C CA . LEU B 1 9 ? 17.312 -26.672 40.656 1 28.38 9 LEU B CA 1
ATOM 3108 C C . LEU B 1 9 ? 15.984 -26.578 39.906 1 28.38 9 LEU B C 1
ATOM 3110 O O . LEU B 1 9 ? 15.586 -27.531 39.25 1 28.38 9 LEU B O 1
ATOM 3114 N N . TRP B 1 10 ? 15.008 -26.062 40.625 1 26.73 10 TRP B N 1
ATOM 3115 C CA . TRP B 1 10 ? 13.812 -25.656 39.875 1 26.73 10 TRP B CA 1
ATOM 3116 C C . TRP B 1 10 ? 14.188 -24.953 38.594 1 26.73 10 TRP B C 1
ATOM 3118 O O . TRP B 1 10 ? 14.812 -23.891 38.594 1 26.73 10 TRP B O 1
ATOM 3128 N N . TRP B 1 11 ? 14.539 -25.719 37.531 1 27.27 11 TRP B N 1
ATOM 3129 C CA . TRP B 1 11 ? 14.508 -25.312 36.125 1 27.27 11 TRP B CA 1
ATOM 3130 C C . TRP B 1 11 ? 13.352 -24.344 35.875 1 27.27 11 TRP B C 1
ATOM 3132 O O . TRP B 1 11 ? 12.188 -24.703 36.062 1 27.27 11 TRP B O 1
ATOM 3142 N N . SER B 1 12 ? 13.578 -23.109 36.281 1 26.02 12 SER B N 1
ATOM 3143 C CA . SER B 1 12 ? 12.734 -22.047 35.719 1 26.02 12 SER B CA 1
ATOM 3144 C C . SER B 1 12 ? 12.383 -22.328 34.281 1 26.02 12 SER B C 1
ATOM 3146 O O . SER B 1 12 ? 13.273 -22.406 33.438 1 26.02 12 SER B O 1
ATOM 3148 N N . LEU B 1 13 ? 11.477 -23.25 34.031 1 27.47 13 LEU B N 1
ATOM 3149 C CA . LEU B 1 13 ? 10.742 -23.281 32.781 1 27.47 13 LEU B CA 1
ATOM 3150 C C . LEU B 1 13 ? 10.523 -21.859 32.219 1 27.47 13 LEU B C 1
ATOM 3152 O O . LEU B 1 13 ? 9.688 -21.125 32.75 1 27.47 13 LEU B O 1
ATOM 3156 N N . MET B 1 14 ? 11.617 -21.156 32 1 26.42 14 MET B N 1
ATOM 3157 C CA . MET B 1 14 ? 11.422 -20.062 31.062 1 26.42 14 MET B CA 1
ATOM 3158 C C . MET B 1 14 ? 10.523 -20.484 29.906 1 26.42 14 MET B C 1
ATOM 3160 O O . MET B 1 14 ? 10.891 -21.359 29.109 1 26.42 14 MET B O 1
ATOM 3164 N N . SER B 1 15 ? 9.297 -20.75 30.203 1 26.3 15 SER B N 1
ATOM 3165 C CA . SER B 1 15 ? 8.336 -20.766 29.109 1 26.3 15 SER B CA 1
ATOM 3166 C C . SER B 1 15 ? 8.719 -19.75 28.016 1 26.3 15 SER B C 1
ATOM 3168 O O . SER B 1 15 ? 8.883 -18.562 28.297 1 26.3 15 SER B O 1
ATOM 3170 N N . VAL B 1 16 ? 9.609 -20.156 27.156 1 27.62 16 VAL B N 1
ATOM 3171 C CA . VAL B 1 16 ? 9.648 -19.484 25.859 1 27.62 16 VAL B CA 1
ATOM 3172 C C . VAL B 1 16 ? 8.242 -19.031 25.469 1 27.62 16 VAL B C 1
ATOM 3174 O O . VAL B 1 16 ? 7.375 -19.859 25.172 1 27.62 16 VAL B O 1
ATOM 3177 N N . SER B 1 17 ? 7.742 -18.125 26.312 1 28.5 17 SER B N 1
ATOM 3178 C CA . SER B 1 17 ? 6.527 -17.438 25.906 1 28.5 17 SER B CA 1
ATOM 3179 C C . SER B 1 17 ? 6.516 -17.156 24.406 1 28.5 17 SER B C 1
ATOM 3181 O O . SER B 1 17 ? 7.543 -16.797 23.828 1 28.5 17 SER B O 1
ATOM 3183 N N . ASP B 1 18 ? 5.887 -17.938 23.766 1 31.02 18 ASP B N 1
ATOM 3184 C CA . ASP B 1 18 ? 5.5 -17.688 22.375 1 31.02 18 ASP B CA 1
ATOM 3185 C C . ASP B 1 18 ? 5.398 -16.188 22.078 1 31.02 18 ASP B C 1
ATOM 3187 O O . ASP B 1 18 ? 4.719 -15.461 22.812 1 31.02 18 ASP B O 1
ATOM 3191 N N . GLY B 1 19 ? 6.613 -15.57 21.812 1 28.98 19 GLY B N 1
ATOM 3192 C CA . GLY B 1 19 ? 6.84 -14.18 21.438 1 28.98 19 GLY B CA 1
ATOM 3193 C C . GLY B 1 19 ? 5.625 -13.531 20.797 1 28.98 19 GLY B C 1
ATOM 3194 O O . GLY B 1 19 ? 5.539 -13.445 19.562 1 28.98 19 GLY B O 1
ATOM 3195 N N . TYR B 1 20 ? 4.496 -13.844 21.312 1 30.42 20 TYR B N 1
ATOM 3196 C CA . TYR B 1 20 ? 3.359 -13.031 20.891 1 30.42 20 TYR B CA 1
ATOM 3197 C C . TYR B 1 20 ? 3.652 -11.547 21.094 1 30.42 20 TYR B C 1
ATOM 3199 O O . TYR B 1 20 ? 3.814 -11.086 22.234 1 30.42 20 TYR B O 1
ATOM 3207 N N . THR B 1 21 ? 4.547 -11.008 20.328 1 32.34 21 THR B N 1
ATOM 3208 C CA . THR B 1 21 ? 4.543 -9.555 20.516 1 32.34 21 THR B CA 1
ATOM 3209 C C . THR B 1 21 ? 3.164 -8.977 20.203 1 32.34 21 THR B C 1
ATOM 3211 O O . THR B 1 21 ? 2.648 -9.141 19.094 1 32.34 21 THR B O 1
ATOM 3214 N N . PRO B 1 22 ? 2.27 -8.844 21.109 1 35.94 22 PRO B N 1
ATOM 3215 C CA . PRO B 1 22 ? 1.033 -8.109 20.844 1 35.94 22 PRO B CA 1
ATOM 3216 C C . PRO B 1 22 ? 1.241 -6.945 19.875 1 35.94 22 PRO B C 1
ATOM 3218 O O . PRO B 1 22 ? 2.32 -6.348 19.844 1 35.94 22 PRO B O 1
ATOM 3221 N N . ILE B 1 23 ? 0.688 -7.188 18.688 1 40.91 23 ILE B N 1
ATOM 3222 C CA . ILE B 1 23 ? 0.718 -5.891 18.016 1 40.91 23 ILE B CA 1
ATOM 3223 C C . ILE B 1 23 ? 0.484 -4.777 19.031 1 40.91 23 ILE B C 1
ATOM 3225 O O . ILE B 1 23 ? -0.569 -4.727 19.672 1 40.91 23 ILE B O 1
ATOM 3229 N N . ARG B 1 24 ? 1.404 -4.324 19.688 1 40.12 24 ARG B N 1
ATOM 3230 C CA . ARG B 1 24 ? 1.305 -3.15 20.547 1 40.12 24 ARG B CA 1
ATOM 3231 C C . ARG B 1 24 ? 0.393 -2.096 19.938 1 40.12 24 ARG B C 1
ATOM 3233 O O . ARG B 1 24 ? 0.839 -1.277 19.125 1 40.12 24 ARG B O 1
ATOM 3240 N N . GLY B 1 25 ? -0.765 -2.545 19.312 1 44.84 25 GLY B N 1
ATOM 3241 C CA . GLY B 1 25 ? -1.573 -1.402 18.922 1 44.84 25 GLY B CA 1
ATOM 3242 C C . GLY B 1 25 ? -1.646 -0.327 19.984 1 44.84 25 GLY B C 1
ATOM 3243 O O . GLY B 1 25 ? -1.718 -0.632 21.188 1 44.84 25 GLY B O 1
ATOM 3244 N N . ASN B 1 26 ? -0.973 0.672 19.75 1 51.78 26 ASN B N 1
ATOM 3245 C CA . ASN B 1 26 ? -1.023 1.84 20.625 1 51.78 26 ASN B CA 1
ATOM 3246 C C . ASN B 1 26 ? -2.428 2.064 21.188 1 51.78 26 ASN B C 1
ATOM 3248 O O . ASN B 1 26 ? -3.344 2.42 20.438 1 51.78 26 ASN B O 1
ATOM 3252 N N . LYS B 1 27 ? -2.738 1.415 22.234 1 66.56 27 LYS B N 1
ATOM 3253 C CA . LYS B 1 27 ? -3.982 1.232 22.969 1 66.56 27 LYS B CA 1
ATOM 3254 C C . LYS B 1 27 ? -4.508 2.562 23.5 1 66.56 27 LYS B C 1
ATOM 3256 O O . LYS B 1 27 ? -5.551 2.609 24.156 1 66.56 27 LYS B O 1
ATOM 3261 N N . GLY B 1 28 ? -3.92 3.592 23.031 1 87.94 28 GLY B N 1
ATOM 3262 C CA . GLY B 1 28 ? -4.512 4.785 23.609 1 87.94 28 GLY B CA 1
ATOM 3263 C C . GLY B 1 28 ? -5.586 5.406 22.734 1 87.94 28 GLY B C 1
ATOM 3264 O O . GLY B 1 28 ? -5.641 5.148 21.531 1 87.94 28 GLY B O 1
ATOM 3265 N N . LYS B 1 29 ? -6.383 6.117 23.391 1 96.19 29 LYS B N 1
ATOM 3266 C CA . LYS B 1 29 ? -7.48 6.785 22.688 1 96.19 29 LYS B CA 1
ATOM 3267 C C . LYS B 1 29 ? -6.953 7.828 21.703 1 96.19 29 LYS B C 1
ATOM 3269 O O . LYS B 1 29 ? -5.996 8.547 22.016 1 96.19 29 LYS B O 1
ATOM 3274 N N . VAL B 1 30 ? -7.594 7.875 20.484 1 98.19 30 VAL B N 1
ATOM 3275 C CA . VAL B 1 30 ? -7.141 8.766 19.422 1 98.19 30 VAL B CA 1
ATOM 3276 C C . VAL B 1 30 ? -8.18 9.867 19.188 1 98.19 30 VAL B C 1
ATOM 3278 O O . VAL B 1 30 ? -9.383 9.602 19.172 1 98.19 30 VAL B O 1
ATOM 3281 N N . LEU B 1 31 ? -7.723 11.094 19.078 1 98.69 31 LEU B N 1
ATOM 3282 C CA . LEU B 1 31 ? -8.516 12.211 18.578 1 98.69 31 LEU B CA 1
ATOM 3283 C C . LEU B 1 31 ? -8.148 12.539 17.141 1 98.69 31 LEU B C 1
ATOM 3285 O O . LEU B 1 31 ? -6.965 12.703 16.828 1 98.69 31 LEU B O 1
ATOM 3289 N N . VAL B 1 32 ? -9.125 12.602 16.297 1 98.88 32 VAL B N 1
ATOM 3290 C CA . VAL B 1 32 ? -8.898 13.109 14.953 1 98.88 32 VAL B CA 1
ATOM 3291 C C . VAL B 1 32 ? -9.531 14.5 14.812 1 98.88 32 VAL B C 1
ATOM 3293 O O . VAL B 1 32 ? -10.742 14.648 14.945 1 98.88 32 VAL B O 1
ATOM 3296 N N . SER B 1 33 ? -8.711 15.508 14.625 1 98.94 33 SER B N 1
ATOM 3297 C CA . SER B 1 33 ? -9.156 16.844 14.266 1 98.94 33 SER B CA 1
ATOM 3298 C C . SER B 1 33 ? -9.18 17.031 12.75 1 98.94 33 SER B C 1
ATOM 3300 O O . SER B 1 33 ? -8.133 16.953 12.102 1 98.94 33 SER B O 1
ATOM 3302 N N . TYR B 1 34 ? -10.328 17.266 12.195 1 98.88 34 TYR B N 1
ATOM 3303 C CA . TYR B 1 34 ? -10.508 17.453 10.766 1 98.88 34 TYR B CA 1
ATOM 3304 C C . TYR B 1 34 ? -10.891 18.891 10.445 1 98.88 34 TYR B C 1
ATOM 3306 O O . TYR B 1 34 ? -11.969 19.344 10.836 1 98.88 34 TYR B O 1
ATOM 3314 N N . SER B 1 35 ? -9.984 19.625 9.781 1 98.81 35 SER B N 1
ATOM 3315 C CA . SER B 1 35 ? -10.242 21 9.336 1 98.81 35 SER B CA 1
ATOM 3316 C C . SER B 1 35 ? -10.945 21.016 7.984 1 98.81 35 SER B C 1
ATOM 3318 O O . SER B 1 35 ? -10.383 20.594 6.977 1 98.81 35 SER B O 1
ATOM 3320 N N . TYR B 1 36 ? -12.125 21.578 7.926 1 98.69 36 TYR B N 1
ATOM 3321 C CA . TYR B 1 36 ? -12.883 21.531 6.68 1 98.69 36 TYR B CA 1
ATOM 3322 C C . TYR B 1 36 ? -13.266 22.938 6.23 1 98.69 36 TYR B C 1
ATOM 3324 O O . TYR B 1 36 ? -13.844 23.703 7.004 1 98.69 36 TYR B O 1
ATOM 3332 N N . PHE B 1 37 ? -12.883 23.266 5.098 1 97.94 37 PHE B N 1
ATOM 3333 C CA . PHE B 1 37 ? -13.352 24.438 4.375 1 97.94 37 PHE B CA 1
ATOM 3334 C C . PHE B 1 37 ? -13.781 24.062 2.961 1 97.94 37 PHE B C 1
ATOM 3336 O O . PHE B 1 37 ? -12.992 23.531 2.184 1 97.94 37 PHE B O 1
ATOM 3343 N N . GLU B 1 38 ? -15.039 24.312 2.615 1 96.5 38 GLU B N 1
ATOM 3344 C CA . GLU B 1 38 ? -15.57 23.891 1.323 1 96.5 38 GLU B CA 1
ATOM 3345 C C . GLU B 1 38 ? -15.102 24.812 0.206 1 96.5 38 GLU B C 1
ATOM 3347 O O . GLU B 1 38 ? -15.906 25.562 -0.364 1 96.5 38 GLU B O 1
ATOM 3352 N N . LYS B 1 39 ? -13.906 24.625 -0.127 1 95.31 39 LYS B N 1
ATOM 3353 C CA . LYS B 1 39 ? -13.266 25.469 -1.13 1 95.31 39 LYS B CA 1
ATOM 3354 C C . LYS B 1 39 ? -13.727 25.109 -2.537 1 95.31 39 LYS B C 1
ATOM 3356 O O . LYS B 1 39 ? -13.922 25.984 -3.381 1 95.31 39 LYS B O 1
ATOM 3361 N N . ASP B 1 40 ? -13.875 23.828 -2.891 1 96.06 40 ASP B N 1
ATOM 3362 C CA . ASP B 1 40 ? -14.227 23.328 -4.215 1 96.06 40 ASP B CA 1
ATOM 3363 C C . ASP B 1 40 ? -14.781 21.906 -4.133 1 96.06 40 ASP B C 1
ATOM 3365 O O . ASP B 1 40 ? -14.969 21.375 -3.037 1 96.06 40 ASP B O 1
ATOM 3369 N N . ASP B 1 41 ? -15.031 21.328 -5.27 1 96.94 41 ASP B N 1
ATOM 3370 C CA . ASP B 1 41 ? -15.656 20 -5.344 1 96.94 41 ASP B CA 1
ATOM 3371 C C . ASP B 1 41 ? -14.711 18.922 -4.828 1 96.94 41 ASP B C 1
ATOM 3373 O O . ASP B 1 41 ? -15.156 17.922 -4.266 1 96.94 41 ASP B O 1
ATOM 3377 N N . ILE B 1 42 ? -13.438 19.078 -5.031 1 97.62 42 ILE B N 1
ATOM 3378 C CA . ILE B 1 42 ? -12.469 18.094 -4.586 1 97.62 42 ILE B CA 1
ATOM 3379 C C . ILE B 1 42 ? -12.5 17.984 -3.062 1 97.62 42 ILE B C 1
ATOM 3381 O O . ILE B 1 42 ? -12.562 16.891 -2.512 1 97.62 42 ILE B O 1
ATOM 3385 N N . GLN B 1 43 ? -12.539 19.125 -2.369 1 97.62 43 GLN B N 1
ATOM 3386 C CA . GLN B 1 43 ? -12.57 19.094 -0.911 1 97.62 43 GLN B CA 1
ATOM 3387 C C . GLN B 1 43 ? -13.891 18.516 -0.404 1 97.62 43 GLN B C 1
ATOM 3389 O O . GLN B 1 43 ? -13.922 17.844 0.625 1 97.62 43 GLN B O 1
ATOM 3394 N N . THR B 1 44 ? -14.969 18.766 -1.124 1 98.44 44 THR B N 1
ATOM 3395 C CA . THR B 1 44 ? -16.25 18.172 -0.774 1 98.44 44 THR B CA 1
ATOM 3396 C C . THR B 1 44 ? -16.172 16.656 -0.853 1 98.44 44 THR B C 1
ATOM 3398 O O . THR B 1 44 ? -16.578 15.953 0.083 1 98.44 44 THR B O 1
ATOM 3401 N N . ARG B 1 45 ? -15.586 16.109 -1.901 1 98.38 45 ARG B N 1
ATOM 3402 C CA . ARG B 1 45 ? -15.453 14.672 -2.094 1 98.38 45 ARG B CA 1
ATOM 3403 C C . ARG B 1 45 ? -14.484 14.07 -1.078 1 98.38 45 ARG B C 1
ATOM 3405 O O . ARG B 1 45 ? -14.672 12.93 -0.636 1 98.38 45 ARG B O 1
ATOM 3412 N N . ASN B 1 46 ? -13.453 14.867 -0.751 1 98.81 46 ASN B N 1
ATOM 3413 C CA . ASN B 1 46 ? -12.508 14.406 0.257 1 98.81 46 ASN B CA 1
ATOM 3414 C C . ASN B 1 46 ? -13.195 14.117 1.586 1 98.81 46 ASN B C 1
ATOM 3416 O O . ASN B 1 46 ? -13.031 13.039 2.154 1 98.81 46 ASN B O 1
ATOM 3420 N N . PHE B 1 47 ? -13.984 15.109 2.004 1 98.88 47 PHE B N 1
ATOM 3421 C CA . PHE B 1 47 ? -14.641 14.977 3.299 1 98.88 47 PHE B CA 1
ATOM 3422 C C . PHE B 1 47 ? -15.75 13.93 3.236 1 98.88 47 PHE B C 1
ATOM 3424 O O . PHE B 1 47 ? -15.938 13.164 4.18 1 98.88 47 PHE B O 1
ATOM 3431 N N . ASP B 1 48 ? -16.453 13.844 2.152 1 98.69 48 ASP B N 1
ATOM 3432 C CA . ASP B 1 48 ? -17.5 12.844 1.979 1 98.69 48 ASP B CA 1
ATOM 3433 C C . ASP B 1 48 ? -16.922 11.43 2.076 1 98.69 48 ASP B C 1
ATOM 3435 O O . ASP B 1 48 ? -17.5 10.562 2.74 1 98.69 48 ASP B O 1
ATOM 3439 N N . PHE B 1 49 ? -15.875 11.164 1.415 1 98.75 49 PHE B N 1
ATOM 3440 C CA . PHE B 1 49 ? -15.164 9.891 1.483 1 98.75 49 PHE B CA 1
ATOM 3441 C C . PHE B 1 49 ? -14.727 9.594 2.912 1 98.75 49 PHE B C 1
ATOM 3443 O O . PHE B 1 49 ? -14.898 8.469 3.395 1 98.75 49 PHE B O 1
ATOM 3450 N N . PHE B 1 50 ? -14.195 10.602 3.605 1 98.81 50 PHE B N 1
ATOM 3451 C CA . PHE B 1 50 ? -13.711 10.484 4.977 1 98.81 50 PHE B CA 1
ATOM 3452 C C . PHE B 1 50 ? -14.844 10.102 5.922 1 98.81 50 PHE B C 1
ATOM 3454 O O . PHE B 1 50 ? -14.672 9.25 6.793 1 98.81 50 PHE B O 1
ATOM 3461 N N . ILE B 1 51 ? -15.969 10.695 5.77 1 98.19 51 ILE B N 1
ATOM 3462 C CA . ILE B 1 51 ? -17.141 10.445 6.617 1 98.19 51 ILE B CA 1
ATOM 3463 C C . ILE B 1 51 ? -17.516 8.969 6.547 1 98.19 51 ILE B C 1
ATOM 3465 O O . ILE B 1 51 ? -17.797 8.344 7.574 1 98.19 51 ILE B O 1
ATOM 3469 N N . THR B 1 52 ? -17.359 8.375 5.395 1 97.19 52 THR B N 1
ATOM 3470 C CA . THR B 1 52 ? -17.734 6.973 5.223 1 97.19 52 THR B CA 1
ATOM 3471 C C . THR B 1 52 ? -16.609 6.051 5.68 1 97.19 52 THR B C 1
ATOM 3473 O O . THR B 1 52 ? -16.828 5.176 6.523 1 97.19 52 THR B O 1
ATOM 3476 N N . THR B 1 53 ? -15.438 6.301 5.262 1 96.62 53 THR B N 1
ATOM 3477 C CA . THR B 1 53 ? -14.375 5.301 5.359 1 96.62 53 THR B CA 1
ATOM 3478 C C . THR B 1 53 ? -13.625 5.43 6.68 1 96.62 53 THR B C 1
ATOM 3480 O O . THR B 1 53 ? -13.102 4.445 7.203 1 96.62 53 THR B O 1
ATOM 3483 N N . ALA B 1 54 ? -13.609 6.66 7.207 1 97.31 54 ALA B N 1
ATOM 3484 C CA . ALA B 1 54 ? -12.875 6.871 8.453 1 97.31 54 ALA B CA 1
ATOM 3485 C C . ALA B 1 54 ? -13.828 6.98 9.641 1 97.31 54 ALA B C 1
ATOM 3487 O O . ALA B 1 54 ? -13.625 6.332 10.672 1 97.31 54 ALA B O 1
ATOM 3488 N N . MET B 1 55 ? -14.938 7.727 9.469 1 96.62 55 MET B N 1
ATOM 3489 C CA . MET B 1 55 ? -15.852 7.965 10.586 1 96.62 55 MET B CA 1
ATOM 3490 C C . MET B 1 55 ? -16.891 6.852 10.695 1 96.62 55 MET B C 1
ATOM 3492 O O . MET B 1 55 ? -17.578 6.742 11.703 1 96.62 55 MET B O 1
ATOM 3496 N N . GLY B 1 56 ? -17.062 6.055 9.648 1 93.75 56 GLY B N 1
ATOM 3497 C CA . GLY B 1 56 ? -17.875 4.844 9.711 1 93.75 56 GLY B CA 1
ATOM 3498 C C . GLY B 1 56 ? -19.328 5.082 9.406 1 93.75 56 GLY B C 1
ATOM 3499 O O . GLY B 1 56 ? -20.156 4.184 9.57 1 93.75 56 GLY B O 1
ATOM 3500 N N . VAL B 1 57 ? -19.641 6.328 8.984 1 94.56 57 VAL B N 1
ATOM 3501 C CA . VAL B 1 57 ? -21.031 6.625 8.68 1 94.56 57 VAL B CA 1
ATOM 3502 C C . VAL B 1 57 ? -21.5 5.781 7.488 1 94.56 57 VAL B C 1
ATOM 3504 O O . VAL B 1 57 ? -20.891 5.824 6.418 1 94.56 57 VAL B O 1
ATOM 3507 N N . ASP B 1 58 ? -22.5 4.945 7.66 1 91.5 58 ASP B N 1
ATOM 3508 C CA . ASP B 1 58 ? -23.141 4.09 6.664 1 91.5 58 ASP B CA 1
ATOM 3509 C C . ASP B 1 58 ? -22.203 2.961 6.234 1 91.5 58 ASP B C 1
ATOM 3511 O O . ASP B 1 58 ? -22.453 2.283 5.238 1 91.5 58 ASP B O 1
ATOM 3515 N N . ASN B 1 59 ? -21.094 2.803 6.883 1 92.19 59 ASN B N 1
ATOM 3516 C CA . ASN B 1 59 ? -20.125 1.766 6.547 1 92.19 59 ASN B CA 1
ATOM 3517 C C . ASN B 1 59 ? -20.531 0.412 7.125 1 92.19 59 ASN B C 1
ATOM 3519 O O . ASN B 1 59 ? -20.547 0.232 8.344 1 92.19 59 ASN B O 1
ATOM 3523 N N . VAL B 1 60 ? -20.766 -0.514 6.332 1 87.25 60 VAL B N 1
ATOM 3524 C CA . VAL B 1 60 ? -21.266 -1.806 6.793 1 87.25 60 VAL B CA 1
ATOM 3525 C C . VAL B 1 60 ? -20.094 -2.744 7.07 1 87.25 60 VAL B C 1
ATOM 3527 O O . VAL B 1 60 ? -20.281 -3.834 7.621 1 87.25 60 VAL B O 1
ATOM 3530 N N . LEU B 1 61 ? -18.891 -2.281 6.688 1 83.06 61 LEU B N 1
ATOM 3531 C CA . LEU B 1 61 ? -17.734 -3.156 6.801 1 83.06 61 LEU B CA 1
ATOM 3532 C C . LEU B 1 61 ? -17 -2.916 8.117 1 83.06 61 LEU B C 1
ATOM 3534 O O . LEU B 1 61 ? -16.359 -3.828 8.656 1 83.06 61 LEU B O 1
ATOM 3538 N N . ASP B 1 62 ? -17.016 -1.657 8.523 1 83.31 62 ASP B N 1
ATOM 3539 C CA . ASP B 1 62 ? -16.141 -1.329 9.656 1 83.31 62 ASP B CA 1
ATOM 3540 C C . ASP B 1 62 ? -16.641 -0.087 10.391 1 83.31 62 ASP B C 1
ATOM 3542 O O . ASP B 1 62 ? -17.328 0.752 9.805 1 83.31 62 ASP B O 1
ATOM 3546 N N . LYS B 1 63 ? -16.297 -0.046 11.703 1 88.44 63 LYS B N 1
ATOM 3547 C CA . LYS B 1 63 ? -16.531 1.122 12.555 1 88.44 63 LYS B CA 1
ATOM 3548 C C . LYS B 1 63 ? -15.273 1.482 13.336 1 88.44 63 LYS B C 1
ATOM 3550 O O . LYS B 1 63 ? -14.547 0.599 13.805 1 88.44 63 LYS B O 1
ATOM 3555 N N . PRO B 1 64 ? -15.07 2.811 13.391 1 92.69 64 PRO B N 1
ATOM 3556 C CA . PRO B 1 64 ? -13.906 3.182 14.188 1 92.69 64 PRO B CA 1
ATOM 3557 C C . PRO B 1 64 ? -14.039 2.783 15.656 1 92.69 64 PRO B C 1
ATOM 3559 O O . PRO B 1 64 ? -15.141 2.824 16.203 1 92.69 64 PRO B O 1
ATOM 3562 N N . HIS B 1 65 ? -12.961 2.375 16.234 1 90.94 65 HIS B N 1
ATOM 3563 C CA . HIS B 1 65 ? -12.922 2.008 17.656 1 90.94 65 HIS B CA 1
ATOM 3564 C C . HIS B 1 65 ? -11.898 2.836 18.406 1 90.94 65 HIS B C 1
ATOM 3566 O O . HIS B 1 65 ? -10.758 2.99 17.953 1 90.94 65 HIS B O 1
ATOM 3572 N N . ASN B 1 66 ? -12.367 3.395 19.562 1 94.06 66 ASN B N 1
ATOM 3573 C CA . ASN B 1 66 ? -11.508 4.176 20.438 1 94.06 66 ASN B CA 1
ATOM 3574 C C . ASN B 1 66 ? -10.961 5.414 19.734 1 94.06 66 ASN B C 1
ATOM 3576 O O . ASN B 1 66 ? -9.797 5.785 19.938 1 94.06 66 ASN B O 1
ATOM 3580 N N . ILE B 1 67 ? -11.781 6.008 18.844 1 96.81 67 ILE B N 1
ATOM 3581 C CA . ILE B 1 67 ? -11.453 7.219 18.109 1 96.81 67 ILE B CA 1
ATOM 3582 C C . ILE B 1 67 ? -12.586 8.227 18.25 1 96.81 67 ILE B C 1
ATOM 3584 O O . ILE B 1 67 ? -13.75 7.895 18.016 1 96.81 67 ILE B O 1
ATOM 3588 N N . ASP B 1 68 ? -12.289 9.391 18.672 1 97.81 68 ASP B N 1
ATOM 3589 C CA . ASP B 1 68 ? -13.219 10.516 18.609 1 97.81 68 ASP B CA 1
ATOM 3590 C C . ASP B 1 68 ? -12.852 11.469 17.484 1 97.81 68 ASP B C 1
ATOM 3592 O O . ASP B 1 68 ? -11.68 11.57 17.094 1 97.81 68 ASP B O 1
ATOM 3596 N N . PHE B 1 69 ? -13.867 12.125 16.953 1 98.44 69 PHE B N 1
ATOM 3597 C CA . PHE B 1 69 ? -13.656 13.062 15.852 1 98.44 69 PHE B CA 1
ATOM 3598 C C . PHE B 1 69 ? -14.148 14.453 16.219 1 98.44 69 PHE B C 1
ATOM 3600 O O . PHE B 1 69 ? -15.211 14.609 16.828 1 98.44 69 PHE B O 1
ATOM 3607 N N . VAL B 1 70 ? -13.336 15.43 15.906 1 98.62 70 VAL B N 1
ATOM 3608 C CA . VAL B 1 70 ? -13.766 16.828 15.906 1 98.62 70 VAL B CA 1
ATOM 3609 C C . VAL B 1 70 ? -13.602 17.422 14.508 1 98.62 70 VAL B C 1
ATOM 3611 O O . VAL B 1 70 ? -12.492 17.453 13.969 1 98.62 70 VAL B O 1
ATOM 3614 N N . VAL B 1 71 ? -14.695 17.797 13.953 1 98.75 71 VAL B N 1
ATOM 3615 C CA . VAL B 1 71 ? -14.688 18.5 12.672 1 98.75 71 VAL B CA 1
ATOM 3616 C C . VAL B 1 71 ? -14.891 19.984 12.891 1 98.75 71 VAL B C 1
ATOM 3618 O O . VAL B 1 71 ? -15.859 20.406 13.523 1 98.75 71 VAL B O 1
ATOM 3621 N N . VAL B 1 72 ? -13.938 20.766 12.43 1 98.62 72 VAL B N 1
ATOM 3622 C CA . VAL B 1 72 ? -14.102 22.219 12.445 1 98.62 72 VAL B CA 1
ATOM 3623 C C . VAL B 1 72 ? -14.453 22.703 11.047 1 98.62 72 VAL B C 1
ATOM 3625 O O . VAL B 1 72 ? -13.609 22.672 10.141 1 98.62 72 VAL B O 1
ATOM 3628 N N . GLN B 1 73 ? -15.656 23.125 10.906 1 98.44 73 GLN B N 1
ATOM 3629 C CA . GLN B 1 73 ? -16.141 23.672 9.633 1 98.44 73 GLN B CA 1
ATOM 3630 C C . GLN B 1 73 ? -15.969 25.188 9.586 1 98.44 73 GLN B C 1
ATOM 3632 O O . GLN B 1 73 ? -16.516 25.906 10.422 1 98.44 73 GLN B O 1
ATOM 3637 N N . SER B 1 74 ? -15.172 25.656 8.656 1 97.5 74 SER B N 1
ATOM 3638 C CA . SER B 1 74 ? -14.992 27.094 8.43 1 97.5 74 SER B CA 1
ATOM 3639 C C . SER B 1 74 ? -15.836 27.578 7.258 1 97.5 74 SER B C 1
ATOM 3641 O O . SER B 1 74 ? -15.898 26.922 6.215 1 97.5 74 SER B O 1
ATOM 3643 N N . GLY B 1 75 ? -16.422 28.719 7.426 1 95.31 75 GLY B N 1
ATOM 3644 C CA . GLY B 1 75 ? -17.281 29.266 6.391 1 95.31 75 GLY B CA 1
ATOM 3645 C C . GLY B 1 75 ? -18.719 28.781 6.5 1 95.31 75 GLY B C 1
ATOM 3646 O O . GLY B 1 75 ? -19.062 28.062 7.434 1 95.31 75 GLY B O 1
ATOM 3647 N N . ASP B 1 76 ? -19.562 29.078 5.551 1 93.19 76 ASP B N 1
ATOM 3648 C CA . ASP B 1 76 ? -20.984 28.844 5.648 1 93.19 76 ASP B CA 1
ATOM 3649 C C . ASP B 1 76 ? -21.375 27.516 4.977 1 93.19 76 ASP B C 1
ATOM 3651 O O . ASP B 1 76 ? -22.344 26.875 5.379 1 93.19 76 ASP B O 1
ATOM 3655 N N . ALA B 1 77 ? -20.578 27.172 4.031 1 94.5 77 ALA B N 1
ATOM 3656 C CA . ALA B 1 77 ? -20.953 26 3.229 1 94.5 77 ALA B CA 1
ATOM 3657 C C . ALA B 1 77 ? -20.312 24.734 3.771 1 94.5 77 ALA B C 1
ATOM 3659 O O . ALA B 1 77 ? -19.125 24.734 4.133 1 94.5 77 ALA B O 1
ATOM 3660 N N . CYS B 1 78 ? -21.156 23.703 3.846 1 96.81 78 CYS B N 1
ATOM 3661 C CA . CYS B 1 78 ? -20.672 22.359 4.176 1 96.81 78 CYS B CA 1
ATOM 3662 C C . CYS B 1 78 ? -21.672 21.297 3.734 1 96.81 78 CYS B C 1
ATOM 3664 O O . CYS B 1 78 ? -22.469 20.812 4.539 1 96.81 78 CYS B O 1
ATOM 3666 N N . GLU B 1 79 ? -21.531 20.875 2.572 1 97.56 79 GLU B N 1
ATOM 3667 C CA . GLU B 1 79 ? -22.469 19.906 2.012 1 97.56 79 GLU B CA 1
ATOM 3668 C C . GLU B 1 79 ? -22.344 18.547 2.701 1 97.56 79 GLU B C 1
ATOM 3670 O O . GLU B 1 79 ? -23.344 17.953 3.09 1 97.56 79 GLU B O 1
ATOM 3675 N N . PRO B 1 80 ? -21.109 18.062 2.957 1 98 80 PRO B N 1
ATOM 3676 C CA . PRO B 1 80 ? -21 16.75 3.58 1 98 80 PRO B CA 1
ATOM 3677 C C . PRO B 1 80 ? -21.484 16.734 5.027 1 98 80 PRO B C 1
ATOM 3679 O O . PRO B 1 80 ? -21.812 15.672 5.566 1 98 80 PRO B O 1
ATOM 3682 N N . CYS B 1 81 ? -21.516 17.922 5.684 1 97.38 81 CYS B N 1
ATOM 3683 C CA . CYS B 1 81 ? -21.922 18 7.082 1 97.38 81 CYS B CA 1
ATOM 3684 C C . CYS B 1 81 ? -23.375 17.578 7.258 1 97.38 81 CYS B C 1
ATOM 3686 O O . CYS B 1 81 ? -23.781 17.188 8.352 1 97.38 81 CYS B O 1
ATOM 3688 N N . LYS B 1 82 ? -24.141 17.641 6.219 1 97 82 LYS B N 1
ATOM 3689 C CA . LYS B 1 82 ? -25.531 17.219 6.273 1 97 82 LYS B CA 1
ATOM 3690 C C . LYS B 1 82 ? -25.641 15.75 6.688 1 97 82 LYS B C 1
ATOM 3692 O O . LYS B 1 82 ? -26.594 15.359 7.371 1 97 82 LYS B O 1
ATOM 3697 N N . ARG B 1 83 ? -24.672 14.969 6.285 1 96.62 83 ARG B N 1
ATOM 3698 C CA . ARG B 1 83 ? -24.656 13.547 6.609 1 96.62 83 ARG B CA 1
ATOM 3699 C C . ARG B 1 83 ? -24.391 13.328 8.094 1 96.62 83 ARG B C 1
ATOM 3701 O O . ARG B 1 83 ? -24.891 12.367 8.688 1 96.62 83 ARG B O 1
ATOM 3708 N N . LEU B 1 84 ? -23.609 14.234 8.703 1 96.25 84 LEU B N 1
ATOM 3709 C CA . LEU B 1 84 ? -23.266 14.125 10.117 1 96.25 84 LEU B CA 1
ATOM 3710 C C . LEU B 1 84 ? -24.391 14.656 10.992 1 96.25 84 LEU B C 1
ATOM 3712 O O . LEU B 1 84 ? -24.719 14.055 12.023 1 96.25 84 LEU B O 1
ATOM 3716 N N . LEU B 1 85 ? -24.984 15.711 10.555 1 96.25 85 LEU B N 1
ATOM 3717 C CA . LEU B 1 85 ? -25.953 16.453 11.359 1 96.25 85 LEU B CA 1
ATOM 3718 C C . LEU B 1 85 ? -27.188 15.609 11.617 1 96.25 85 LEU B C 1
ATOM 3720 O O . LEU B 1 85 ? -27.906 15.836 12.594 1 96.25 85 LEU B O 1
ATOM 3724 N N . GLN B 1 86 ? -27.391 14.578 10.82 1 93 86 GLN B N 1
ATOM 3725 C CA . GLN B 1 86 ? -28.562 13.727 10.961 1 93 86 GLN B CA 1
ATOM 3726 C C . GLN B 1 86 ? -28.562 13.008 12.305 1 93 86 GLN B C 1
ATOM 3728 O O . GLN B 1 86 ? -29.625 12.672 12.836 1 93 86 GLN B O 1
ATOM 3733 N N . SER B 1 87 ? -27.422 12.781 12.867 1 93.38 87 SER B N 1
ATOM 3734 C CA . SER B 1 87 ? -27.328 12.039 14.117 1 93.38 87 SER B CA 1
ATOM 3735 C C . SER B 1 87 ? -26.656 12.875 15.203 1 93.38 87 SER B C 1
ATOM 3737 O O . SER B 1 87 ? -25.922 12.344 16.047 1 93.38 87 SER B O 1
ATOM 3739 N N . MET B 1 88 ? -26.797 14.195 15.109 1 96.62 88 MET B N 1
ATOM 3740 C CA . MET B 1 88 ? -26.156 15.086 16.062 1 96.62 88 MET B CA 1
ATOM 3741 C C . MET B 1 88 ? -27.172 16.016 16.719 1 96.62 88 MET B C 1
ATOM 3743 O O . MET B 1 88 ? -28.266 16.219 16.172 1 96.62 88 MET B O 1
ATOM 3747 N N . LYS B 1 89 ? -26.859 16.5 17.875 1 96.62 89 LYS B N 1
ATOM 3748 C CA . LYS B 1 89 ? -27.656 17.516 18.562 1 96.62 89 LYS B CA 1
ATOM 3749 C C . LYS B 1 89 ? -26.797 18.703 18.953 1 96.62 89 LYS B C 1
ATOM 3751 O O . LYS B 1 89 ? -25.578 18.578 19.141 1 96.62 89 LYS B O 1
ATOM 3756 N N . ALA B 1 90 ? -27.438 19.812 19.062 1 96.31 90 ALA B N 1
ATOM 3757 C CA . ALA B 1 90 ? -26.734 21.016 19.5 1 96.31 90 ALA B CA 1
ATOM 3758 C C . ALA B 1 90 ? -26.188 20.859 20.906 1 96.31 90 ALA B C 1
ATOM 3760 O O . ALA B 1 90 ? -26.812 20.25 21.766 1 96.31 90 ALA B O 1
ATOM 3761 N N . ALA B 1 91 ? -25 21.359 21.062 1 94.62 91 ALA B N 1
ATOM 3762 C CA . ALA B 1 91 ? -24.344 21.312 22.375 1 94.62 91 ALA B CA 1
ATOM 3763 C C . ALA B 1 91 ? -23.891 22.703 22.797 1 94.62 91 ALA B C 1
ATOM 3765 O O . ALA B 1 91 ? -23.953 23.656 22.016 1 94.62 91 ALA B O 1
ATOM 3766 N N . ASP B 1 92 ? -23.469 22.75 24.047 1 90.69 92 ASP B N 1
ATOM 3767 C CA . ASP B 1 92 ? -23.016 24.031 24.578 1 90.69 92 ASP B CA 1
ATOM 3768 C C . ASP B 1 92 ? -21.719 24.484 23.922 1 90.69 92 ASP B C 1
ATOM 3770 O O . ASP B 1 92 ? -20.828 23.656 23.656 1 90.69 92 ASP B O 1
ATOM 3774 N N . ASN B 1 93 ? -21.703 25.734 23.641 1 87.12 93 ASN B N 1
ATOM 3775 C CA . ASN B 1 93 ? -20.531 26.359 23.031 1 87.12 93 ASN B CA 1
ATOM 3776 C C . ASN B 1 93 ? -19.75 27.172 24.062 1 87.12 93 ASN B C 1
ATOM 3778 O O . ASN B 1 93 ? -20.266 28.156 24.594 1 87.12 93 ASN B O 1
ATOM 3782 N N . ALA B 1 94 ? -18.562 26.859 24.266 1 82.5 94 ALA B N 1
ATOM 3783 C CA . ALA B 1 94 ? -17.734 27.562 25.25 1 82.5 94 ALA B CA 1
ATOM 3784 C C . ALA B 1 94 ? -16.719 28.484 24.562 1 82.5 94 ALA B C 1
ATOM 3786 O O . ALA B 1 94 ? -15.969 29.188 25.219 1 82.5 94 ALA B O 1
ATOM 3787 N N . LEU B 1 95 ? -16.672 28.484 23.25 1 91.62 95 LEU B N 1
ATOM 3788 C CA . LEU B 1 95 ? -15.656 29.234 22.531 1 91.62 95 LEU B CA 1
ATOM 3789 C C . LEU B 1 95 ? -16.281 30.344 21.703 1 91.62 95 LEU B C 1
ATOM 3791 O O . LEU B 1 95 ? -17.25 30.125 20.984 1 91.62 95 LEU B O 1
ATOM 3795 N N . SER B 1 96 ? -15.664 31.5 21.828 1 88.44 96 SER B N 1
ATOM 3796 C CA . SER B 1 96 ? -16.188 32.656 21.125 1 88.44 96 SER B CA 1
ATOM 3797 C C . SER B 1 96 ? -15.992 32.531 19.609 1 88.44 96 SER B C 1
ATOM 3799 O O . SER B 1 96 ? -16.797 33.031 18.828 1 88.44 96 SER B O 1
ATOM 3801 N N . GLU B 1 97 ? -14.992 31.812 19.188 1 88.62 97 GLU B N 1
ATOM 3802 C CA . GLU B 1 97 ? -14.656 31.672 17.766 1 88.62 97 GLU B CA 1
ATOM 3803 C C . GLU B 1 97 ? -15.602 30.703 17.078 1 88.62 97 GLU B C 1
ATOM 3805 O O . GLU B 1 97 ? -15.633 30.625 15.844 1 88.62 97 GLU B O 1
ATOM 3810 N N . VAL B 1 98 ? -16.359 30.047 17.844 1 94.88 98 VAL B N 1
ATOM 3811 C CA . VAL B 1 98 ? -17.266 29.016 17.328 1 94.88 98 VAL B CA 1
ATOM 3812 C C . VAL B 1 98 ? -18.703 29.5 17.391 1 94.88 98 VAL B C 1
ATOM 3814 O O . VAL B 1 98 ? -19.172 29.953 18.438 1 94.88 98 VAL B O 1
ATOM 3817 N N . ARG B 1 99 ? -19.375 29.438 16.328 1 94.88 99 ARG B N 1
ATOM 3818 C CA . ARG B 1 99 ? -20.75 29.906 16.234 1 94.88 99 ARG B CA 1
ATOM 3819 C C . ARG B 1 99 ? -21.719 28.859 16.781 1 94.88 99 ARG B C 1
ATOM 3821 O O . ARG B 1 99 ? -22.688 29.188 17.469 1 94.88 99 ARG B O 1
ATOM 3828 N N . GLN B 1 100 ? -21.5 27.656 16.391 1 96.19 100 GLN B N 1
ATOM 3829 C CA . GLN B 1 100 ? -22.406 26.562 16.781 1 96.19 100 GLN B CA 1
ATOM 3830 C C . GLN B 1 100 ? -21.625 25.281 17.031 1 96.19 100 GLN B C 1
ATOM 3832 O O . GLN B 1 100 ? -20.625 25.016 16.359 1 96.19 100 GLN B O 1
ATOM 3837 N N . VAL B 1 101 ? -22.047 24.516 18.016 1 97.69 101 VAL B N 1
ATOM 3838 C CA . VAL B 1 101 ? -21.469 23.219 18.344 1 97.69 101 VAL B CA 1
ATOM 3839 C C . VAL B 1 101 ? -22.531 22.141 18.219 1 97.69 101 VAL B C 1
ATOM 3841 O O . VAL B 1 101 ? -23.672 22.328 18.641 1 97.69 101 VAL B O 1
ATOM 3844 N N . TYR B 1 102 ? -22.188 21.016 17.562 1 97.62 102 TYR B N 1
ATOM 3845 C CA . TYR B 1 102 ? -23.016 19.812 17.531 1 97.62 102 TYR B CA 1
ATOM 3846 C C . TYR B 1 102 ? -22.234 18.609 18.031 1 97.62 102 TYR B C 1
ATOM 3848 O O . TYR B 1 102 ? -21.016 18.516 17.812 1 97.62 102 TYR B O 1
ATOM 3856 N N . GLU B 1 103 ? -22.906 17.703 18.672 1 96.56 103 GLU B N 1
ATOM 3857 C CA . GLU B 1 103 ? -22.281 16.469 19.141 1 96.56 103 GLU B CA 1
ATOM 3858 C C . GLU B 1 103 ? -23.141 15.258 18.766 1 96.56 103 GLU B C 1
ATOM 3860 O O . GLU B 1 103 ? -24.375 15.336 18.766 1 96.56 103 GLU B O 1
ATOM 3865 N N . SER B 1 104 ? -22.406 14.195 18.469 1 94.94 104 SER B N 1
ATOM 3866 C CA . SER B 1 104 ? -23.109 12.969 18.125 1 94.94 104 SER B CA 1
ATOM 3867 C C . SER B 1 104 ? -23.875 12.422 19.328 1 94.94 104 SER B C 1
ATOM 3869 O O . SER B 1 104 ? -23.422 12.523 20.469 1 94.94 104 SER B O 1
ATOM 3871 N N . VAL B 1 105 ? -25 11.773 19.109 1 88.12 105 VAL B N 1
ATOM 3872 C CA . VAL B 1 105 ? -25.859 11.242 20.172 1 88.12 105 VAL B CA 1
ATOM 3873 C C . VAL B 1 105 ? -25.625 9.734 20.312 1 88.12 105 VAL B C 1
ATOM 3875 O O . VAL B 1 105 ? -25.984 9.141 21.328 1 88.12 105 VAL B O 1
ATOM 3878 N N . SER B 1 106 ? -25.078 9.125 19.297 1 81.19 106 SER B N 1
ATOM 3879 C CA . SER B 1 106 ? -24.812 7.695 19.266 1 81.19 106 SER B CA 1
ATOM 3880 C C . SER B 1 106 ? -23.578 7.383 18.422 1 81.19 106 SER B C 1
ATOM 3882 O O . SER B 1 106 ? -22.984 8.289 17.844 1 81.19 106 SER B O 1
ATOM 3884 N N . GLY B 1 107 ? -23.109 6.07 18.609 1 76.31 107 GLY B N 1
ATOM 3885 C CA . GLY B 1 107 ? -21.984 5.625 17.797 1 76.31 107 GLY B CA 1
ATOM 3886 C C . GLY B 1 107 ? -20.797 5.148 18.625 1 76.31 107 GLY B C 1
ATOM 3887 O O . GLY B 1 107 ? -20.781 5.305 19.844 1 76.31 107 GLY B O 1
ATOM 3888 N N . PRO B 1 108 ? -19.875 4.551 17.938 1 77.62 108 PRO B N 1
ATOM 3889 C CA . PRO B 1 108 ? -18.734 3.947 18.641 1 77.62 108 PRO B CA 1
ATOM 3890 C C . PRO B 1 108 ? -17.797 4.988 19.25 1 77.62 108 PRO B C 1
ATOM 3892 O O . PRO B 1 108 ? -17.094 4.691 20.219 1 77.62 108 PRO B O 1
ATOM 3895 N N . GLY B 1 109 ? -17.828 6.188 18.812 1 86.81 109 GLY B N 1
ATOM 3896 C CA . GLY B 1 109 ? -17.047 7.305 19.312 1 86.81 109 GLY B CA 1
ATOM 3897 C C . GLY B 1 109 ? -17.781 8.633 19.25 1 86.81 109 GLY B C 1
ATOM 3898 O O . GLY B 1 109 ? -18.844 8.727 18.641 1 86.81 109 GLY B O 1
ATOM 3899 N N . ARG B 1 110 ? -17.188 9.562 19.922 1 93.88 110 ARG B N 1
ATOM 3900 C CA . ARG B 1 110 ? -17.766 10.898 19.922 1 93.88 110 ARG B CA 1
ATOM 3901 C C . ARG B 1 110 ? -17.375 11.672 18.672 1 93.88 110 ARG B C 1
ATOM 3903 O O . ARG B 1 110 ? -16.219 11.625 18.234 1 93.88 110 ARG B O 1
ATOM 3910 N N . VAL B 1 111 ? -18.406 12.266 18.062 1 97.5 111 VAL B N 1
ATOM 3911 C CA . VAL B 1 111 ? -18.172 13.172 16.938 1 97.5 111 VAL B CA 1
ATOM 3912 C C . VAL B 1 111 ? -18.656 14.57 17.312 1 97.5 111 VAL B C 1
ATOM 3914 O O . VAL B 1 111 ? -19.812 14.75 17.703 1 97.5 111 VAL B O 1
ATOM 3917 N N . THR B 1 112 ? -17.812 15.516 17.234 1 97.94 112 THR B N 1
ATOM 3918 C CA . THR B 1 112 ? -18.156 16.906 17.5 1 97.94 112 THR B CA 1
ATOM 3919 C C . THR B 1 112 ? -17.969 17.75 16.234 1 97.94 112 THR B C 1
ATOM 3921 O O . THR B 1 112 ? -16.984 17.609 15.523 1 97.94 112 THR B O 1
ATOM 3924 N N . LEU B 1 113 ? -18.953 18.547 15.914 1 98.19 113 LEU B N 1
ATOM 3925 C CA . LEU B 1 113 ? -18.891 19.5 14.82 1 98.19 113 LEU B CA 1
ATOM 3926 C C . LEU B 1 113 ? -18.859 20.938 15.352 1 98.19 113 LEU B C 1
ATOM 3928 O O . LEU B 1 113 ? -19.797 21.359 16.031 1 98.19 113 LEU B O 1
ATOM 3932 N N . LEU B 1 114 ? -17.781 21.609 15.125 1 98.31 114 LEU B N 1
ATOM 3933 C CA . LEU B 1 114 ? -17.609 23.016 15.477 1 98.31 114 LEU B CA 1
ATOM 3934 C C . LEU B 1 114 ? -17.719 23.906 14.242 1 98.31 114 LEU B C 1
ATOM 3936 O O . LEU B 1 114 ? -16.891 23.797 13.328 1 98.31 114 LEU B O 1
ATOM 3940 N N . GLN B 1 115 ? -18.656 24.797 14.211 1 97.62 115 GLN B N 1
ATOM 3941 C CA . GLN B 1 115 ? -18.859 25.672 13.062 1 97.62 115 GLN B CA 1
ATOM 3942 C C . GLN B 1 115 ? -18.359 27.094 13.359 1 97.62 115 GLN B C 1
ATOM 3944 O O . GLN B 1 115 ? -18.797 27.703 14.336 1 97.62 115 GLN B O 1
ATOM 3949 N N . ARG B 1 116 ? -17.453 27.562 12.547 1 95.06 116 ARG B N 1
ATOM 3950 C CA . ARG B 1 116 ? -16.984 28.938 12.68 1 95.06 116 ARG B CA 1
ATOM 3951 C C . ARG B 1 116 ? -17.234 29.719 11.398 1 95.06 116 ARG B C 1
ATOM 3953 O O . ARG B 1 116 ? -17.406 29.141 10.32 1 95.06 116 ARG B O 1
ATOM 3960 N N . LYS B 1 117 ? -17.266 30.984 11.484 1 88.12 117 LYS B N 1
ATOM 3961 C CA . LYS B 1 117 ? -17.75 31.828 10.398 1 88.12 117 LYS B CA 1
ATOM 3962 C C . LYS B 1 117 ? -16.688 32.031 9.328 1 88.12 117 LYS B C 1
ATOM 3964 O O . LYS B 1 117 ? -16.984 32.031 8.133 1 88.12 117 LYS B O 1
ATOM 3969 N N . GLU B 1 118 ? -15.477 32.312 9.719 1 89.75 118 GLU B N 1
ATOM 3970 C CA . GLU B 1 118 ? -14.438 32.656 8.742 1 89.75 118 GLU B CA 1
ATOM 3971 C C . GLU B 1 118 ? -13.305 31.625 8.781 1 89.75 118 GLU B C 1
ATOM 3973 O O . GLU B 1 118 ? -13.086 30.984 9.805 1 89.75 118 GLU B O 1
ATOM 3978 N N . ASN B 1 119 ? -12.68 31.516 7.625 1 91.44 119 ASN B N 1
ATOM 3979 C CA . ASN B 1 119 ? -11.539 30.609 7.52 1 91.44 119 ASN B CA 1
ATOM 3980 C C . ASN B 1 119 ? -10.227 31.344 7.805 1 91.44 119 ASN B C 1
ATOM 3982 O O . ASN B 1 119 ? -9.195 31.016 7.207 1 91.44 119 ASN B O 1
ATOM 3986 N N . GLU B 1 120 ? -10.328 32.344 8.609 1 90.12 120 GLU B N 1
ATOM 3987 C CA . GLU B 1 120 ? -9.109 33.031 9.008 1 90.12 120 GLU B CA 1
ATOM 3988 C C . GLU B 1 120 ? -8.148 32.125 9.742 1 90.12 120 GLU B C 1
ATOM 3990 O O . GLU B 1 120 ? -8.562 31.312 10.586 1 90.12 120 GLU B O 1
ATOM 3995 N N . GLY B 1 121 ? -6.883 32.219 9.344 1 92.44 121 GLY B N 1
ATOM 3996 C CA . GLY B 1 121 ? -5.875 31.344 9.945 1 92.44 121 GLY B CA 1
ATOM 3997 C C . GLY B 1 121 ? -5.855 29.953 9.367 1 92.44 121 GLY B C 1
ATOM 3998 O O . GLY B 1 121 ? -4.992 29.141 9.711 1 92.44 121 GLY B O 1
ATOM 3999 N N . MET B 1 122 ? -6.836 29.578 8.625 1 94.94 122 MET B N 1
ATOM 4000 C CA . MET B 1 122 ? -6.883 28.359 7.809 1 94.94 122 MET B CA 1
ATOM 4001 C C . MET B 1 122 ? -6.801 27.125 8.68 1 94.94 122 MET B C 1
ATOM 4003 O O . MET B 1 122 ? -7.465 27.031 9.711 1 94.94 122 MET B O 1
ATOM 4007 N N . ASP B 1 123 ? -6.137 26.094 8.273 1 97.12 123 ASP B N 1
ATOM 4008 C CA . ASP B 1 123 ? -6.168 24.781 8.906 1 97.12 123 ASP B CA 1
ATOM 4009 C C . ASP B 1 123 ? -5.598 24.844 10.328 1 97.12 123 ASP B C 1
ATOM 4011 O O . ASP B 1 123 ? -6.117 24.203 11.234 1 97.12 123 ASP B O 1
ATOM 4015 N N . PHE B 1 124 ? -4.559 25.609 10.562 1 97.12 124 PHE B N 1
ATOM 4016 C CA . PHE B 1 124 ? -3.959 25.672 11.891 1 97.12 124 PHE B CA 1
ATOM 4017 C C . PHE B 1 124 ? -4.906 26.344 12.883 1 97.12 124 PHE B C 1
ATOM 4019 O O . PHE B 1 124 ? -4.977 25.938 14.047 1 97.12 124 PHE B O 1
ATOM 4026 N N . ALA B 1 125 ? -5.582 27.391 12.414 1 96.44 125 ALA B N 1
ATOM 4027 C CA . ALA B 1 125 ? -6.594 28 13.281 1 96.44 125 ALA B CA 1
ATOM 4028 C C . ALA B 1 125 ? -7.691 27 13.625 1 96.44 125 ALA B C 1
ATOM 4030 O O . ALA B 1 125 ? -8.164 26.953 14.758 1 96.44 125 ALA B O 1
ATOM 4031 N N . ALA B 1 126 ? -8.102 26.219 12.641 1 97.62 126 ALA B N 1
ATOM 4032 C CA . ALA B 1 126 ? -9.133 25.203 12.875 1 97.62 126 ALA B CA 1
ATOM 4033 C C . ALA B 1 126 ? -8.664 24.172 13.898 1 97.62 126 ALA B C 1
ATOM 4035 O O . ALA B 1 126 ? -9.406 23.828 14.82 1 97.62 126 ALA B O 1
ATOM 4036 N N . HIS B 1 127 ? -7.457 23.672 13.766 1 98.38 127 HIS B N 1
ATOM 4037 C CA . HIS B 1 127 ? -6.918 22.719 14.727 1 98.38 127 HIS B CA 1
ATOM 4038 C C . HIS B 1 127 ? -6.777 23.344 16.109 1 98.38 127 HIS B C 1
ATOM 4040 O O . HIS B 1 127 ? -7.008 22.672 17.125 1 98.38 127 HIS B O 1
ATOM 4046 N N . ASN B 1 128 ? -6.391 24.594 16.125 1 97.25 128 ASN B N 1
ATOM 4047 C CA . ASN B 1 128 ? -6.34 25.297 17.406 1 97.25 128 ASN B CA 1
ATOM 4048 C C . ASN B 1 128 ? -7.711 25.328 18.078 1 97.25 128 ASN B C 1
ATOM 4050 O O . ASN B 1 128 ? -7.812 25.156 19.297 1 97.25 128 ASN B O 1
ATOM 4054 N N . ILE B 1 129 ? -8.719 25.594 17.344 1 97.19 129 ILE B N 1
ATOM 4055 C CA . ILE B 1 129 ? -10.086 25.625 17.859 1 97.19 129 ILE B CA 1
ATOM 4056 C C . ILE B 1 129 ? -10.43 24.266 18.469 1 97.19 129 ILE B C 1
ATOM 4058 O O . ILE B 1 129 ? -11.016 24.188 19.562 1 97.19 129 ILE B O 1
ATOM 4062 N N . THR B 1 130 ? -10.07 23.156 17.781 1 98.12 130 THR B N 1
ATOM 4063 C CA . THR B 1 130 ? -10.266 21.812 18.328 1 98.12 130 THR B CA 1
ATOM 4064 C C . THR B 1 130 ? -9.586 21.672 19.688 1 98.12 130 THR B C 1
ATOM 4066 O O . THR B 1 130 ? -10.203 21.234 20.641 1 98.12 130 THR B O 1
ATOM 4069 N N . LEU B 1 131 ? -8.336 22.094 19.75 1 97.94 131 LEU B N 1
ATOM 4070 C CA . LEU B 1 131 ? -7.547 21.938 20.969 1 97.94 131 LEU B CA 1
ATOM 4071 C C . LEU B 1 131 ? -8.117 22.797 22.094 1 97.94 131 LEU B C 1
ATOM 4073 O O . LEU B 1 131 ? -8.281 22.312 23.219 1 97.94 131 LEU B O 1
ATOM 4077 N N . GLU B 1 132 ? -8.469 24 21.797 1 96.44 132 GLU B N 1
ATOM 4078 C CA . GLU B 1 132 ? -9.031 24.906 22.797 1 96.44 132 GLU B CA 1
ATOM 4079 C C . GLU B 1 132 ? -10.367 24.391 23.312 1 96.44 132 GLU B C 1
ATOM 4081 O O . GLU B 1 132 ? -10.648 24.484 24.5 1 96.44 132 GLU B O 1
ATOM 4086 N N . TYR B 1 133 ? -11.172 23.969 22.406 1 96.88 133 TYR B N 1
ATOM 4087 C CA . TYR B 1 133 ? -12.477 23.422 22.797 1 96.88 133 TYR B CA 1
ATOM 4088 C C . TYR B 1 133 ? -12.32 22.281 23.781 1 96.88 133 TYR B C 1
ATOM 4090 O O . TYR B 1 133 ? -12.984 22.25 24.812 1 96.88 133 TYR B O 1
ATOM 4098 N N . LEU B 1 134 ? -11.461 21.328 23.5 1 96.94 134 LEU B N 1
ATOM 4099 C CA . LEU B 1 134 ? -11.273 20.156 24.344 1 96.94 134 LEU B CA 1
ATOM 4100 C C . LEU B 1 134 ? -10.586 20.531 25.656 1 96.94 134 LEU B C 1
ATOM 4102 O O . LEU B 1 134 ? -10.859 19.922 26.688 1 96.94 134 LEU B O 1
ATOM 4106 N N . LEU B 1 135 ? -9.68 21.5 25.578 1 95.5 135 LEU B N 1
ATOM 4107 C CA . LEU B 1 135 ? -9.062 22 26.797 1 95.5 135 LEU B CA 1
ATOM 4108 C C . LEU B 1 135 ? -10.102 22.594 27.734 1 95.5 135 LEU B C 1
ATOM 4110 O O . LEU B 1 135 ? -10.094 22.328 28.938 1 95.5 135 LEU B O 1
ATOM 4114 N N . ALA B 1 136 ? -10.945 23.375 27.156 1 94.56 136 ALA B N 1
ATOM 4115 C CA . ALA B 1 136 ? -12 24.016 27.953 1 94.56 136 ALA B CA 1
ATOM 4116 C C . ALA B 1 136 ? -12.898 22.984 28.625 1 94.56 136 ALA B C 1
ATOM 4118 O O . ALA B 1 136 ? -13.406 23.219 29.719 1 94.56 136 ALA B O 1
ATOM 4119 N N . GLN B 1 137 ? -13.055 21.859 28.031 1 93.19 137 GLN B N 1
ATOM 4120 C CA . GLN B 1 137 ? -13.898 20.781 28.562 1 93.19 137 GLN B CA 1
ATOM 4121 C C . GLN B 1 137 ? -13.094 19.844 29.453 1 93.19 137 GLN B C 1
ATOM 4123 O O . GLN B 1 137 ? -13.648 18.906 30.031 1 93.19 137 GLN B O 1
ATOM 4128 N N . GLY B 1 138 ? -11.812 20 29.547 1 94.44 138 GLY B N 1
ATOM 4129 C CA . GLY B 1 138 ? -10.961 19.109 30.312 1 94.44 138 GLY B CA 1
ATOM 4130 C C . GLY B 1 138 ? -10.836 17.719 29.688 1 94.44 138 GLY B C 1
ATOM 4131 O O . GLY B 1 138 ? -10.625 16.734 30.406 1 94.44 138 GLY B O 1
ATOM 4132 N N . ARG B 1 139 ? -10.945 17.609 28.375 1 95.5 139 ARG B N 1
ATOM 4133 C CA . ARG B 1 139 ? -11.016 16.297 27.719 1 95.5 139 ARG B CA 1
ATOM 4134 C C . ARG B 1 139 ? -9.758 16.016 26.922 1 95.5 139 ARG B C 1
ATOM 4136 O O . ARG B 1 139 ? -9.516 14.883 26.516 1 95.5 139 ARG B O 1
ATOM 4143 N N . LEU B 1 140 ? -8.922 17 26.688 1 97.38 140 LEU B N 1
ATOM 4144 C CA . LEU B 1 140 ? -7.793 16.828 25.781 1 97.38 140 LEU B CA 1
ATOM 4145 C C . LEU B 1 140 ? -6.832 15.766 26.297 1 97.38 140 LEU B C 1
ATOM 4147 O O . LEU B 1 140 ? -6.258 15 25.516 1 97.38 140 LEU B O 1
ATOM 4151 N N . LYS B 1 141 ? -6.707 15.578 27.609 1 95.56 141 LYS B N 1
ATOM 4152 C CA . LYS B 1 141 ? -5.73 14.695 28.234 1 95.56 141 LYS B CA 1
ATOM 4153 C C . LYS B 1 141 ? -6.113 13.234 28.031 1 95.56 141 LYS B C 1
ATOM 4155 O O . LYS B 1 141 ? -5.281 12.336 28.219 1 95.56 141 LYS B O 1
ATOM 4160 N N . GLN B 1 142 ? -7.301 12.984 27.734 1 95.94 142 GLN B N 1
ATOM 4161 C CA . GLN B 1 142 ? -7.742 11.602 27.594 1 95.94 142 GLN B CA 1
ATOM 4162 C C . GLN B 1 142 ? -7.199 10.969 26.328 1 95.94 142 GLN B C 1
ATOM 4164 O O . GLN B 1 142 ? -7.199 9.742 26.172 1 95.94 142 GLN B O 1
ATOM 4169 N N . TYR B 1 143 ? -6.797 11.805 25.422 1 97.94 143 TYR B N 1
ATOM 4170 C CA . TYR B 1 143 ? -6.316 11.297 24.141 1 97.94 143 TYR B CA 1
ATOM 4171 C C . TYR B 1 143 ? -4.809 11.094 24.156 1 97.94 143 TYR B C 1
ATOM 4173 O O . TYR B 1 143 ? -4.051 12.047 24.375 1 97.94 143 TYR B O 1
ATOM 4181 N N . LYS B 1 144 ? -4.434 9.922 23.891 1 97.62 144 LYS B N 1
ATOM 4182 C CA . LYS B 1 144 ? -3.006 9.617 23.812 1 97.62 144 LYS B CA 1
ATOM 4183 C C . LYS B 1 144 ? -2.4 10.195 22.531 1 97.62 144 LYS B C 1
ATOM 4185 O O . LYS B 1 144 ? -1.234 10.594 22.516 1 97.62 144 LYS B O 1
ATOM 4190 N N . TYR B 1 145 ? -3.197 10.18 21.5 1 98.38 145 TYR B N 1
ATOM 4191 C CA . TYR B 1 145 ? -2.744 10.664 20.203 1 98.38 145 TYR B CA 1
ATOM 4192 C C . TYR B 1 145 ? -3.746 11.648 19.609 1 98.38 145 TYR B C 1
ATOM 4194 O O . TYR B 1 145 ? -4.953 11.508 19.812 1 98.38 145 TYR B O 1
ATOM 4202 N N . VAL B 1 146 ? -3.23 12.625 18.891 1 98.81 146 VAL B N 1
ATOM 4203 C CA . VAL B 1 146 ? -4.039 13.555 18.109 1 98.81 146 VAL B CA 1
ATOM 4204 C C . VAL B 1 146 ? -3.602 13.523 16.656 1 98.81 146 VAL B C 1
ATOM 4206 O O . VAL B 1 146 ? -2.416 13.672 16.344 1 98.81 146 VAL B O 1
ATOM 4209 N N . ILE B 1 147 ? -4.535 13.289 15.797 1 98.88 147 ILE B N 1
ATOM 4210 C CA . ILE B 1 147 ? -4.273 13.336 14.359 1 98.88 147 ILE B CA 1
ATOM 4211 C C . ILE B 1 147 ? -4.91 14.586 13.766 1 98.88 147 ILE B C 1
ATOM 4213 O O . ILE B 1 147 ? -6.082 14.875 14.016 1 98.88 147 ILE B O 1
ATOM 4217 N N . LEU B 1 148 ? -4.141 15.344 13.047 1 98.94 148 LEU B N 1
ATOM 4218 C CA . LEU B 1 148 ? -4.555 16.578 12.391 1 98.94 148 LEU B CA 1
ATOM 4219 C C . LEU B 1 148 ? -4.711 16.359 10.891 1 98.94 148 LEU B C 1
ATOM 4221 O O . LEU B 1 148 ? -3.754 16 10.203 1 98.94 148 LEU B O 1
ATOM 4225 N N . LEU B 1 149 ? -5.93 16.578 10.367 1 98.94 149 LEU B N 1
ATOM 4226 C CA . LEU B 1 149 ? -6.215 16.375 8.945 1 98.94 149 LEU B CA 1
ATOM 4227 C C . LEU B 1 149 ? -6.824 17.641 8.328 1 98.94 149 LEU B C 1
ATOM 4229 O O . LEU B 1 149 ? -7.723 18.25 8.914 1 98.94 149 LEU B O 1
ATOM 4233 N N . ASN B 1 150 ? -6.281 18 7.172 1 98.5 150 ASN B N 1
ATOM 4234 C CA . ASN B 1 150 ? -6.859 19.078 6.383 1 98.5 150 ASN B CA 1
ATOM 4235 C C . ASN B 1 150 ? -7.848 18.562 5.344 1 98.5 150 ASN B C 1
ATOM 4237 O O . ASN B 1 150 ? -7.742 17.406 4.91 1 98.5 150 ASN B O 1
ATOM 4241 N N . SER B 1 151 ? -8.75 19.359 4.938 1 97.75 151 SER B N 1
ATOM 4242 C CA . SER B 1 151 ? -9.766 18.938 3.98 1 97.75 151 SER B CA 1
ATOM 4243 C C . SER B 1 151 ? -9.188 18.797 2.578 1 97.75 151 SER B C 1
ATOM 4245 O O . SER B 1 151 ? -9.828 18.234 1.686 1 97.75 151 SER B O 1
ATOM 4247 N N . SER B 1 152 ? -7.938 19.25 2.389 1 97.94 152 SER B N 1
ATOM 4248 C CA . SER B 1 152 ? -7.285 19.172 1.084 1 97.94 152 SER B CA 1
ATOM 4249 C C . SER B 1 152 ? -6.805 17.75 0.793 1 97.94 152 SER B C 1
ATOM 4251 O O . SER B 1 152 ? -6.441 17.438 -0.341 1 97.94 152 SER B O 1
ATOM 4253 N N . VAL B 1 153 ? -6.805 16.844 1.754 1 98.69 153 VAL B N 1
ATOM 4254 C CA . VAL B 1 153 ? -6.301 15.484 1.534 1 98.69 153 VAL B CA 1
ATOM 4255 C C . VAL B 1 153 ? -7.469 14.508 1.437 1 98.69 153 VAL B C 1
ATOM 4257 O O . VAL B 1 153 ? -8.539 14.75 2.008 1 98.69 153 VAL B O 1
ATOM 4260 N N . ARG B 1 154 ? -7.309 13.5 0.71 1 98.81 154 ARG B N 1
ATOM 4261 C CA . ARG B 1 154 ? -8.25 12.383 0.673 1 98.81 154 ARG B CA 1
ATOM 4262 C C . ARG B 1 154 ? -7.637 11.133 1.298 1 98.81 154 ARG B C 1
ATOM 4264 O O . ARG B 1 154 ? -6.461 10.828 1.075 1 98.81 154 ARG B O 1
ATOM 4271 N N . GLY B 1 155 ? -8.336 10.398 1.994 1 98.75 155 GLY B N 1
ATOM 4272 C CA . GLY B 1 155 ? -8.016 9.164 2.699 1 98.75 155 GLY B CA 1
ATOM 4273 C C . GLY B 1 155 ? -9.023 8.828 3.781 1 98.75 155 GLY B C 1
ATOM 4274 O O . GLY B 1 155 ? -10.047 9.5 3.924 1 98.75 155 GLY B O 1
ATOM 4275 N N . PRO B 1 156 ? -8.766 7.863 4.578 1 98.69 156 PRO B N 1
ATOM 4276 C CA . PRO B 1 156 ? -7.57 7.02 4.551 1 98.69 156 PRO B CA 1
ATOM 4277 C C . PRO B 1 156 ? -7.637 5.934 3.477 1 98.69 156 PRO B C 1
ATOM 4279 O O . PRO B 1 156 ? -8.719 5.434 3.17 1 98.69 156 PRO B O 1
ATOM 4282 N N . PHE B 1 157 ? -6.516 5.637 2.84 1 98.62 157 PHE B N 1
ATOM 4283 C CA . PHE B 1 157 ? -6.328 4.496 1.949 1 98.62 157 PHE B CA 1
ATOM 4284 C C . PHE B 1 157 ? -5.305 3.523 2.523 1 98.62 157 PHE B C 1
ATOM 4286 O O . PHE B 1 157 ? -4.195 3.922 2.879 1 98.62 157 PHE B O 1
ATOM 4293 N N . VAL B 1 158 ? -5.668 2.273 2.658 1 97 158 VAL B N 1
ATOM 4294 C CA . VAL B 1 158 ? -4.758 1.231 3.115 1 97 158 VAL B CA 1
ATOM 4295 C C . VAL B 1 158 ? -4.977 -0.042 2.303 1 97 158 VAL B C 1
ATOM 4297 O O . VAL B 1 158 ? -6.07 -0.275 1.784 1 97 158 VAL B O 1
ATOM 4300 N N . PRO B 1 159 ? -3.926 -0.855 2.141 1 96.12 159 PRO B N 1
ATOM 4301 C CA . PRO B 1 159 ? -4.129 -2.117 1.424 1 96.12 159 PRO B CA 1
ATOM 4302 C C . PRO B 1 159 ? -5.164 -3.018 2.098 1 96.12 159 PRO B C 1
ATOM 4304 O O . PRO B 1 159 ? -5.391 -2.906 3.305 1 96.12 159 PRO B O 1
ATOM 4307 N N . SER B 1 160 ? -5.73 -3.898 1.343 1 93 160 SER B N 1
ATOM 4308 C CA . SER B 1 160 ? -6.82 -4.746 1.815 1 93 160 SER B CA 1
ATOM 4309 C C . SER B 1 160 ? -6.305 -5.855 2.723 1 93 160 SER B C 1
ATOM 4311 O O . SER B 1 160 ? -7.086 -6.531 3.395 1 93 160 SER B O 1
ATOM 4313 N N . TYR B 1 161 ? -4.977 -6.027 2.869 1 93.88 161 TYR B N 1
ATOM 4314 C CA . TYR B 1 161 ? -4.43 -7.141 3.637 1 93.88 161 TYR B CA 1
ATOM 4315 C C . TYR B 1 161 ? -3.959 -6.68 5.008 1 93.88 161 TYR B C 1
ATOM 4317 O O . TYR B 1 161 ? -3.201 -7.383 5.68 1 93.88 161 TYR B O 1
ATOM 4325 N N . MET B 1 162 ? -4.344 -5.461 5.375 1 92.88 162 MET B N 1
ATOM 4326 C CA . MET B 1 162 ? -3.992 -5.043 6.73 1 92.88 162 MET B CA 1
ATOM 4327 C C . MET B 1 162 ? -4.527 -6.031 7.762 1 92.88 162 MET B C 1
ATOM 4329 O O . MET B 1 162 ? -5.582 -6.633 7.559 1 92.88 162 MET B O 1
ATOM 4333 N N . PRO B 1 163 ? -3.844 -6.176 8.859 1 88.69 163 PRO B N 1
ATOM 4334 C CA . PRO B 1 163 ? -4.262 -7.176 9.852 1 88.69 163 PRO B CA 1
ATOM 4335 C C . PRO B 1 163 ? -5.621 -6.859 10.469 1 88.69 163 PRO B C 1
ATOM 4337 O O . PRO B 1 163 ? -6.016 -5.691 10.539 1 88.69 163 PRO B O 1
ATOM 4340 N N . GLU B 1 164 ? -6.277 -7.902 10.898 1 82.56 164 GLU B N 1
ATOM 4341 C CA . GLU B 1 164 ? -7.539 -7.738 11.609 1 82.56 164 GLU B CA 1
ATOM 4342 C C . GLU B 1 164 ? -7.355 -6.883 12.867 1 82.56 164 GLU B C 1
ATOM 4344 O O . GLU B 1 164 ? -6.375 -7.043 13.594 1 82.56 164 GLU B O 1
ATOM 4349 N N . GLY B 1 165 ? -8.273 -5.988 13.055 1 82.81 165 GLY B N 1
ATOM 4350 C CA . GLY B 1 165 ? -8.234 -5.137 14.227 1 82.81 165 GLY B CA 1
ATOM 4351 C C . GLY B 1 165 ? -7.387 -3.893 14.039 1 82.81 165 GLY B C 1
ATOM 4352 O O . GLY B 1 165 ? -7.477 -2.947 14.828 1 82.81 165 GLY B O 1
ATOM 4353 N N . TRP B 1 166 ? -6.574 -3.895 13.031 1 90.25 166 TRP B N 1
ATOM 4354 C CA . TRP B 1 166 ? -5.746 -2.732 12.719 1 90.25 166 TRP B CA 1
ATOM 4355 C C . TRP B 1 166 ? -6.602 -1.576 12.211 1 90.25 166 TRP B C 1
ATOM 4357 O O . TRP B 1 166 ? -7.605 -1.791 11.523 1 90.25 166 TRP B O 1
ATOM 4367 N N . GLN B 1 167 ? -6.289 -0.318 12.625 1 93.88 167 GLN B N 1
ATOM 4368 C CA . GLN B 1 167 ? -6.957 0.885 12.141 1 93.88 167 GLN B CA 1
ATOM 4369 C C . GLN B 1 167 ? -5.949 1.875 11.555 1 93.88 167 GLN B C 1
ATOM 4371 O O . GLN B 1 167 ? -4.793 1.916 11.984 1 93.88 167 GLN B O 1
ATOM 4376 N N . TRP B 1 168 ? -6.395 2.711 10.641 1 97 168 TRP B N 1
ATOM 4377 C CA . TRP B 1 168 ? -5.516 3.551 9.836 1 97 168 TRP B CA 1
ATOM 4378 C C . TRP B 1 168 ? -4.703 4.492 10.719 1 97 168 TRP B C 1
ATOM 4380 O O . TRP B 1 168 ? -3.568 4.84 10.391 1 97 168 TRP B O 1
ATOM 4390 N N . PRO B 1 169 ? -5.242 5.004 11.906 1 98 169 PRO B N 1
ATOM 4391 C CA . PRO B 1 169 ? -4.402 5.883 12.719 1 98 169 PRO B CA 1
ATOM 4392 C C . PRO B 1 169 ? -3.098 5.215 13.148 1 98 169 PRO B C 1
ATOM 4394 O O . PRO B 1 169 ? -2.096 5.898 13.375 1 98 169 PRO B O 1
ATOM 4397 N N . GLN B 1 170 ? -3.096 3.891 13.172 1 96 170 GLN B N 1
ATOM 4398 C CA . GLN B 1 170 ? -1.925 3.156 13.633 1 96 170 GLN B CA 1
ATOM 4399 C C . GLN B 1 170 ? -0.761 3.295 12.656 1 96 170 GLN B C 1
ATOM 4401 O O . GLN B 1 170 ? 0.392 3.049 13.016 1 96 170 GLN B O 1
ATOM 4406 N N . ALA B 1 171 ? -1.053 3.641 11.414 1 96.81 171 ALA B N 1
ATOM 4407 C CA . ALA B 1 171 ? 0.028 3.941 10.477 1 96.81 171 ALA B CA 1
ATOM 4408 C C . ALA B 1 171 ? 0.914 5.066 11.008 1 96.81 171 ALA B C 1
ATOM 4410 O O . ALA B 1 171 ? 2.123 5.082 10.758 1 96.81 171 ALA B O 1
ATOM 4411 N N . TYR B 1 172 ? 0.289 5.992 11.719 1 96.88 172 TYR B N 1
ATOM 4412 C CA . TYR B 1 172 ? 0.995 7.141 12.273 1 96.88 172 TYR B CA 1
ATOM 4413 C C . TYR B 1 172 ? 1.44 6.867 13.711 1 96.88 172 TYR B C 1
ATOM 4415 O O . TYR B 1 172 ? 2.617 7.035 14.039 1 96.88 172 TYR B O 1
ATOM 4423 N N . THR B 1 173 ? 0.509 6.414 14.547 1 95.94 173 THR B N 1
ATOM 4424 C CA . THR B 1 173 ? 0.726 6.375 15.992 1 95.94 173 THR B CA 1
ATOM 4425 C C . THR B 1 173 ? 1.791 5.34 16.344 1 95.94 173 THR B C 1
ATOM 4427 O O . THR B 1 173 ? 2.508 5.5 17.344 1 95.94 173 THR B O 1
ATOM 4430 N N . SER B 1 174 ? 1.953 4.285 15.508 1 91.44 174 SER B N 1
ATOM 4431 C CA . SER B 1 174 ? 2.955 3.26 15.781 1 91.44 174 SER B CA 1
ATOM 4432 C C . SER B 1 174 ? 4.367 3.807 15.609 1 91.44 174 SER B C 1
ATOM 4434 O O . SER B 1 174 ? 5.336 3.188 16.047 1 91.44 174 SER B O 1
ATOM 4436 N N . ARG B 1 175 ? 4.465 4.973 15 1 91.69 175 ARG B N 1
ATOM 4437 C CA . ARG B 1 175 ? 5.773 5.574 14.758 1 91.69 175 ARG B CA 1
ATOM 4438 C C . ARG B 1 175 ? 6.129 6.574 15.852 1 91.69 175 ARG B C 1
ATOM 4440 O O . ARG B 1 175 ? 7.254 7.07 15.906 1 91.69 175 ARG B O 1
ATOM 4447 N N . LEU B 1 176 ? 5.168 6.871 16.641 1 93.25 176 LEU B N 1
ATOM 4448 C CA . LEU B 1 176 ? 5.391 7.793 17.75 1 93.25 176 LEU B CA 1
ATOM 4449 C C . LEU B 1 176 ? 6.039 7.078 18.922 1 93.25 176 LEU B C 1
ATOM 4451 O O . LEU B 1 176 ? 5.375 6.809 19.938 1 93.25 176 LEU B O 1
ATOM 4455 N N . VAL B 1 177 ? 7.312 6.828 18.797 1 85.56 177 VAL B N 1
ATOM 4456 C CA . VAL B 1 177 ? 8.094 6.082 19.781 1 85.56 177 VAL B CA 1
ATOM 4457 C C . VAL B 1 177 ? 9.445 6.758 19.984 1 85.56 177 VAL B C 1
ATOM 4459 O O . VAL B 1 177 ? 9.961 7.418 19.078 1 85.56 177 VAL B O 1
ATOM 4462 N N . GLY B 1 178 ? 9.977 6.609 21.172 1 86.94 178 GLY B N 1
ATOM 4463 C CA . GLY B 1 178 ? 11.266 7.215 21.453 1 86.94 178 GLY B CA 1
ATOM 4464 C C . GLY B 1 178 ? 11.242 8.734 21.375 1 86.94 178 GLY B C 1
ATOM 4465 O O . GLY B 1 178 ? 10.406 9.383 22 1 86.94 178 GLY B O 1
ATOM 4466 N N . ASP B 1 179 ? 12.133 9.234 20.516 1 90.19 179 ASP B N 1
ATOM 4467 C CA . ASP B 1 179 ? 12.25 10.68 20.375 1 90.19 179 ASP B CA 1
ATOM 4468 C C . ASP B 1 179 ? 11.305 11.219 19.312 1 90.19 179 ASP B C 1
ATOM 4470 O O . ASP B 1 179 ? 11.266 12.43 19.062 1 90.19 179 ASP B O 1
ATOM 4474 N N . VAL B 1 180 ? 10.562 10.312 18.75 1 94.5 180 VAL B N 1
ATOM 4475 C CA . VAL B 1 180 ? 9.617 10.734 17.719 1 94.5 180 VAL B CA 1
ATOM 4476 C C . VAL B 1 180 ? 8.273 11.086 18.359 1 94.5 180 VAL B C 1
ATOM 4478 O O . VAL B 1 180 ? 7.613 10.211 18.938 1 94.5 180 VAL B O 1
ATOM 4481 N N . HIS B 1 181 ? 7.883 12.336 18.188 1 96.81 181 HIS B N 1
ATOM 4482 C CA . HIS B 1 181 ? 6.648 12.742 18.844 1 96.81 181 HIS B CA 1
ATOM 4483 C C . HIS B 1 181 ? 5.68 13.375 17.844 1 96.81 181 HIS B C 1
ATOM 4485 O O . HIS B 1 181 ? 4.57 13.766 18.203 1 96.81 181 HIS B O 1
ATOM 4491 N N . VAL B 1 182 ? 6.098 13.477 16.562 1 98.06 182 VAL B N 1
ATOM 4492 C CA . VAL B 1 182 ? 5.227 13.906 15.469 1 98.06 182 VAL B CA 1
ATOM 4493 C C . VAL B 1 182 ? 5.543 13.102 14.211 1 98.06 182 VAL B C 1
ATOM 4495 O O . VAL B 1 182 ? 6.715 12.844 13.906 1 98.06 182 VAL B O 1
ATOM 4498 N N . VAL B 1 183 ? 4.531 12.633 13.523 1 97.69 183 VAL B N 1
ATOM 4499 C CA . VAL B 1 183 ? 4.652 11.883 12.273 1 97.69 183 VAL B CA 1
ATOM 4500 C C . VAL B 1 183 ? 3.701 12.461 11.227 1 97.69 183 VAL B C 1
ATOM 4502 O O . VAL B 1 183 ? 2.557 12.797 11.539 1 97.69 183 VAL B O 1
ATOM 4505 N N . SER B 1 184 ? 4.172 12.648 10.023 1 98.5 184 SER B N 1
ATOM 4506 C CA . SER B 1 184 ? 3.309 13.117 8.953 1 98.5 184 SER B CA 1
ATOM 4507 C C . SER B 1 184 ? 3.361 12.188 7.746 1 98.5 184 SER B C 1
ATOM 4509 O O . SER B 1 184 ? 4.262 11.352 7.641 1 98.5 184 SER B O 1
ATOM 4511 N N . SER B 1 185 ? 2.418 12.305 6.848 1 98.56 185 SER B N 1
ATOM 4512 C CA . SER B 1 185 ? 2.402 11.562 5.594 1 98.56 185 SER B CA 1
ATOM 4513 C C . SER B 1 185 ? 3.596 11.93 4.719 1 98.56 185 SER B C 1
ATOM 4515 O O . SER B 1 185 ? 4.086 11.109 3.943 1 98.56 185 SER B O 1
ATOM 4517 N N . SER B 1 186 ? 4.035 13.172 4.91 1 98.38 186 SER B N 1
ATOM 4518 C CA . SER B 1 186 ? 5.027 13.688 3.969 1 98.38 186 SER B CA 1
ATOM 4519 C C . SER B 1 186 ? 6.012 14.617 4.664 1 98.38 186 SER B C 1
ATOM 4521 O O . SER B 1 186 ? 5.676 15.25 5.668 1 98.38 186 SER B O 1
ATOM 4523 N N . LEU B 1 187 ? 7.164 14.672 4.113 1 98 187 LEU B N 1
ATOM 4524 C CA . LEU B 1 187 ? 8.281 15.477 4.605 1 98 187 LEU B CA 1
ATOM 4525 C C . LEU B 1 187 ? 9.07 16.078 3.447 1 98 187 LEU B C 1
ATOM 4527 O O . LEU B 1 187 ? 9.336 15.391 2.453 1 98 187 LEU B O 1
ATOM 4531 N N . VAL B 1 188 ? 9.43 17.344 3.582 1 98.56 188 VAL B N 1
ATOM 4532 C CA . VAL B 1 188 ? 10.297 18 2.615 1 98.56 188 VAL B CA 1
ATOM 4533 C C . VAL B 1 188 ? 11.594 18.438 3.299 1 98.56 188 VAL B C 1
ATOM 4535 O O . VAL B 1 188 ? 11.57 18.875 4.449 1 98.56 188 VAL B O 1
ATOM 4538 N N . CYS B 1 189 ? 12.711 18.219 2.67 1 98.62 189 CYS B N 1
ATOM 4539 C CA . CYS B 1 189 ? 13.922 18.953 3.025 1 98.62 189 CYS B CA 1
ATOM 4540 C C . CYS B 1 189 ? 14.031 20.25 2.23 1 98.62 189 CYS B C 1
ATOM 4542 O O . CYS B 1 189 ? 14.234 20.219 1.017 1 98.62 189 CYS B O 1
ATOM 4544 N N . LEU B 1 190 ? 13.914 21.344 2.955 1 98.69 190 LEU B N 1
ATOM 4545 C CA . LEU B 1 190 ? 13.898 22.641 2.305 1 98.69 190 LEU B CA 1
ATOM 4546 C C . LEU B 1 190 ? 15.305 23.078 1.921 1 98.69 190 LEU B C 1
ATOM 4548 O O . LEU B 1 190 ? 16.266 22.766 2.623 1 98.69 190 LEU B O 1
ATOM 4552 N N . PRO B 1 191 ? 15.391 23.781 0.789 1 98.56 191 PRO B N 1
ATOM 4553 C CA . PRO B 1 191 ? 16.672 24.391 0.454 1 98.56 191 PRO B CA 1
ATOM 4554 C C . PRO B 1 191 ? 16.953 25.672 1.249 1 98.56 191 PRO B C 1
ATOM 4556 O O . PRO B 1 191 ? 16.047 26.203 1.899 1 98.56 191 PRO B O 1
ATOM 4559 N N . GLU B 1 192 ? 18.156 26.203 1.15 1 97.25 192 GLU B N 1
ATOM 4560 C CA . GLU B 1 192 ? 18.578 27.391 1.876 1 97.25 192 GLU B CA 1
ATOM 4561 C C . GLU B 1 192 ? 17.75 28.609 1.471 1 97.25 192 GLU B C 1
ATOM 4563 O O . GLU B 1 192 ? 17.484 29.484 2.295 1 97.25 192 GLU B O 1
ATOM 4568 N N . VAL B 1 193 ? 17.25 28.578 0.28 1 96.38 193 VAL B N 1
ATOM 4569 C CA . VAL B 1 193 ? 16.578 29.766 -0.264 1 96.38 193 VAL B CA 1
ATOM 4570 C C . VAL B 1 193 ? 15.164 29.875 0.301 1 96.38 193 VAL B C 1
ATOM 4572 O O . VAL B 1 193 ? 14.523 30.922 0.186 1 96.38 193 VAL B O 1
ATOM 4575 N N . ASP B 1 194 ? 14.672 28.812 0.85 1 96.94 194 ASP B N 1
ATOM 4576 C CA . ASP B 1 194 ? 13.32 28.828 1.395 1 96.94 194 ASP B CA 1
ATOM 4577 C C . ASP B 1 194 ? 13.266 29.578 2.721 1 96.94 194 ASP B C 1
ATOM 4579 O O . ASP B 1 194 ? 14.172 29.438 3.553 1 96.94 194 ASP B O 1
ATOM 4583 N N . LEU B 1 195 ? 12.172 30.266 2.947 1 95.25 195 LEU B N 1
ATOM 4584 C CA . LEU B 1 195 ? 11.992 31.031 4.172 1 95.25 195 LEU B CA 1
ATOM 4585 C C . LEU B 1 195 ? 11.953 30.125 5.391 1 95.25 195 LEU B C 1
ATOM 4587 O O . LEU B 1 195 ? 12.234 30.547 6.508 1 95.25 195 LEU B O 1
ATOM 4591 N N . GLY B 1 196 ? 11.617 28.891 5.168 1 96 196 GLY B N 1
ATOM 4592 C CA . GLY B 1 196 ? 11.508 27.922 6.254 1 96 196 GLY B CA 1
ATOM 4593 C C . GLY B 1 196 ? 12.859 27.453 6.766 1 96 196 GLY B C 1
ATOM 4594 O O . GLY B 1 196 ? 12.938 26.812 7.824 1 96 196 GLY B O 1
ATOM 4595 N N . GLY B 1 197 ? 13.883 27.797 6.047 1 96.25 197 GLY B N 1
ATOM 4596 C CA . GLY B 1 197 ? 15.219 27.359 6.426 1 96.25 197 GLY B CA 1
ATOM 4597 C C . GLY B 1 197 ? 15.578 25.984 5.902 1 96.25 197 GLY B C 1
ATOM 4598 O O . GLY B 1 197 ? 14.695 25.172 5.633 1 96.25 197 GLY B O 1
ATOM 4599 N N . HIS B 1 198 ? 16.859 25.75 5.805 1 98.06 198 HIS B N 1
ATOM 4600 C CA . HIS B 1 198 ? 17.391 24.516 5.246 1 98.06 198 HIS B CA 1
ATOM 4601 C C . HIS B 1 198 ? 17.078 23.312 6.145 1 98.06 198 HIS B C 1
ATOM 4603 O O . HIS B 1 198 ? 17.219 23.406 7.363 1 98.06 198 HIS B O 1
ATOM 4609 N N . GLY B 1 199 ? 16.641 22.203 5.465 1 98.12 199 GLY B N 1
ATOM 4610 C CA . GLY B 1 199 ? 16.5 20.969 6.227 1 98.12 199 GLY B CA 1
ATOM 4611 C C . GLY B 1 199 ? 15.094 20.406 6.223 1 98.12 199 GLY B C 1
ATOM 4612 O O . GLY B 1 199 ? 14.219 20.938 5.527 1 98.12 199 GLY B O 1
ATOM 4613 N N . PRO B 1 200 ? 14.875 19.328 6.965 1 98.25 200 PRO B N 1
ATOM 4614 C CA . PRO B 1 200 ? 13.617 18.578 6.922 1 98.25 200 PRO B CA 1
ATOM 4615 C C . PRO B 1 200 ? 12.477 19.312 7.617 1 98.25 200 PRO B C 1
ATOM 4617 O O . PRO B 1 200 ? 12.648 19.844 8.719 1 98.25 200 PRO B O 1
ATOM 4620 N N . LYS B 1 201 ? 11.359 19.422 6.977 1 98.75 201 LYS B N 1
ATOM 4621 C CA . LYS B 1 201 ? 10.102 19.953 7.492 1 98.75 201 LYS B CA 1
ATOM 4622 C C . LYS B 1 201 ? 8.938 19 7.195 1 98.75 201 LYS B C 1
ATOM 4624 O O . LYS B 1 201 ? 8.766 18.562 6.059 1 98.75 201 LYS B O 1
ATOM 4629 N N . LEU B 1 202 ? 8.18 18.688 8.18 1 98.62 202 LEU B N 1
ATOM 4630 C CA . LEU B 1 202 ? 6.957 17.922 7.969 1 98.62 202 LEU B CA 1
ATOM 4631 C C . LEU B 1 202 ? 5.918 18.766 7.23 1 98.62 202 LEU B C 1
ATOM 4633 O O . LEU B 1 202 ? 5.75 19.938 7.52 1 98.62 202 LEU B O 1
ATOM 4637 N N . GLU B 1 203 ? 5.328 18.156 6.285 1 98.25 203 GLU B N 1
ATOM 4638 C CA . GLU B 1 203 ? 4.129 18.781 5.734 1 98.25 203 GLU B CA 1
ATOM 4639 C C . GLU B 1 203 ? 2.906 18.484 6.598 1 98.25 203 GLU B C 1
ATOM 4641 O O . GLU B 1 203 ? 2.762 17.375 7.109 1 98.25 203 GLU B O 1
ATOM 4646 N N . SER B 1 204 ? 2.01 19.406 6.75 1 98.12 204 SER B N 1
ATOM 4647 C CA . SER B 1 204 ? 1.113 19.422 7.902 1 98.12 204 SER B CA 1
ATOM 4648 C C . SER B 1 204 ? -0.269 18.906 7.535 1 98.12 204 SER B C 1
ATOM 4650 O O . SER B 1 204 ? -1.156 18.828 8.391 1 98.12 204 SER B O 1
ATOM 4652 N N . TRP B 1 205 ? -0.51 18.516 6.285 1 98.5 205 TRP B N 1
ATOM 4653 C CA . TRP B 1 205 ? -1.871 18.266 5.828 1 98.5 205 TRP B CA 1
ATOM 4654 C C . TRP B 1 205 ? -2.395 16.938 6.387 1 98.5 205 TRP B C 1
ATOM 4656 O O . TRP B 1 205 ? -3.602 16.703 6.379 1 98.5 205 TRP B O 1
ATOM 4666 N N . ALA B 1 206 ? -1.573 16.047 6.906 1 98.88 206 ALA B N 1
ATOM 4667 C CA . ALA B 1 206 ? -1.896 14.828 7.637 1 98.88 206 ALA B CA 1
ATOM 4668 C C . ALA B 1 206 ? -0.779 14.461 8.609 1 98.88 206 ALA B C 1
ATOM 4670 O O . ALA B 1 206 ? 0.266 13.953 8.195 1 98.88 206 ALA B O 1
ATOM 4671 N N . ALA B 1 207 ? -1.024 14.719 9.891 1 98.81 207 ALA B N 1
ATOM 4672 C CA . ALA B 1 207 ? 0.022 14.516 10.891 1 98.81 207 ALA B CA 1
ATOM 4673 C C . ALA B 1 207 ? -0.561 13.977 12.195 1 98.81 207 ALA B C 1
ATOM 4675 O O . ALA B 1 207 ? -1.73 14.219 12.508 1 98.81 207 ALA B O 1
ATOM 4676 N N . ALA B 1 208 ? 0.215 13.234 12.875 1 98.81 208 ALA B N 1
ATOM 4677 C CA . ALA B 1 208 ? -0.144 12.727 14.195 1 98.81 208 ALA B CA 1
ATOM 4678 C C . ALA B 1 208 ? 0.866 13.164 15.25 1 98.81 208 ALA B C 1
ATOM 4680 O O . ALA B 1 208 ? 2.064 13.258 14.977 1 98.81 208 ALA B O 1
ATOM 4681 N N . VAL B 1 209 ? 0.397 13.422 16.391 1 98.69 209 VAL B N 1
ATOM 4682 C CA . VAL B 1 209 ? 1.229 13.859 17.5 1 98.69 209 VAL B CA 1
ATOM 4683 C C . VAL B 1 209 ? 0.803 13.141 18.781 1 98.69 209 VAL B C 1
ATOM 4685 O O . VAL B 1 209 ? -0.379 12.844 18.969 1 98.69 209 VAL B O 1
ATOM 4688 N N . ASP B 1 210 ? 1.743 12.742 19.609 1 97.88 210 ASP B N 1
ATOM 4689 C CA . ASP B 1 210 ? 1.389 12.219 20.938 1 97.88 210 ASP B CA 1
ATOM 4690 C C . ASP B 1 210 ? 1.34 13.328 21.969 1 97.88 210 ASP B C 1
ATOM 4692 O O . ASP B 1 210 ? 1.463 14.508 21.625 1 97.88 210 ASP B O 1
ATOM 4696 N N . GLN B 1 211 ? 1.11 13.062 23.25 1 97.75 211 GLN B N 1
ATOM 4697 C CA . GLN B 1 211 ? 0.907 14.062 24.281 1 97.75 211 GLN B CA 1
ATOM 4698 C C . GLN B 1 211 ? 2.154 14.922 24.469 1 97.75 211 GLN B C 1
ATOM 4700 O O . GLN B 1 211 ? 2.057 16.141 24.656 1 97.75 211 GLN B O 1
ATOM 4705 N N . GLU B 1 212 ? 3.314 14.281 24.438 1 97.94 212 GLU B N 1
ATOM 4706 C CA . GLU B 1 212 ? 4.555 15.031 24.562 1 97.94 212 GLU B CA 1
ATOM 4707 C C . GLU B 1 212 ? 4.75 15.992 23.391 1 97.94 212 GLU B C 1
ATOM 4709 O O . GLU B 1 212 ? 5.113 17.156 23.594 1 97.94 212 GLU B O 1
ATOM 4714 N N . GLY B 1 213 ? 4.531 15.508 22.219 1 98.56 213 GLY B N 1
ATOM 4715 C CA . GLY B 1 213 ? 4.602 16.375 21.047 1 98.56 213 GLY B CA 1
ATOM 4716 C C . GLY B 1 213 ? 3.6 17.516 21.094 1 98.56 213 GLY B C 1
ATOM 4717 O O . GLY B 1 213 ? 3.934 18.641 20.75 1 98.56 213 GLY B O 1
ATOM 4718 N N . LEU B 1 214 ? 2.434 17.188 21.469 1 98.62 214 LEU B N 1
ATOM 4719 C CA . LEU B 1 214 ? 1.391 18.203 21.547 1 98.62 214 LEU B CA 1
ATOM 4720 C C . LEU B 1 214 ? 1.775 19.312 22.516 1 98.62 214 LEU B C 1
ATOM 4722 O O . LEU B 1 214 ? 1.587 20.484 22.234 1 98.62 214 LEU B O 1
ATOM 4726 N N . ARG B 1 215 ? 2.238 18.891 23.672 1 98.12 215 ARG B N 1
ATOM 4727 C CA . ARG B 1 215 ? 2.697 19.875 24.672 1 98.12 215 ARG B CA 1
ATOM 4728 C C . ARG B 1 215 ? 3.748 20.797 24.062 1 98.12 215 ARG B C 1
ATOM 4730 O O . ARG B 1 215 ? 3.645 22.016 24.188 1 98.12 215 ARG B O 1
ATOM 4737 N N . VAL B 1 216 ? 4.715 20.234 23.406 1 98.62 216 VAL B N 1
ATOM 4738 C CA . VAL B 1 216 ? 5.809 20.984 22.812 1 98.62 216 VAL B CA 1
ATOM 4739 C C . VAL B 1 216 ? 5.262 21.953 21.75 1 98.62 216 VAL B C 1
ATOM 4741 O O . VAL B 1 216 ? 5.652 23.109 21.703 1 98.62 216 VAL B O 1
ATOM 4744 N N . LEU B 1 217 ? 4.406 21.438 20.922 1 98.75 217 LEU B N 1
ATOM 4745 C CA . LEU B 1 217 ? 3.844 22.266 19.844 1 98.75 217 LEU B CA 1
ATOM 4746 C C . LEU B 1 217 ? 3.041 23.422 20.406 1 98.75 217 LEU B C 1
ATOM 4748 O O . LEU B 1 217 ? 3.123 24.547 19.906 1 98.75 217 LEU B O 1
ATOM 4752 N N . MET B 1 218 ? 2.293 23.172 21.438 1 97.75 218 MET B N 1
ATOM 4753 C CA . MET B 1 218 ? 1.507 24.234 22.062 1 97.75 218 MET B CA 1
ATOM 4754 C C . MET B 1 218 ? 2.414 25.234 22.766 1 97.75 218 MET B C 1
ATOM 4756 O O . MET B 1 218 ? 2.213 26.453 22.641 1 97.75 218 MET B O 1
ATOM 4760 N N . ASP B 1 219 ? 3.42 24.75 23.453 1 97.75 219 ASP B N 1
ATOM 4761 C CA . ASP B 1 219 ? 4.363 25.625 24.141 1 97.75 219 ASP B CA 1
ATOM 4762 C C . ASP B 1 219 ? 5.086 26.547 23.172 1 97.75 219 ASP B C 1
ATOM 4764 O O . ASP B 1 219 ? 5.359 27.703 23.484 1 97.75 219 ASP B O 1
ATOM 4768 N N . GLU B 1 220 ? 5.355 26.047 21.969 1 98.06 220 GLU B N 1
ATOM 4769 C CA . GLU B 1 220 ? 6.125 26.797 20.984 1 98.06 220 GLU B CA 1
ATOM 4770 C C . GLU B 1 220 ? 5.215 27.656 20.109 1 98.06 220 GLU B C 1
ATOM 4772 O O . GLU B 1 220 ? 5.688 28.359 19.219 1 98.06 220 GLU B O 1
ATOM 4777 N N . GLY B 1 221 ? 3.947 27.594 20.328 1 97.5 221 GLY B N 1
ATOM 4778 C CA . GLY B 1 221 ? 3 28.453 19.641 1 97.5 221 GLY B CA 1
ATOM 4779 C C . GLY B 1 221 ? 2.738 28.031 18.203 1 97.5 221 GLY B C 1
ATOM 4780 O O . GLY B 1 221 ? 2.418 28.859 17.359 1 97.5 221 GLY B O 1
ATOM 4781 N N . VAL B 1 222 ? 2.893 26.766 17.906 1 98.06 222 VAL B N 1
ATOM 4782 C CA . VAL B 1 222 ? 2.732 26.281 16.547 1 98.06 222 VAL B CA 1
ATOM 4783 C C . VAL B 1 222 ? 1.294 26.516 16.078 1 98.06 222 VAL B C 1
ATOM 4785 O O . VAL B 1 222 ? 1.054 26.828 14.914 1 98.06 222 VAL B O 1
ATOM 4788 N N . PHE B 1 223 ? 0.307 26.406 17 1 97.19 223 PHE B N 1
ATOM 4789 C CA . PHE B 1 223 ? -1.103 26.484 16.641 1 97.19 223 PHE B CA 1
ATOM 4790 C C . PHE B 1 223 ? -1.629 27.891 16.797 1 97.19 223 PHE B C 1
ATOM 4792 O O . PHE B 1 223 ? -2.826 28.141 16.641 1 97.19 223 PHE B O 1
ATOM 4799 N N . ALA B 1 224 ? -0.749 28.844 17.125 1 94.19 224 ALA B N 1
ATOM 4800 C CA . ALA B 1 224 ? -1.171 30.234 17.234 1 94.19 224 ALA B CA 1
ATOM 4801 C C . ALA B 1 224 ? -1.846 30.703 15.953 1 94.19 224 ALA B C 1
ATOM 4803 O O . ALA B 1 224 ? -1.437 30.328 14.852 1 94.19 224 ALA B O 1
ATOM 4804 N N . ILE B 1 225 ? -2.807 31.5 16.109 1 91.56 225 ILE B N 1
ATOM 4805 C CA . ILE B 1 225 ? -3.523 32 14.945 1 91.56 225 ILE B CA 1
ATOM 4806 C C . ILE B 1 225 ? -2.66 33.031 14.219 1 91.56 225 ILE B C 1
ATOM 4808 O O . ILE B 1 225 ? -2.121 33.969 14.844 1 91.56 225 ILE B O 1
ATOM 4812 N N . ARG B 1 226 ? -2.551 32.812 12.953 1 94.12 226 ARG B N 1
ATOM 4813 C CA . ARG B 1 226 ? -1.782 33.688 12.078 1 94.12 226 ARG B CA 1
ATOM 4814 C C . ARG B 1 226 ? -2.588 34.062 10.844 1 94.12 226 ARG B C 1
ATOM 4816 O O . ARG B 1 226 ? -3.453 33.312 10.398 1 94.12 226 ARG B O 1
ATOM 4823 N N . THR B 1 227 ? -2.23 35.281 10.305 1 90.62 227 THR B N 1
ATOM 4824 C CA . THR B 1 227 ? -3.045 35.75 9.195 1 90.62 227 THR B CA 1
ATOM 4825 C C . THR B 1 227 ? -2.238 35.75 7.898 1 90.62 227 THR B C 1
ATOM 4827 O O . THR B 1 227 ? -2.805 35.688 6.809 1 90.62 227 THR B O 1
ATOM 4830 N N . CYS B 1 228 ? -0.932 35.938 8.047 1 93.12 228 CYS B N 1
ATOM 4831 C CA . CYS B 1 228 ? -0.102 35.844 6.852 1 93.12 228 CYS B CA 1
ATOM 4832 C C . CYS B 1 228 ? 0.272 34.406 6.527 1 93.12 228 CYS B C 1
ATOM 4834 O O . CYS B 1 228 ? 0.742 33.688 7.398 1 93.12 228 CYS B O 1
ATOM 4836 N N . LYS B 1 229 ? 0.066 34.062 5.309 1 92.06 229 LYS B N 1
ATOM 4837 C CA . LYS B 1 229 ? 0.275 32.656 4.949 1 92.06 229 LYS B CA 1
ATOM 4838 C C . LYS B 1 229 ? 1.753 32.375 4.699 1 92.06 229 LYS B C 1
ATOM 4840 O O . LYS B 1 229 ? 2.316 31.438 5.289 1 92.06 229 LYS B O 1
ATOM 4845 N N . LEU B 1 230 ? 2.457 33.156 3.865 1 92.06 230 LEU B N 1
ATOM 4846 C CA . LEU B 1 230 ? 3.764 32.781 3.336 1 92.06 230 LEU B CA 1
ATOM 4847 C C . LEU B 1 230 ? 4.852 33.688 3.867 1 92.06 230 LEU B C 1
ATOM 4849 O O . LEU B 1 230 ? 5.984 33.688 3.377 1 92.06 230 LEU B O 1
ATOM 4853 N N . CYS B 1 231 ? 4.52 34.5 4.875 1 93.06 231 CYS B N 1
ATOM 4854 C CA . CYS B 1 231 ? 5.527 35.406 5.422 1 93.06 231 CYS B CA 1
ATOM 4855 C C . CYS B 1 231 ? 6.359 34.688 6.492 1 93.06 231 CYS B C 1
ATOM 4857 O O . CYS B 1 231 ? 6.074 33.562 6.867 1 93.06 231 CYS B O 1
ATOM 4859 N N . LYS B 1 232 ? 7.406 35.312 6.965 1 93.62 232 LYS B N 1
ATOM 4860 C CA . LYS B 1 232 ? 8.406 34.781 7.875 1 93.62 232 LYS B CA 1
ATOM 4861 C C . LYS B 1 232 ? 7.758 34.281 9.172 1 93.62 232 LYS B C 1
ATOM 4863 O O . LYS B 1 232 ? 8.195 33.312 9.766 1 93.62 232 LYS B O 1
ATOM 4868 N N . ASP B 1 233 ? 6.762 34.906 9.594 1 93.31 233 ASP B N 1
ATOM 4869 C CA . ASP B 1 233 ? 6.066 34.5 10.82 1 93.31 233 ASP B CA 1
ATOM 4870 C C . ASP B 1 233 ? 4.668 33.969 10.523 1 93.31 233 ASP B C 1
ATOM 4872 O O . ASP B 1 233 ? 3.768 34.062 11.359 1 93.31 233 ASP B O 1
ATOM 4876 N N . GLY B 1 234 ? 4.504 33.5 9.352 1 95.5 234 GLY B N 1
ATOM 4877 C CA . GLY B 1 234 ? 3.178 33.125 8.867 1 95.5 234 GLY B CA 1
ATOM 4878 C C . GLY B 1 234 ? 2.803 31.703 9.148 1 95.5 234 GLY B C 1
ATOM 4879 O O . GLY B 1 234 ? 3.463 31.016 9.945 1 95.5 234 GLY B O 1
ATOM 4880 N N . ILE B 1 235 ? 1.675 31.312 8.562 1 96 235 ILE B N 1
ATOM 4881 C CA . ILE B 1 235 ? 1.037 30.016 8.766 1 96 235 ILE B CA 1
ATOM 4882 C C . ILE B 1 235 ? 1.992 28.891 8.352 1 96 235 ILE B C 1
ATOM 4884 O O . ILE B 1 235 ? 2.139 27.891 9.062 1 96 235 ILE B O 1
ATOM 4888 N N . VAL B 1 236 ? 2.682 29.031 7.238 1 96.94 236 VAL B N 1
ATOM 4889 C CA . VAL B 1 236 ? 3.537 27.984 6.711 1 96.94 236 VAL B CA 1
ATOM 4890 C C . VAL B 1 236 ? 4.812 27.875 7.543 1 96.94 236 VAL B C 1
ATOM 4892 O O . VAL B 1 236 ? 5.137 26.812 8.07 1 96.94 236 VAL B O 1
ATOM 4895 N N . VAL B 1 237 ? 5.484 28.969 7.781 1 97.5 237 VAL B N 1
ATOM 4896 C CA . VAL B 1 237 ? 6.797 28.969 8.422 1 97.5 237 VAL B CA 1
ATOM 4897 C C . VAL B 1 237 ? 6.648 28.641 9.906 1 97.5 237 VAL B C 1
ATOM 4899 O O . VAL B 1 237 ? 7.301 27.719 10.414 1 97.5 237 VAL B O 1
ATOM 4902 N N . LYS B 1 238 ? 5.746 29.266 10.594 1 97.06 238 LYS B N 1
ATOM 4903 C CA . LYS B 1 238 ? 5.641 29.078 12.039 1 97.06 238 LYS B CA 1
ATOM 4904 C C . LYS B 1 238 ? 4.629 27.984 12.375 1 97.06 238 LYS B C 1
ATOM 4906 O O . LYS B 1 238 ? 4.684 27.406 13.453 1 97.06 238 LYS B O 1
ATOM 4911 N N . GLY B 1 239 ? 3.68 27.734 11.477 1 97.69 239 GLY B N 1
ATOM 4912 C CA . GLY B 1 239 ? 2.723 26.656 11.664 1 97.69 239 GLY B CA 1
ATOM 4913 C C . GLY B 1 239 ? 3.199 25.328 11.109 1 97.69 239 GLY B C 1
ATOM 4914 O O . GLY B 1 239 ? 3.695 24.484 11.859 1 97.69 239 GLY B O 1
ATOM 4915 N N . GLU B 1 240 ? 3.213 25.219 9.82 1 97.94 240 GLU B N 1
ATOM 4916 C CA . GLU B 1 240 ? 3.551 23.953 9.164 1 97.94 240 GLU B CA 1
ATOM 4917 C C . GLU B 1 240 ? 4.988 23.547 9.469 1 97.94 240 GLU B C 1
ATOM 4919 O O . GLU B 1 240 ? 5.223 22.484 10.047 1 97.94 240 GLU B O 1
ATOM 4924 N N . TYR B 1 241 ? 5.93 24.453 9.125 1 98.38 241 TYR B N 1
ATOM 4925 C CA . TYR B 1 241 ? 7.328 24.109 9.375 1 98.38 241 TYR B CA 1
ATOM 4926 C C . TYR B 1 241 ? 7.629 24.109 10.875 1 98.38 241 TYR B C 1
ATOM 4928 O O . TYR B 1 241 ? 8.609 23.516 11.312 1 98.38 241 TYR B O 1
ATOM 4936 N N . GLY B 1 242 ? 6.742 24.75 11.617 1 98.31 242 GLY B N 1
ATOM 4937 C CA . GLY B 1 242 ? 6.871 24.781 13.07 1 98.31 242 GLY B CA 1
ATOM 4938 C C . GLY B 1 242 ? 6.734 23.406 13.703 1 98.31 242 GLY B C 1
ATOM 4939 O O . GLY B 1 242 ? 7.27 23.172 14.789 1 98.31 242 GLY B O 1
ATOM 4940 N N . LEU B 1 243 ? 6.023 22.469 13.031 1 98.62 243 LEU B N 1
ATOM 4941 C CA . LEU B 1 243 ? 5.883 21.109 13.547 1 98.62 243 LEU B CA 1
ATOM 4942 C C . LEU B 1 243 ? 7.25 20.469 13.797 1 98.62 243 LEU B C 1
ATOM 4944 O O . LEU B 1 243 ? 7.508 19.938 14.875 1 98.62 243 LEU B O 1
ATOM 4948 N N . SER B 1 244 ? 8.102 20.594 12.828 1 98.44 244 SER B N 1
ATOM 4949 C CA . SER B 1 244 ? 9.43 19.984 12.898 1 98.44 244 SER B CA 1
ATOM 4950 C C . SER B 1 244 ? 10.383 20.844 13.711 1 98.44 244 SER B C 1
ATOM 4952 O O . SER B 1 244 ? 11.164 20.328 14.516 1 98.44 244 SER B O 1
ATOM 4954 N N . ALA B 1 245 ? 10.273 22.156 13.531 1 97.88 245 ALA B N 1
ATOM 4955 C CA . ALA B 1 245 ? 11.18 23.078 14.227 1 97.88 245 ALA B CA 1
ATOM 4956 C C . ALA B 1 245 ? 11.008 22.969 15.742 1 97.88 245 ALA B C 1
ATOM 4958 O O . ALA B 1 245 ? 11.992 22.984 16.484 1 97.88 245 ALA B O 1
ATOM 4959 N N . ALA B 1 246 ? 9.812 22.891 16.156 1 98.62 246 ALA B N 1
ATOM 4960 C CA . ALA B 1 246 ? 9.547 22.781 17.594 1 98.62 246 ALA B CA 1
ATOM 4961 C C . ALA B 1 246 ? 10.164 21.5 18.156 1 98.62 246 ALA B C 1
ATOM 4963 O O . ALA B 1 246 ? 10.742 21.516 19.234 1 98.62 246 ALA B O 1
ATOM 4964 N N . MET B 1 247 ? 10.023 20.375 17.438 1 98 247 MET B N 1
ATOM 4965 C CA . MET B 1 247 ? 10.586 19.109 17.891 1 98 247 MET B CA 1
ATOM 4966 C C . MET B 1 247 ? 12.102 19.203 18.031 1 98 247 MET B C 1
ATOM 4968 O O . MET B 1 247 ? 12.656 18.844 19.078 1 98 247 MET B O 1
ATOM 4972 N N . THR B 1 248 ? 12.719 19.719 17 1 96.5 248 THR B N 1
ATOM 4973 C CA . THR B 1 248 ? 14.18 19.781 17 1 96.5 248 THR B CA 1
ATOM 4974 C C . THR B 1 248 ? 14.672 20.719 18.109 1 96.5 248 THR B C 1
ATOM 4976 O O . THR B 1 248 ? 15.695 20.453 18.734 1 96.5 248 THR B O 1
ATOM 4979 N N . LYS B 1 249 ? 14.008 21.781 18.297 1 97.56 249 LYS B N 1
ATOM 4980 C CA . LYS B 1 249 ? 14.352 22.734 19.344 1 97.56 249 LYS B CA 1
ATOM 4981 C C . LYS B 1 249 ? 14.367 22.062 20.719 1 97.56 249 LYS B C 1
ATOM 4983 O O . LYS B 1 249 ? 15.156 22.438 21.594 1 97.56 249 LYS B O 1
ATOM 4988 N N . HIS B 1 250 ? 13.586 21.078 20.906 1 97.88 250 HIS B N 1
ATOM 4989 C CA . HIS B 1 250 ? 13.469 20.406 22.188 1 97.88 250 HIS B CA 1
ATOM 4990 C C . HIS B 1 250 ? 14.266 19.094 22.188 1 97.88 250 HIS B C 1
ATOM 4992 O O . HIS B 1 250 ? 14.086 18.25 23.078 1 97.88 250 HIS B O 1
ATOM 4998 N N . GLY B 1 251 ? 15.055 18.844 21.156 1 95.25 251 GLY B N 1
ATOM 4999 C CA . GLY B 1 251 ? 15.938 17.688 21.094 1 95.25 251 GLY B CA 1
ATOM 5000 C C . GLY B 1 251 ? 15.25 16.438 20.578 1 95.25 251 GLY B C 1
ATOM 5001 O O . GLY B 1 251 ? 15.82 15.352 20.625 1 95.25 251 GLY B O 1
ATOM 5002 N N . TYR B 1 252 ? 14.008 16.609 20.156 1 95.88 252 TYR B N 1
ATOM 5003 C CA . TYR B 1 252 ? 13.258 15.492 19.594 1 95.88 252 TYR B CA 1
ATOM 5004 C C . TYR B 1 252 ? 13.469 15.398 18.078 1 95.88 252 TYR B C 1
ATOM 5006 O O . TYR B 1 252 ? 14.094 16.281 17.484 1 95.88 252 TYR B O 1
ATOM 5014 N N . THR B 1 253 ? 13.117 14.273 17.516 1 94.44 253 THR B N 1
ATOM 5015 C CA . THR B 1 253 ? 13.031 14.117 16.062 1 94.44 253 THR B CA 1
ATOM 5016 C C . THR B 1 253 ? 11.602 13.812 15.641 1 94.44 253 THR B C 1
ATOM 5018 O O . THR B 1 253 ? 10.656 14.047 16.406 1 94.44 253 THR B O 1
ATOM 5021 N N . PHE B 1 254 ? 11.359 13.516 14.477 1 96.38 254 PHE B N 1
ATOM 5022 C CA . PHE B 1 254 ? 10.055 13.25 13.883 1 96.38 254 PHE B CA 1
ATOM 5023 C C . PHE B 1 254 ? 10.164 12.227 12.758 1 96.38 254 PHE B C 1
ATOM 5025 O O . PHE B 1 254 ? 11.258 11.727 12.477 1 96.38 254 PHE B O 1
ATOM 5032 N N . ASP B 1 255 ? 8.992 11.797 12.227 1 95.94 255 ASP B N 1
ATOM 5033 C CA . ASP B 1 255 ? 9.016 10.742 11.219 1 95.94 255 ASP B CA 1
ATOM 5034 C C . ASP B 1 255 ? 7.949 10.984 10.148 1 95.94 255 ASP B C 1
ATOM 5036 O O . ASP B 1 255 ? 7.168 11.938 10.25 1 95.94 255 ASP B O 1
ATOM 5040 N N . THR B 1 256 ? 8.023 10.266 9.078 1 97.5 256 THR B N 1
ATOM 5041 C CA . THR B 1 256 ? 7.094 10.359 7.957 1 97.5 256 THR B CA 1
ATOM 5042 C C . THR B 1 256 ? 6.715 8.969 7.449 1 97.5 256 THR B C 1
ATOM 5044 O O . THR B 1 256 ? 7.406 7.992 7.734 1 97.5 256 THR B O 1
ATOM 5047 N N . LEU B 1 257 ? 5.633 8.883 6.73 1 97.44 257 LEU B N 1
ATOM 5048 C CA . LEU B 1 257 ? 5.18 7.609 6.188 1 97.44 257 LEU B CA 1
ATOM 5049 C C . LEU B 1 257 ? 5.855 7.312 4.855 1 97.44 257 LEU B C 1
ATOM 5051 O O . LEU B 1 257 ? 5.68 6.227 4.293 1 97.44 257 LEU B O 1
ATOM 5055 N N . MET B 1 258 ? 6.668 8.219 4.344 1 97.44 258 MET B N 1
ATOM 5056 C CA . MET B 1 258 ? 7.312 8.062 3.045 1 97.44 258 MET B CA 1
ATOM 5057 C C . MET B 1 258 ? 8.219 6.836 3.023 1 97.44 258 MET B C 1
ATOM 5059 O O . MET B 1 258 ? 9.102 6.699 3.867 1 97.44 258 MET B O 1
ATOM 5063 N N . SER B 1 259 ? 8.031 6.004 1.973 1 95.5 259 SER B N 1
ATOM 5064 C CA . SER B 1 259 ? 8.766 4.746 1.876 1 95.5 259 SER B CA 1
ATOM 5065 C C . SER B 1 259 ? 10.242 4.988 1.599 1 95.5 259 SER B C 1
ATOM 5067 O O . SER B 1 259 ? 11.078 4.121 1.854 1 95.5 259 SER B O 1
ATOM 5069 N N . LYS B 1 260 ? 10.492 6.121 1.093 1 96.06 260 LYS B N 1
ATOM 5070 C CA . LYS B 1 260 ? 11.875 6.488 0.782 1 96.06 260 LYS B CA 1
ATOM 5071 C C . LYS B 1 260 ? 12.719 6.586 2.051 1 96.06 260 LYS B C 1
ATOM 5073 O O . LYS B 1 260 ? 13.945 6.488 1.995 1 96.06 260 LYS B O 1
ATOM 5078 N N . TYR B 1 261 ? 11.953 6.746 3.141 1 94.19 261 TYR B N 1
ATOM 5079 C CA . TYR B 1 261 ? 12.68 6.965 4.387 1 94.19 261 TYR B CA 1
ATOM 5080 C C . TYR B 1 261 ? 12.344 5.891 5.414 1 94.19 261 TYR B C 1
ATOM 5082 O O . TYR B 1 261 ? 11.164 5.602 5.648 1 94.19 261 TYR B O 1
ATOM 5090 N N . ARG B 1 262 ? 13.297 5.254 5.828 1 79 262 ARG B N 1
ATOM 5091 C CA . ARG B 1 262 ? 13.125 4.125 6.738 1 79 262 ARG B CA 1
ATOM 5092 C C . ARG B 1 262 ? 12.469 4.566 8.039 1 79 262 ARG B C 1
ATOM 5094 O O . ARG B 1 262 ? 12.773 5.637 8.57 1 79 262 ARG B O 1
ATOM 5101 N N . LYS B 1 263 ? 11.477 3.58 8.391 1 68.81 263 LYS B N 1
ATOM 5102 C CA . LYS B 1 263 ? 10.859 3.809 9.695 1 68.81 263 LYS B CA 1
ATOM 5103 C C . LYS B 1 263 ? 11.906 3.906 10.797 1 68.81 263 LYS B C 1
ATOM 5105 O O . LYS B 1 263 ? 12.867 3.133 10.82 1 68.81 263 LYS B O 1
ATOM 5110 N N . ALA B 1 264 ? 11.664 4.809 11.5 1 52.97 264 ALA B N 1
ATOM 5111 C CA . ALA B 1 264 ? 12.531 4.906 12.672 1 52.97 264 ALA B CA 1
ATOM 5112 C C . ALA B 1 264 ? 12.312 3.725 13.617 1 52.97 264 ALA B C 1
ATOM 5114 O O . ALA B 1 264 ? 11.172 3.371 13.922 1 52.97 264 ALA B O 1
ATOM 5115 N N . ARG B 1 265 ? 12.711 2.461 13.32 1 47.88 265 ARG B N 1
ATOM 5116 C CA . ARG B 1 265 ? 12.414 1.288 14.141 1 47.88 265 ARG B CA 1
ATOM 5117 C C . ARG B 1 265 ? 12.922 1.473 15.57 1 47.88 265 ARG B C 1
ATOM 5119 O O . ARG B 1 265 ? 14.062 1.89 15.773 1 47.88 265 ARG B O 1
ATOM 5126 N N . ALA B 1 266 ? 11.875 1.575 16.453 1 41.81 266 ALA B N 1
ATOM 5127 C CA . ALA B 1 266 ? 12.266 1.406 17.844 1 41.81 266 ALA B CA 1
ATOM 5128 C C . ALA B 1 266 ? 12.688 -0.032 18.125 1 41.81 266 ALA B C 1
ATOM 5130 O O . ALA B 1 266 ? 12.703 -0.47 19.281 1 41.81 266 ALA B O 1
ATOM 5131 N N . THR B 1 267 ? 12.641 -0.873 17.141 1 33.72 267 THR B N 1
ATOM 5132 C CA . THR B 1 267 ? 12.602 -2.264 17.578 1 33.72 267 THR B CA 1
ATOM 5133 C C . THR B 1 267 ? 13.305 -2.426 18.922 1 33.72 267 THR B C 1
ATOM 5135 O O . THR B 1 267 ? 13.969 -1.505 19.391 1 33.72 267 THR B O 1
ATOM 5138 N N . LEU B 1 268 ? 13.703 -3.824 19.047 1 30.95 268 LEU B N 1
ATOM 5139 C CA . LEU B 1 268 ? 14.039 -4.812 20.062 1 30.95 268 LEU B CA 1
ATOM 5140 C C . LEU B 1 268 ? 15.211 -4.34 20.922 1 30.95 268 LEU B C 1
ATOM 5142 O O . LEU B 1 268 ? 16.359 -4.395 20.484 1 30.95 268 LEU B O 1
ATOM 5146 N N . GLY B 1 269 ? 15.172 -3.799 22.016 1 32.47 269 GLY B N 1
ATOM 5147 C CA . GLY B 1 269 ? 16.281 -3.623 22.938 1 32.47 269 GLY B CA 1
ATOM 5148 C C . GLY B 1 269 ? 17.531 -3.055 22.281 1 32.47 269 GLY B C 1
ATOM 5149 O O . GLY B 1 269 ? 18.531 -2.799 22.953 1 32.47 269 GLY B O 1
ATOM 5150 N N . LEU B 1 270 ? 17.672 -3.428 21.047 1 34.22 270 LEU B N 1
ATOM 5151 C CA . LEU B 1 270 ? 18.781 -2.689 20.438 1 34.22 270 LEU B CA 1
ATOM 5152 C C . LEU B 1 270 ? 18.359 -1.266 20.094 1 34.22 270 LEU B C 1
ATOM 5154 O O . LEU B 1 270 ? 17.562 -1.054 19.156 1 34.22 270 LEU B O 1
ATOM 5158 N N . LEU B 1 271 ? 17.891 -0.472 20.938 1 33.56 271 LEU B N 1
ATOM 5159 C CA . LEU B 1 271 ? 17.875 0.987 20.984 1 33.56 271 LEU B CA 1
ATOM 5160 C C . LEU B 1 271 ? 18.844 1.561 19.938 1 33.56 271 LEU B C 1
ATOM 5162 O O . LEU B 1 271 ? 19.891 0.977 19.672 1 33.56 271 LEU B O 1
ATOM 5166 N N . CYS B 1 272 ? 18.234 2.404 18.906 1 38.03 272 CYS B N 1
ATOM 5167 C CA . CYS B 1 272 ? 19.25 3.311 18.359 1 38.03 272 CYS B CA 1
ATOM 5168 C C . CYS B 1 272 ? 20.328 3.611 19.406 1 38.03 272 CYS B C 1
ATOM 5170 O O . CYS B 1 272 ? 21.094 4.562 19.25 1 38.03 272 CYS B O 1
ATOM 5172 N N . GLU B 1 273 ? 20.359 2.906 20.641 1 34.47 273 GLU B N 1
ATOM 5173 C CA . GLU B 1 273 ? 21.344 3.19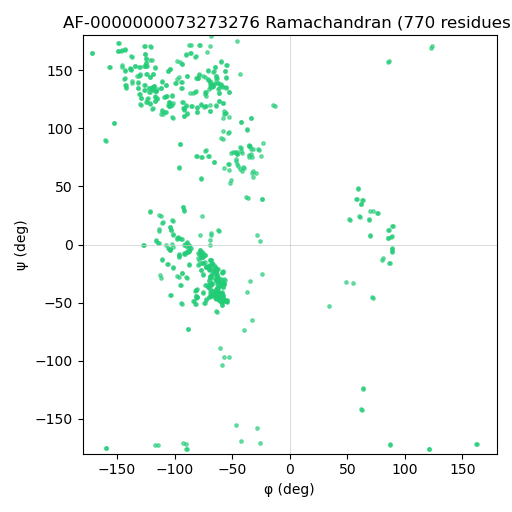7 21.672 1 34.47 273 GLU B CA 1
ATOM 5174 C C . GLU B 1 273 ? 22.75 2.764 21.25 1 34.47 273 GLU B C 1
ATOM 5176 O O . GLU B 1 273 ? 22.922 1.646 20.766 1 34.47 273 GLU B O 1
ATOM 5181 N N . TRP B 1 274 ? 23.656 3.74 21.203 1 30.55 274 TRP B N 1
ATOM 5182 C CA . TRP B 1 274 ? 25.109 3.883 21.203 1 30.55 274 TRP B CA 1
ATOM 5183 C C . TRP B 1 274 ? 25.734 3.129 22.359 1 30.55 274 TRP B C 1
ATOM 5185 O O . TRP B 1 274 ? 25.891 3.678 23.453 1 30.55 274 TRP B O 1
ATOM 5195 N N . LYS B 1 275 ? 25.609 1.865 22.75 1 29.8 275 LYS B N 1
ATOM 5196 C CA . LYS B 1 275 ? 26.578 1.621 23.812 1 29.8 275 LYS B CA 1
ATOM 5197 C C . LYS B 1 275 ? 28 1.626 23.266 1 29.8 275 LYS B C 1
ATOM 5199 O O . LYS B 1 275 ? 28.234 1.323 22.094 1 29.8 275 LYS B O 1
ATOM 5204 N N . GLU B 1 276 ? 29.297 1.603 24.062 1 31.12 276 GLU B N 1
ATOM 5205 C CA . GLU B 1 276 ? 30.734 1.817 23.969 1 31.12 276 GLU B CA 1
ATOM 5206 C C . GLU B 1 276 ? 31.344 1.001 22.828 1 31.12 276 GLU B C 1
ATOM 5208 O O . GLU B 1 276 ? 32.125 1.521 22.031 1 31.12 276 GLU B O 1
ATOM 5213 N N . GLY B 1 277 ? 31.938 -0.251 23.141 1 29.81 277 GLY B N 1
ATOM 5214 C CA . GLY B 1 277 ? 33 -0.893 22.422 1 29.81 277 GLY B CA 1
ATOM 5215 C C . GLY B 1 277 ? 32.656 -1.21 20.984 1 29.81 277 GLY B C 1
ATOM 5216 O O . GLY B 1 277 ? 33.5 -1.123 20.094 1 29.81 277 GLY B O 1
ATOM 5217 N N . PHE B 1 278 ? 32.094 -2.379 20.797 1 30.2 278 PHE B N 1
ATOM 5218 C CA . PHE B 1 278 ? 32.156 -2.707 19.375 1 30.2 278 PHE B CA 1
ATOM 5219 C C . PHE B 1 278 ? 31.453 -1.626 18.547 1 30.2 278 PHE B C 1
ATOM 5221 O O . PHE B 1 278 ? 30.375 -1.162 18.906 1 30.2 278 PHE B O 1
ATOM 5228 N N . LEU B 1 279 ? 32.156 -0.762 17.766 1 29.62 279 LEU B N 1
ATOM 5229 C CA . LEU B 1 279 ? 31.938 0.398 16.922 1 29.62 279 LEU B CA 1
ATOM 5230 C C . LEU B 1 279 ? 30.594 0.289 16.219 1 29.62 279 LEU B C 1
ATOM 5232 O O . LEU B 1 279 ? 30.219 1.164 15.422 1 29.62 279 LEU B O 1
ATOM 5236 N N . PRO B 1 280 ? 30.047 -0.745 15.867 1 31.5 280 PRO B N 1
ATOM 5237 C CA . PRO B 1 280 ? 28.891 -0.189 15.148 1 31.5 280 PRO B CA 1
ATOM 5238 C C . PRO B 1 280 ? 28.094 0.812 15.992 1 31.5 280 PRO B C 1
ATOM 5240 O O . PRO B 1 280 ? 27.875 0.587 17.188 1 31.5 280 PRO B O 1
ATOM 5243 N N . ALA B 1 281 ? 27.984 2.281 15.836 1 30.45 281 ALA B N 1
ATOM 5244 C CA . ALA B 1 281 ? 27.781 3.525 16.578 1 30.45 281 ALA B CA 1
ATOM 5245 C C . ALA B 1 281 ? 26.688 3.363 17.625 1 30.45 281 ALA B C 1
ATOM 5247 O O . ALA B 1 281 ? 25.891 2.426 17.562 1 30.45 281 ALA B O 1
ATOM 5248 N N . ARG B 1 282 ? 26.047 4.738 18.453 1 29.94 282 ARG B N 1
ATOM 5249 C CA . ARG B 1 282 ? 25.297 5.965 18.172 1 29.94 282 ARG B CA 1
ATOM 5250 C C . ARG B 1 282 ? 24.297 5.766 17.047 1 29.94 282 ARG B C 1
ATOM 5252 O O . ARG B 1 282 ? 23.484 6.645 16.766 1 29.94 282 ARG B O 1
ATOM 5259 N N . ASP B 1 283 ? 24.766 5.266 15.906 1 31.36 283 ASP B N 1
ATOM 5260 C CA . ASP B 1 283 ? 23.922 5.004 14.742 1 31.36 283 ASP B CA 1
ATOM 5261 C C . ASP B 1 283 ? 22.953 3.855 15.023 1 31.36 283 ASP B C 1
ATOM 5263 O O . ASP B 1 283 ? 23.156 2.732 14.562 1 31.36 283 ASP B O 1
ATOM 5267 N N . GLY B 1 284 ? 22.781 3.398 16.016 1 33.72 284 GLY B N 1
ATOM 5268 C CA . GLY B 1 284 ? 21.703 2.438 15.852 1 33.72 284 GLY B CA 1
ATOM 5269 C C . GLY B 1 284 ? 20.812 2.729 14.648 1 33.72 284 GLY B C 1
ATOM 5270 O O . GLY B 1 284 ? 20.297 3.834 14.516 1 33.72 284 GLY B O 1
ATOM 5271 N N . HIS B 1 285 ? 21.266 2.176 13.484 1 40.59 285 HIS B N 1
ATOM 5272 C CA . HIS B 1 285 ? 21.359 2.279 12.031 1 40.59 285 HIS B CA 1
ATOM 5273 C C . HIS B 1 285 ? 20.047 2.791 11.438 1 40.59 285 HIS B C 1
ATOM 5275 O O . HIS B 1 285 ? 20.047 3.6 10.508 1 40.59 285 HIS B O 1
ATOM 5281 N N . GLY B 1 286 ? 18.875 1.956 11.367 1 49.47 286 GLY B N 1
ATOM 5282 C CA . GLY B 1 286 ? 18.031 1.994 10.195 1 49.47 286 GLY B CA 1
ATOM 5283 C C . GLY B 1 286 ? 17.078 3.18 10.18 1 49.47 286 GLY B C 1
ATOM 5284 O O . GLY B 1 286 ? 16.484 3.492 9.148 1 49.47 286 GLY B O 1
ATOM 5285 N N . CYS B 1 287 ? 17.016 3.844 11.367 1 64.38 287 CYS B N 1
ATOM 5286 C CA . CYS B 1 287 ? 15.992 4.883 11.305 1 64.38 287 CYS B CA 1
ATOM 5287 C C . CYS B 1 287 ? 16.609 6.234 10.961 1 64.38 287 CYS B C 1
ATOM 5289 O O . CYS B 1 287 ? 17.766 6.5 11.312 1 64.38 287 CYS B O 1
ATOM 5291 N N . VAL B 1 288 ? 15.969 6.996 10.25 1 86.88 288 VAL B N 1
ATOM 5292 C CA . VAL B 1 288 ? 16.453 8.32 9.867 1 86.88 288 VAL B CA 1
ATOM 5293 C C . VAL B 1 288 ? 16.344 9.273 11.055 1 86.88 288 VAL B C 1
ATOM 5295 O O . VAL B 1 288 ? 15.273 9.398 11.664 1 86.88 288 VAL B O 1
ATOM 5298 N N . ASP B 1 289 ? 17.422 9.844 11.562 1 89.31 289 ASP B N 1
ATOM 5299 C CA . ASP B 1 289 ? 17.422 10.938 12.523 1 89.31 289 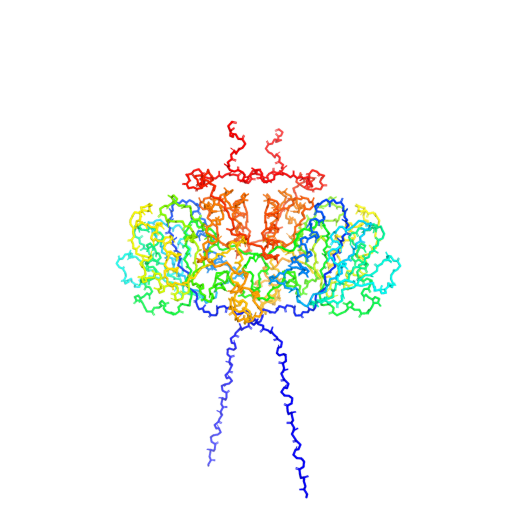ASP B CA 1
ATOM 5300 C C . ASP B 1 289 ? 17.469 12.289 11.812 1 89.31 289 ASP B C 1
ATOM 5302 O O . ASP B 1 289 ? 18.516 12.688 11.289 1 89.31 289 ASP B O 1
ATOM 5306 N N . TRP B 1 290 ? 16.422 12.961 11.898 1 94.31 290 TRP B N 1
ATOM 5307 C CA . TRP B 1 290 ? 16.281 14.172 11.102 1 94.31 290 TRP B CA 1
ATOM 5308 C C . TRP B 1 290 ? 17.062 15.328 11.727 1 94.31 290 TRP B C 1
ATOM 5310 O O . TRP B 1 290 ? 17.141 16.406 11.148 1 94.31 290 TRP B O 1
ATOM 5320 N N . ARG B 1 291 ? 17.688 15.133 12.953 1 95.06 291 ARG B N 1
ATOM 5321 C CA . ARG B 1 291 ? 18.562 16.109 13.57 1 95.06 291 ARG B CA 1
ATOM 5322 C C . ARG B 1 291 ? 19.953 16.109 12.914 1 95.06 291 ARG B C 1
ATOM 5324 O O . ARG B 1 291 ? 20.703 17.078 13.023 1 95.06 291 ARG B O 1
ATOM 5331 N N . ASP B 1 292 ? 20.234 14.953 12.266 1 91.88 292 ASP B N 1
ATOM 5332 C CA . ASP B 1 292 ? 21.516 14.789 11.586 1 91.88 292 ASP B CA 1
ATOM 5333 C C . ASP B 1 292 ? 21.531 15.531 10.258 1 91.88 292 ASP B C 1
ATOM 5335 O O . ASP B 1 292 ? 20.812 15.172 9.328 1 91.88 292 ASP B O 1
ATOM 5339 N N . ARG B 1 293 ? 22.484 16.484 10.117 1 94.94 293 ARG B N 1
ATOM 5340 C CA . ARG B 1 293 ? 22.547 17.375 8.953 1 94.94 293 ARG B CA 1
ATOM 5341 C C . ARG B 1 293 ? 22.906 16.578 7.695 1 94.94 293 ARG B C 1
ATOM 5343 O O . ARG B 1 293 ? 22.703 17.062 6.582 1 94.94 293 ARG B O 1
ATOM 5350 N N . ALA B 1 294 ? 23.406 15.398 7.832 1 93 294 ALA B N 1
ATOM 5351 C CA . ALA B 1 294 ? 23.703 14.539 6.688 1 93 294 ALA B CA 1
ATOM 5352 C C . ALA B 1 294 ? 22.438 14.188 5.914 1 93 294 ALA B C 1
ATOM 5354 O O . ALA B 1 294 ? 22.5 13.828 4.734 1 93 294 ALA B O 1
ATOM 5355 N N . ASN B 1 295 ? 21.281 14.32 6.59 1 95.19 295 ASN B N 1
ATOM 5356 C CA . ASN B 1 295 ? 20 13.945 5.988 1 95.19 295 ASN B CA 1
ATOM 5357 C C . ASN B 1 295 ? 19.266 15.156 5.418 1 95.19 295 ASN B C 1
ATOM 5359 O O . ASN B 1 295 ? 18.156 15.031 4.895 1 95.19 295 ASN B O 1
ATOM 5363 N N . TRP B 1 296 ? 19.859 16.359 5.422 1 97.69 296 TRP B N 1
ATOM 5364 C CA . TRP B 1 296 ? 19.094 17.594 5.258 1 97.69 296 TRP B CA 1
ATOM 5365 C C . TRP B 1 296 ? 18.938 17.938 3.781 1 97.69 296 TRP B C 1
ATOM 5367 O O . TRP B 1 296 ? 18.188 18.859 3.432 1 97.69 296 TRP B O 1
ATOM 5377 N N . ASN B 1 297 ? 19.594 17.156 2.867 1 97.94 297 ASN B N 1
ATOM 5378 C CA . ASN B 1 297 ? 19.375 17.344 1.436 1 97.94 297 ASN B CA 1
ATOM 5379 C C . ASN B 1 297 ? 18.438 16.297 0.858 1 97.94 297 ASN B C 1
ATOM 5381 O O . ASN B 1 297 ? 18.438 16.062 -0.353 1 97.94 297 ASN B O 1
ATOM 5385 N N . CYS B 1 298 ? 17.656 15.664 1.695 1 97.44 298 CYS B N 1
ATOM 5386 C CA . CYS B 1 298 ? 16.719 14.656 1.234 1 97.44 298 CYS B CA 1
ATOM 5387 C C . CYS B 1 298 ? 15.805 15.211 0.153 1 97.44 298 CYS B C 1
ATOM 5389 O O . CYS B 1 298 ? 15.656 16.438 0.024 1 97.44 298 CYS B O 1
ATOM 5391 N N . ASN B 1 299 ? 15.266 14.336 -0.716 1 97.12 299 ASN B N 1
ATOM 5392 C CA . ASN B 1 299 ? 14.375 14.641 -1.83 1 97.12 299 ASN B CA 1
ATOM 5393 C C . ASN B 1 299 ? 14.945 15.742 -2.721 1 97.12 299 ASN B C 1
ATOM 5395 O O . ASN B 1 299 ? 14.195 16.5 -3.346 1 97.12 299 ASN B O 1
ATOM 5399 N N . ASN B 1 300 ? 16.281 15.969 -2.693 1 98.31 300 ASN B N 1
ATOM 5400 C CA . ASN B 1 300 ? 16.953 16.984 -3.494 1 98.31 300 ASN B CA 1
ATOM 5401 C C . ASN B 1 300 ? 16.422 18.391 -3.174 1 98.31 300 ASN B C 1
ATOM 5403 O O . ASN B 1 300 ? 16.344 19.234 -4.059 1 98.31 300 ASN B O 1
ATOM 5407 N N . ASN B 1 301 ? 15.867 18.562 -1.921 1 98.69 301 ASN B N 1
ATOM 5408 C CA . ASN B 1 301 ? 15.312 19.812 -1.408 1 98.69 301 ASN B CA 1
ATOM 5409 C C . ASN B 1 301 ? 14.109 20.281 -2.23 1 98.69 301 ASN B C 1
ATOM 5411 O O . ASN B 1 301 ? 13.992 21.469 -2.547 1 98.69 301 ASN B O 1
ATOM 5415 N N . VAL B 1 302 ? 13.297 19.312 -2.646 1 98.56 302 VAL B N 1
ATOM 5416 C CA . VAL B 1 302 ? 12.102 19.562 -3.443 1 98.56 302 VAL B CA 1
ATOM 5417 C C . VAL B 1 302 ? 10.867 19.062 -2.689 1 98.56 302 VAL B C 1
ATOM 5419 O O . VAL B 1 302 ? 10.891 18 -2.076 1 98.56 302 VAL B O 1
ATOM 5422 N N . HIS B 1 303 ? 9.789 19.891 -2.693 1 98.44 303 HIS B N 1
ATOM 5423 C CA . HIS B 1 303 ? 8.523 19.438 -2.131 1 98.44 303 HIS B CA 1
ATOM 5424 C C . HIS B 1 303 ? 8.031 18.172 -2.838 1 98.44 303 HIS B C 1
ATOM 5426 O O . HIS B 1 303 ? 7.777 18.188 -4.043 1 98.44 303 HIS B O 1
ATOM 5432 N N . PRO B 1 304 ? 7.824 17.062 -2.107 1 98.25 304 PRO B N 1
ATOM 5433 C CA . PRO B 1 304 ? 7.5 15.797 -2.766 1 98.25 304 PRO B CA 1
ATOM 5434 C C . PRO B 1 304 ? 6 15.609 -2.98 1 98.25 304 PRO B C 1
ATOM 5436 O O . PRO B 1 304 ? 5.582 14.641 -3.611 1 98.25 304 PRO B O 1
ATOM 5439 N N . SER B 1 305 ? 5.133 16.469 -2.484 1 98.06 305 SER B N 1
ATOM 5440 C CA . SER B 1 305 ? 3.691 16.25 -2.436 1 98.06 305 SER B CA 1
ATOM 5441 C C . SER B 1 305 ? 3 16.828 -3.664 1 98.06 305 SER B C 1
ATOM 5443 O O . SER B 1 305 ? 1.894 17.359 -3.566 1 98.06 305 SER B O 1
ATOM 5445 N N . ARG B 1 306 ? 3.713 16.797 -4.812 1 97.81 306 ARG B N 1
ATOM 5446 C CA . ARG B 1 306 ? 3.164 17.109 -6.129 1 97.81 306 ARG B CA 1
ATOM 5447 C C . ARG B 1 306 ? 3.404 15.969 -7.109 1 97.81 306 ARG B C 1
ATOM 5449 O O . ARG B 1 306 ? 4.277 15.125 -6.891 1 97.81 306 ARG B O 1
ATOM 5456 N N . HIS B 1 307 ? 2.584 16.016 -8.164 1 97.5 307 HIS B N 1
ATOM 5457 C CA . HIS B 1 307 ? 2.801 15.023 -9.219 1 97.5 307 HIS B CA 1
ATOM 5458 C C . HIS B 1 307 ? 4.188 15.164 -9.836 1 97.5 307 HIS B C 1
ATOM 5460 O O . HIS B 1 307 ? 4.562 16.25 -10.281 1 97.5 307 HIS B O 1
ATOM 5466 N N . GLY B 1 308 ? 4.965 14.117 -9.812 1 97.25 308 GLY B N 1
ATOM 5467 C CA . GLY B 1 308 ? 6.246 14.086 -10.5 1 97.25 308 GLY B CA 1
ATOM 5468 C C . GLY B 1 308 ? 7.395 14.586 -9.641 1 97.25 308 GLY B C 1
ATOM 5469 O O . GLY B 1 308 ? 8.555 14.5 -10.039 1 97.25 308 GLY B O 1
ATOM 5470 N N . THR B 1 309 ? 7.168 15.055 -8.414 1 97.88 309 THR B N 1
ATOM 5471 C CA . THR B 1 309 ? 8.219 15.734 -7.664 1 97.88 309 THR B CA 1
ATOM 5472 C C . THR B 1 309 ? 8.773 14.82 -6.574 1 97.88 309 THR B C 1
ATOM 5474 O O . THR B 1 309 ? 9.703 15.195 -5.859 1 97.88 309 THR B O 1
ATOM 5477 N N . TYR B 1 310 ? 8.219 13.656 -6.422 1 97.69 310 TYR B N 1
ATOM 5478 C CA . TYR B 1 310 ? 8.695 12.641 -5.496 1 97.69 310 TYR B CA 1
ATOM 5479 C C . TYR B 1 310 ? 9.594 11.625 -6.211 1 97.69 310 TYR B C 1
ATOM 5481 O O . TYR B 1 310 ? 9.203 10.469 -6.395 1 97.69 310 TYR B O 1
ATOM 5489 N N . ASP B 1 311 ? 10.789 12.102 -6.688 1 96.12 311 ASP B N 1
ATOM 5490 C CA . ASP B 1 311 ? 11.758 11.32 -7.453 1 96.12 311 ASP B CA 1
ATOM 5491 C C . ASP B 1 311 ? 11.125 10.766 -8.727 1 96.12 311 ASP B C 1
ATOM 5493 O O . ASP B 1 311 ? 11.328 9.594 -9.07 1 96.12 311 ASP B O 1
ATOM 5497 N N . GLY B 1 312 ? 10.32 11.555 -9.344 1 95.56 312 GLY B N 1
ATOM 5498 C CA . GLY B 1 312 ? 9.688 11.141 -10.586 1 95.56 312 GLY B CA 1
ATOM 5499 C C . GLY B 1 312 ? 8.406 10.352 -10.375 1 95.56 312 GLY B C 1
ATOM 5500 O O . GLY B 1 312 ? 7.938 9.664 -11.281 1 95.56 312 GLY B O 1
ATOM 5501 N N . LEU B 1 313 ? 7.93 10.391 -9.117 1 97.19 313 LEU B N 1
ATOM 5502 C CA . LEU B 1 313 ? 6.668 9.734 -8.789 1 97.19 313 LEU B CA 1
ATOM 5503 C C . LEU B 1 313 ? 5.664 10.734 -8.227 1 97.19 313 LEU B C 1
ATOM 5505 O O . LEU B 1 313 ? 5.961 11.93 -8.125 1 97.19 313 LEU B O 1
ATOM 5509 N N . SER B 1 314 ? 4.492 10.281 -8.094 1 97.19 314 SER B N 1
ATOM 5510 C CA . SER B 1 314 ? 3.467 10.852 -7.227 1 97.19 314 SER B CA 1
ATOM 5511 C C . SER B 1 314 ? 3.227 9.977 -6 1 97.19 314 SER B C 1
ATOM 5513 O O . SER B 1 314 ? 3.236 8.75 -6.102 1 97.19 314 SER B O 1
ATOM 5515 N N . MET B 1 315 ? 3.105 10.641 -4.852 1 98.06 315 MET B N 1
ATOM 5516 C CA . MET B 1 315 ? 2.801 9.828 -3.68 1 98.06 315 MET B CA 1
ATOM 5517 C C . MET B 1 315 ? 1.575 8.953 -3.928 1 98.06 315 MET B C 1
ATOM 5519 O O . MET B 1 315 ? 0.578 9.414 -4.48 1 98.06 315 MET B O 1
ATOM 5523 N N . HIS B 1 316 ? 1.752 7.711 -3.602 1 98.38 316 HIS B N 1
ATOM 5524 C CA . HIS B 1 316 ? 0.625 6.797 -3.752 1 98.38 316 HIS B CA 1
ATOM 5525 C C . HIS B 1 316 ? -0.219 6.75 -2.482 1 98.38 316 HIS B C 1
ATOM 5527 O O . HIS B 1 316 ? 0.318 6.781 -1.373 1 98.38 316 HIS B O 1
ATOM 5533 N N . PRO B 1 317 ? -1.536 6.598 -2.625 1 98.5 317 PRO B N 1
ATOM 5534 C CA . PRO B 1 317 ? -2.385 6.637 -1.432 1 98.5 317 PRO B CA 1
ATOM 5535 C C . PRO B 1 317 ? -2.096 5.492 -0.463 1 98.5 317 PRO B C 1
ATOM 5537 O O . PRO B 1 317 ? -2.193 5.668 0.754 1 98.5 317 PRO B O 1
ATOM 5540 N N . PHE B 1 318 ? -1.666 4.305 -0.914 1 98.5 318 PHE B N 1
ATOM 5541 C CA . PHE B 1 318 ? -1.363 3.197 -0.014 1 98.5 318 PHE B CA 1
ATOM 5542 C C . PHE B 1 318 ? -0.029 3.42 0.688 1 98.5 318 PHE B C 1
ATOM 5544 O O . PHE B 1 318 ? 0.284 2.736 1.665 1 98.5 318 PHE B O 1
ATOM 5551 N N . GLU B 1 319 ? 0.766 4.312 0.191 1 98.31 319 GLU B N 1
ATOM 5552 C CA . GLU B 1 319 ? 2.057 4.609 0.807 1 98.31 319 GLU B CA 1
ATOM 5553 C C . GLU B 1 319 ? 1.898 5.566 1.986 1 98.31 319 GLU B C 1
ATOM 5555 O O . GLU B 1 319 ? 2.49 5.355 3.047 1 98.31 319 GLU B O 1
ATOM 5560 N N . THR B 1 320 ? 1.053 6.617 1.752 1 98.56 320 THR B N 1
ATOM 5561 C CA . THR B 1 320 ? 1.05 7.707 2.723 1 98.56 320 THR B CA 1
ATOM 5562 C C . THR B 1 320 ? -0.311 7.816 3.404 1 98.56 320 THR B C 1
ATOM 5564 O O . THR B 1 320 ? -0.562 8.766 4.148 1 98.56 320 THR B O 1
ATOM 5567 N N . VAL B 1 321 ? -1.274 6.941 3.129 1 98.81 321 VAL B N 1
ATOM 5568 C CA . VAL B 1 321 ? -2.574 6.777 3.77 1 98.81 321 VAL B CA 1
ATOM 5569 C C . VAL B 1 321 ? -3.492 7.934 3.377 1 98.81 321 VAL B C 1
ATOM 5571 O O . VAL B 1 321 ? -4.676 7.727 3.098 1 98.81 321 VAL B O 1
ATOM 5574 N N . PHE B 1 322 ? -3.012 9.148 3.42 1 98.88 322 PHE B N 1
ATOM 5575 C CA . PHE B 1 322 ? -3.643 10.352 2.887 1 98.88 322 PHE B CA 1
ATOM 5576 C C . PHE B 1 322 ? -2.775 10.977 1.803 1 98.88 322 PHE B C 1
ATOM 5578 O O . PHE B 1 322 ? -1.546 10.898 1.857 1 98.88 322 PHE B O 1
ATOM 5585 N N . VAL B 1 323 ? -3.436 11.578 0.822 1 98.62 323 VAL B N 1
ATOM 5586 C CA . VAL B 1 323 ? -2.693 12.273 -0.223 1 98.62 323 VAL B CA 1
ATOM 5587 C C . VAL B 1 323 ? -3.326 13.633 -0.487 1 98.62 323 VAL B C 1
ATOM 5589 O O . VAL B 1 323 ? -4.523 13.828 -0.254 1 98.62 323 VAL B O 1
ATOM 5592 N N . LYS B 1 324 ? -2.525 14.531 -0.949 1 98.38 324 LYS B N 1
ATOM 5593 C CA . LYS B 1 324 ? -2.992 15.859 -1.326 1 98.38 324 LYS B CA 1
ATOM 5594 C C . LYS B 1 324 ? -3.844 15.805 -2.592 1 98.38 324 LYS B C 1
ATOM 5596 O O . LYS B 1 324 ? -3.439 16.312 -3.641 1 98.38 324 LYS B O 1
ATOM 5601 N N . ALA B 1 325 ? -5.055 15.367 -2.426 1 98.19 325 ALA B N 1
ATOM 5602 C CA . ALA B 1 325 ? -5.969 15.188 -3.549 1 98.19 325 ALA B CA 1
ATOM 5603 C C . ALA B 1 325 ? -6.289 16.516 -4.219 1 98.19 325 ALA B C 1
ATOM 5605 O O . ALA B 1 325 ? -6.508 16.578 -5.43 1 98.19 325 ALA B O 1
ATOM 5606 N N . SER B 1 326 ? -6.273 17.625 -3.471 1 97.44 326 SER B N 1
ATOM 5607 C CA . SER B 1 326 ? -6.59 18.938 -4.008 1 97.44 326 SER B CA 1
ATOM 5608 C C . SER B 1 326 ? -5.574 19.375 -5.059 1 97.44 326 SER B C 1
ATOM 5610 O O . SER B 1 326 ? -5.855 20.234 -5.887 1 97.44 326 SER B O 1
ATOM 5612 N N . TRP B 1 327 ? -4.355 18.812 -4.98 1 97.44 327 TRP B N 1
ATOM 5613 C CA . TRP B 1 327 ? -3.34 19.062 -5.996 1 97.44 327 TRP B CA 1
ATOM 5614 C C . TRP B 1 327 ? -3.191 17.859 -6.93 1 97.44 327 TRP B C 1
ATOM 5616 O O . TRP B 1 327 ? -2.139 17.672 -7.547 1 97.44 327 TRP B O 1
ATOM 5626 N N . HIS B 1 328 ? -4.133 16.953 -6.914 1 97 328 HIS B N 1
ATOM 5627 C CA . HIS B 1 328 ? -4.289 15.828 -7.824 1 97 328 HIS B CA 1
ATOM 5628 C C . HIS B 1 328 ? -3.188 14.797 -7.609 1 97 328 HIS B C 1
ATOM 5630 O O . HIS B 1 328 ? -2.871 14.023 -8.516 1 97 328 HIS B O 1
ATOM 5636 N N . VAL B 1 329 ? -2.602 14.828 -6.473 1 97.88 329 VAL B N 1
ATOM 5637 C CA . VAL B 1 329 ? -1.584 13.836 -6.121 1 97.88 329 VAL B CA 1
ATOM 5638 C C . VAL B 1 329 ? -2.221 12.453 -6.008 1 97.88 329 VAL B C 1
ATOM 5640 O O . VAL B 1 329 ? -3.297 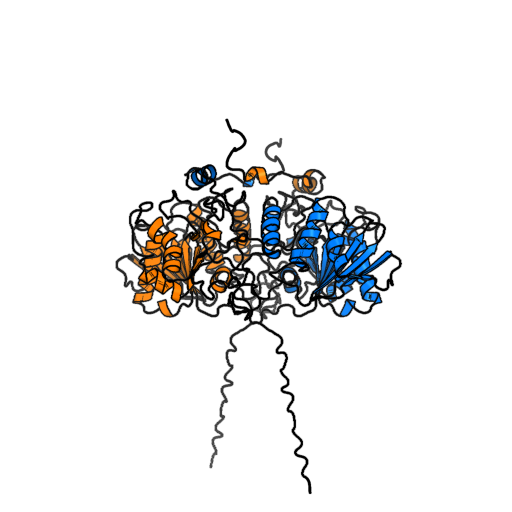12.305 -5.422 1 97.88 329 VAL B O 1
ATOM 5643 N N . GLY B 1 330 ? -1.555 11.414 -6.559 1 96.31 330 GLY B N 1
ATOM 5644 C CA . GLY B 1 330 ? -1.998 10.039 -6.418 1 96.31 330 GLY B CA 1
ATOM 5645 C C . GLY B 1 330 ? -2.961 9.609 -7.508 1 96.31 330 GLY B C 1
ATOM 5646 O O . GLY B 1 330 ? -3.361 8.445 -7.566 1 96.31 330 GLY B O 1
ATOM 5647 N N . GLY B 1 331 ? -3.4 10.562 -8.406 1 93.19 331 GLY B N 1
ATOM 5648 C CA . GLY B 1 331 ? -4.238 10.18 -9.531 1 93.19 331 GLY B CA 1
ATOM 5649 C C . GLY B 1 331 ? -3.533 9.258 -10.508 1 93.19 331 GLY B C 1
ATOM 5650 O O . GLY B 1 331 ? -2.312 9.312 -10.656 1 93.19 331 GLY B O 1
ATOM 5651 N N . PRO B 1 332 ? -4.285 8.32 -11.102 1 95.69 332 PRO B N 1
ATOM 5652 C CA . PRO B 1 332 ? -5.73 8.086 -11.016 1 95.69 332 PRO B CA 1
ATOM 5653 C C . PRO B 1 332 ? -6.102 7.105 -9.898 1 95.69 332 PRO B C 1
ATOM 5655 O O . PRO B 1 332 ? -7.285 6.836 -9.68 1 95.69 332 PRO B O 1
ATOM 5658 N N . PHE B 1 333 ? -5.152 6.59 -9.156 1 98 333 PHE B N 1
ATOM 5659 C CA . PHE B 1 333 ? -5.375 5.559 -8.148 1 98 333 PHE B CA 1
ATOM 5660 C C . PHE B 1 333 ? -6.352 6.043 -7.086 1 98 333 PHE B C 1
ATOM 5662 O O . PHE B 1 333 ? -7.277 5.32 -6.711 1 98 333 PHE B O 1
ATOM 5669 N N . VAL B 1 334 ? -6.219 7.281 -6.652 1 97.94 334 VAL B N 1
ATOM 5670 C CA . VAL B 1 334 ? -7.023 7.859 -5.582 1 97.94 334 VAL B CA 1
ATOM 5671 C C . VAL B 1 334 ? -8.5 7.801 -5.957 1 97.94 334 VAL B C 1
ATOM 5673 O O . VAL B 1 334 ? -9.344 7.418 -5.141 1 97.94 334 VAL B O 1
ATOM 5676 N N . ASP B 1 335 ? -8.812 8.148 -7.16 1 97.12 335 ASP B N 1
ATOM 5677 C CA . ASP B 1 335 ? -10.203 8.188 -7.598 1 97.12 335 ASP B CA 1
ATOM 5678 C C . ASP B 1 335 ? -10.789 6.781 -7.676 1 97.12 335 ASP B C 1
ATOM 5680 O O . ASP B 1 335 ? -11.906 6.543 -7.203 1 97.12 335 ASP B O 1
ATOM 5684 N N . LYS B 1 336 ? -10.078 5.832 -8.227 1 97.5 336 LYS B N 1
ATOM 5685 C CA . LYS B 1 336 ? -10.57 4.473 -8.398 1 97.5 336 LYS B CA 1
ATOM 5686 C C . LYS B 1 336 ? -10.688 3.756 -7.055 1 97.5 336 LYS B C 1
ATOM 5688 O O . LYS B 1 336 ? -11.695 3.104 -6.777 1 97.5 336 LYS B O 1
ATOM 5693 N N . TYR B 1 337 ? -9.664 3.879 -6.219 1 98.19 337 TYR B N 1
ATOM 5694 C CA . TYR B 1 337 ? -9.719 3.26 -4.898 1 98.19 337 TYR B CA 1
ATOM 5695 C C . TYR B 1 337 ? -10.859 3.84 -4.074 1 98.19 337 TYR B C 1
ATOM 5697 O O . TYR B 1 337 ? -11.547 3.111 -3.354 1 98.19 337 TYR B O 1
ATOM 5705 N N . ALA B 1 338 ? -11.039 5.18 -4.156 1 98.38 338 ALA B N 1
ATOM 5706 C CA . ALA B 1 338 ? -12.148 5.797 -3.432 1 98.38 338 ALA B CA 1
ATOM 5707 C C . ALA B 1 338 ? -13.484 5.242 -3.902 1 98.38 338 ALA B C 1
ATOM 5709 O O . ALA B 1 338 ? -14.375 4.984 -3.09 1 98.38 338 ALA B O 1
ATOM 5710 N N . GLU B 1 339 ? -13.594 5.102 -5.195 1 97.56 339 GLU B N 1
ATOM 5711 C CA . GLU B 1 339 ? -14.812 4.535 -5.77 1 97.56 339 GLU B CA 1
ATOM 5712 C C . GLU B 1 339 ? -15.078 3.137 -5.227 1 97.56 339 GLU B C 1
ATOM 5714 O O . GLU B 1 339 ? -16.172 2.852 -4.742 1 97.56 339 GLU B O 1
ATOM 5719 N N . TRP B 1 340 ? -14.117 2.223 -5.281 1 96.94 340 TRP B N 1
ATOM 5720 C CA . TRP B 1 340 ? -14.273 0.843 -4.832 1 96.94 340 TRP B CA 1
ATOM 5721 C C . TRP B 1 340 ? -14.547 0.787 -3.334 1 96.94 340 TRP B C 1
ATOM 5723 O O . TRP B 1 340 ? -15.477 0.106 -2.889 1 96.94 340 TRP B O 1
ATOM 5733 N N . MET B 1 341 ? -13.781 1.541 -2.549 1 96.25 341 MET B N 1
ATOM 5734 C CA . MET B 1 341 ? -13.891 1.505 -1.094 1 96.25 341 MET B CA 1
ATOM 5735 C C . MET B 1 341 ? -15.242 2.037 -0.638 1 96.25 341 MET B C 1
ATOM 5737 O O . MET B 1 341 ? -15.852 1.496 0.29 1 96.25 341 MET B O 1
ATOM 5741 N N . THR B 1 342 ? -15.656 3.127 -1.28 1 97 342 THR B N 1
ATOM 5742 C CA . THR B 1 342 ? -16.953 3.682 -0.926 1 97 342 THR B CA 1
ATOM 5743 C C . THR B 1 342 ? -18.078 2.691 -1.249 1 97 342 THR B C 1
ATOM 5745 O O . THR B 1 342 ? -18.953 2.443 -0.417 1 97 342 THR B O 1
ATOM 5748 N N . ALA B 1 343 ? -18.016 2.105 -2.463 1 95.56 343 ALA B N 1
ATOM 5749 C CA . ALA B 1 343 ? -19.031 1.123 -2.844 1 95.56 343 ALA B CA 1
ATOM 5750 C C . ALA B 1 343 ? -19.062 -0.044 -1.86 1 95.56 343 ALA B C 1
ATOM 5752 O O . ALA B 1 343 ? -20.125 -0.436 -1.382 1 95.56 343 ALA B O 1
ATOM 5753 N N . GLN B 1 344 ? -17.938 -0.541 -1.535 1 92.75 344 GLN B N 1
ATOM 5754 C CA . GLN B 1 344 ? -17.828 -1.67 -0.618 1 92.75 344 GLN B CA 1
ATOM 5755 C C . GLN B 1 344 ? -18.344 -1.3 0.772 1 92.75 344 GLN B C 1
ATOM 5757 O O . GLN B 1 344 ? -19.094 -2.059 1.382 1 92.75 344 GLN B O 1
ATOM 5762 N N . ALA B 1 345 ? -17.938 -0.122 1.263 1 92.81 345 ALA B N 1
ATOM 5763 C CA . ALA B 1 345 ? -18.375 0.343 2.578 1 92.81 345 ALA B CA 1
ATOM 5764 C C . ALA B 1 345 ? -19.891 0.466 2.641 1 92.81 345 ALA B C 1
ATOM 5766 O O . ALA B 1 345 ? -20.5 0.187 3.678 1 92.81 345 ALA B O 1
ATOM 5767 N N . LEU B 1 346 ? -20.484 0.847 1.567 1 93.5 346 LEU B N 1
ATOM 5768 C CA . LEU B 1 346 ? -21.922 1.076 1.533 1 93.5 346 LEU B CA 1
ATOM 5769 C C . LEU B 1 346 ? -22.672 -0.214 1.211 1 93.5 346 LEU B C 1
ATOM 5771 O O . LEU B 1 346 ? -23.891 -0.201 1.034 1 93.5 346 LEU B O 1
ATOM 5775 N N . GLY B 1 347 ? -21.938 -1.314 0.987 1 88.12 347 GLY B N 1
ATOM 5776 C CA . GLY B 1 347 ? -22.547 -2.613 0.78 1 88.12 347 GLY B CA 1
ATOM 5777 C C . GLY B 1 347 ? -22.859 -2.902 -0.678 1 88.12 347 GLY B C 1
ATOM 5778 O O . GLY B 1 347 ? -23.656 -3.793 -0.985 1 88.12 347 GLY B O 1
ATOM 5779 N N . ASN B 1 348 ? -22.281 -2.139 -1.553 1 91.88 348 ASN B N 1
ATOM 5780 C CA . ASN B 1 348 ? -22.484 -2.352 -2.982 1 91.88 348 ASN B CA 1
ATOM 5781 C C . ASN B 1 348 ? -21.391 -3.234 -3.576 1 91.88 348 ASN B C 1
ATOM 5783 O O . ASN B 1 348 ? -20.219 -3.119 -3.205 1 91.88 348 ASN B O 1
ATOM 5787 N N . PRO B 1 349 ? -21.766 -4.152 -4.473 1 90.94 349 PRO B N 1
ATOM 5788 C CA . PRO B 1 349 ? -20.766 -5.051 -5.043 1 90.94 349 PRO B CA 1
ATOM 5789 C C . PRO B 1 349 ? -19.812 -4.34 -6 1 90.94 349 PRO B C 1
ATOM 5791 O O . PRO B 1 349 ? -20.234 -3.447 -6.742 1 90.94 349 PRO B O 1
ATOM 5794 N N . THR B 1 350 ? -18.594 -4.707 -5.949 1 95.38 350 THR B N 1
ATOM 5795 C CA . THR B 1 350 ? -17.609 -4.203 -6.887 1 95.38 350 THR B CA 1
ATOM 5796 C C . THR B 1 350 ? -17.156 -5.301 -7.852 1 95.38 350 THR B C 1
ATOM 5798 O O . THR B 1 350 ? -16.078 -5.227 -8.43 1 95.38 350 THR B O 1
ATOM 5801 N N . THR B 1 351 ? -17.969 -6.379 -7.988 1 95.38 351 THR B N 1
ATOM 5802 C CA . THR B 1 351 ? -17.656 -7.523 -8.836 1 95.38 351 THR B CA 1
ATOM 5803 C C . THR B 1 351 ? -18.469 -7.488 -10.125 1 95.38 351 THR B C 1
ATOM 5805 O O . THR B 1 351 ? -18.312 -8.352 -10.992 1 95.38 351 THR B O 1
ATOM 5808 N N . ARG B 1 352 ? -19.375 -6.527 -10.234 1 93.38 352 ARG B N 1
ATOM 5809 C CA . ARG B 1 352 ? -20.219 -6.461 -11.43 1 93.38 352 ARG B CA 1
ATOM 5810 C C . ARG B 1 352 ? -19.391 -6.008 -12.641 1 93.38 352 ARG B C 1
ATOM 5812 O O . ARG B 1 352 ? -18.375 -5.344 -12.484 1 93.38 352 ARG B O 1
ATOM 5819 N N . GLY B 1 353 ? -19.812 -6.484 -13.766 1 96.31 353 GLY B N 1
ATOM 5820 C CA . GLY B 1 353 ? -19.156 -6.105 -15.008 1 96.31 353 GLY B CA 1
ATOM 5821 C C . GLY B 1 353 ? -19.875 -6.586 -16.25 1 96.31 353 GLY B C 1
ATOM 5822 O O . GLY B 1 353 ? -20.875 -7.301 -16.141 1 96.31 353 GLY B O 1
ATOM 5823 N N . ALA B 1 354 ? -19.5 -6.023 -17.328 1 97.25 354 ALA B N 1
ATOM 5824 C CA . ALA B 1 354 ? -19.938 -6.441 -18.656 1 97.25 354 ALA B CA 1
ATOM 5825 C C . ALA B 1 354 ? -18.734 -6.707 -19.562 1 97.25 354 ALA B C 1
ATOM 5827 O O . ALA B 1 354 ? -17.781 -5.941 -19.578 1 97.25 354 ALA B O 1
ATOM 5828 N N . PHE B 1 355 ? -18.891 -7.809 -20.297 1 98.25 355 PHE B N 1
ATOM 5829 C CA . PHE B 1 355 ? -17.766 -8.258 -21.109 1 98.25 355 PHE B CA 1
ATOM 5830 C C . PHE B 1 355 ? -17.297 -7.145 -22.047 1 98.25 355 PHE B C 1
ATOM 5832 O O . PHE B 1 355 ? -18.031 -6.734 -22.938 1 98.25 355 PHE B O 1
ATOM 5839 N N . ASP B 1 356 ? -16.062 -6.652 -21.797 1 98.06 356 ASP B N 1
ATOM 5840 C CA . ASP B 1 356 ? -15.375 -5.695 -22.656 1 98.06 356 ASP B CA 1
ATOM 5841 C C . ASP B 1 356 ? -14.438 -6.41 -23.625 1 98.06 356 ASP B C 1
ATOM 5843 O O . ASP B 1 356 ? -13.227 -6.488 -23.391 1 98.06 356 ASP B O 1
ATOM 5847 N N . GLU B 1 357 ? -14.977 -6.84 -24.766 1 97.81 357 GLU B N 1
ATOM 5848 C CA . GLU B 1 357 ? -14.25 -7.715 -25.672 1 97.81 357 GLU B CA 1
ATOM 5849 C C . GLU B 1 357 ? -13.008 -7.023 -26.234 1 97.81 357 GLU B C 1
ATOM 5851 O O . GLU B 1 357 ? -11.922 -7.605 -26.234 1 97.81 357 GLU B O 1
ATOM 5856 N N . PRO B 1 358 ? -13.086 -5.688 -26.688 1 97.75 358 PRO B N 1
ATOM 5857 C CA . PRO B 1 358 ? -11.867 -5.043 -27.188 1 97.75 358 PRO B CA 1
ATOM 5858 C C . PRO B 1 358 ? -10.75 -5.008 -26.141 1 97.75 358 PRO B C 1
ATOM 5860 O O . PRO B 1 358 ? -9.594 -5.266 -26.469 1 97.75 358 PRO B O 1
ATOM 5863 N N . MET B 1 359 ? -11.109 -4.734 -24.922 1 98.06 359 MET B N 1
ATOM 5864 C CA . MET B 1 359 ? -10.102 -4.68 -23.875 1 98.06 359 MET B CA 1
ATOM 5865 C C . MET B 1 359 ? -9.555 -6.074 -23.578 1 98.06 359 MET B C 1
ATOM 5867 O O . MET B 1 359 ? -8.359 -6.23 -23.297 1 98.06 359 MET B O 1
ATOM 5871 N N . TYR B 1 360 ? -10.477 -7.098 -23.594 1 98.12 360 TYR B N 1
ATOM 5872 C CA . TYR B 1 360 ? -10.031 -8.477 -23.406 1 98.12 360 TYR B CA 1
ATOM 5873 C C . TYR B 1 360 ? -9 -8.875 -24.453 1 98.12 360 TYR B C 1
ATOM 5875 O O . TYR B 1 360 ? -7.949 -9.43 -24.125 1 98.12 360 TYR B O 1
ATOM 5883 N N . ARG B 1 361 ? -9.273 -8.586 -25.672 1 97.88 361 ARG B N 1
ATOM 5884 C CA . ARG B 1 361 ? -8.375 -8.922 -26.766 1 97.88 361 ARG B CA 1
ATOM 5885 C C . ARG B 1 361 ? -7.035 -8.195 -26.625 1 97.88 361 ARG B C 1
ATOM 5887 O O . ARG B 1 361 ? -5.98 -8.773 -26.906 1 97.88 361 ARG B O 1
ATOM 5894 N N . TYR B 1 362 ? -7.109 -6.953 -26.219 1 97.75 362 TYR B N 1
ATOM 5895 C CA . TYR B 1 362 ? -5.875 -6.234 -25.938 1 97.75 362 TYR B CA 1
ATOM 5896 C C . TYR B 1 362 ? -5.082 -6.918 -24.828 1 97.75 362 TYR B C 1
ATOM 5898 O O . TYR B 1 362 ? -3.879 -7.16 -24.984 1 97.75 362 TYR B O 1
ATOM 5906 N N . ALA B 1 363 ? -5.742 -7.266 -23.781 1 97.88 363 ALA B N 1
ATOM 5907 C CA . ALA B 1 363 ? -5.09 -7.801 -22.594 1 97.88 363 ALA B CA 1
ATOM 5908 C C . ALA B 1 363 ? -4.367 -9.109 -22.891 1 97.88 363 ALA B C 1
ATOM 5910 O O . ALA B 1 363 ? -3.361 -9.43 -22.266 1 97.88 363 ALA B O 1
ATOM 5911 N N . VAL B 1 364 ? -4.852 -9.922 -23.828 1 96.62 364 VAL B N 1
ATOM 5912 C CA . VAL B 1 364 ? -4.215 -11.203 -24.109 1 96.62 364 VAL B CA 1
ATOM 5913 C C . VAL B 1 364 ? -3.27 -11.062 -25.312 1 96.62 364 VAL B C 1
ATOM 5915 O O . VAL B 1 364 ? -2.697 -12.047 -25.781 1 96.62 364 VAL B O 1
ATOM 5918 N N . SER B 1 365 ? -3.066 -9.859 -25.812 1 96.75 365 SER B N 1
ATOM 5919 C CA . SER B 1 365 ? -2.188 -9.609 -26.953 1 96.75 365 SER B CA 1
ATOM 5920 C C . SER B 1 365 ? -0.742 -9.43 -26.516 1 96.75 365 SER B C 1
ATOM 5922 O O . SER B 1 365 ? -0.474 -9.219 -25.328 1 96.75 365 SER B O 1
ATOM 5924 N N . MET B 1 366 ? 0.161 -9.5 -27.406 1 95.5 366 MET B N 1
ATOM 5925 C CA . MET B 1 366 ? 1.577 -9.25 -27.141 1 95.5 366 MET B CA 1
ATOM 5926 C C . MET B 1 366 ? 1.821 -7.777 -26.828 1 95.5 366 MET B C 1
ATOM 5928 O O . MET B 1 366 ? 2.727 -7.449 -26.062 1 95.5 366 MET B O 1
ATOM 5932 N N . GLU B 1 367 ? 0.984 -6.906 -27.359 1 95.75 367 GLU B N 1
ATOM 5933 C CA . GLU B 1 367 ? 1.115 -5.469 -27.141 1 95.75 367 GLU B CA 1
ATOM 5934 C C . GLU B 1 367 ? 0.965 -5.125 -25.656 1 95.75 367 GLU B C 1
ATOM 5936 O O . GLU B 1 367 ? 1.663 -4.246 -25.156 1 95.75 367 GLU B O 1
ATOM 5941 N N . ALA B 1 368 ? 0.108 -5.805 -25 1 97.06 368 ALA B N 1
ATOM 5942 C CA . ALA B 1 368 ? -0.192 -5.535 -23.594 1 97.06 368 ALA B CA 1
ATOM 5943 C C . ALA B 1 368 ? 0.996 -5.887 -22.703 1 97.06 368 ALA B C 1
ATOM 5945 O O . ALA B 1 368 ? 1.036 -5.5 -21.531 1 97.06 368 ALA B O 1
ATOM 5946 N N . GLN B 1 369 ? 1.957 -6.609 -23.25 1 95.81 369 GLN B N 1
ATOM 5947 C CA . GLN B 1 369 ? 3.111 -7.062 -22.484 1 95.81 369 GLN B CA 1
ATOM 5948 C C . GLN B 1 369 ? 4.293 -6.117 -22.656 1 95.81 369 GLN B C 1
ATOM 5950 O O . GLN B 1 369 ? 5.301 -6.234 -21.953 1 95.81 369 GLN B O 1
ATOM 5955 N N . LYS B 1 370 ? 4.195 -5.164 -23.547 1 95.94 370 LYS B N 1
ATOM 5956 C CA . LYS B 1 370 ? 5.293 -4.254 -23.875 1 95.94 370 LYS B CA 1
ATOM 5957 C C . LYS B 1 370 ? 5.371 -3.113 -22.859 1 95.94 370 LYS B C 1
ATOM 5959 O O . LYS B 1 370 ? 4.414 -2.865 -22.125 1 95.94 370 LYS B O 1
ATOM 5964 N N . ASP B 1 371 ? 6.516 -2.479 -22.844 1 96.44 371 ASP B N 1
ATOM 5965 C CA . ASP B 1 371 ? 6.734 -1.339 -21.953 1 96.44 371 ASP B CA 1
ATOM 5966 C C . ASP B 1 371 ? 5.902 -0.136 -22.391 1 96.44 371 ASP B C 1
ATOM 5968 O O . ASP B 1 371 ? 6.129 0.425 -23.469 1 96.44 371 ASP B O 1
ATOM 5972 N N . PRO B 1 372 ? 4.977 0.261 -21.594 1 95.31 372 PRO B N 1
ATOM 5973 C CA . PRO B 1 372 ? 4.164 1.42 -21.969 1 95.31 372 PRO B CA 1
ATOM 5974 C C . PRO B 1 372 ? 4.875 2.746 -21.719 1 95.31 372 PRO B C 1
ATOM 5976 O O . PRO B 1 372 ? 4.359 3.807 -22.078 1 95.31 372 PRO B O 1
ATOM 5979 N N . HIS B 1 373 ? 6.047 2.75 -21.062 1 94.88 373 HIS B N 1
ATOM 5980 C CA . HIS B 1 373 ? 6.852 3.928 -20.75 1 94.88 373 HIS B CA 1
ATOM 5981 C C . HIS B 1 373 ? 6.07 4.926 -19.906 1 94.88 373 HIS B C 1
ATOM 5983 O O . HIS B 1 373 ? 6.027 6.117 -20.219 1 94.88 373 HIS B O 1
ATOM 5989 N N . VAL B 1 374 ? 5.441 4.383 -18.844 1 95.5 374 VAL B N 1
ATOM 5990 C CA . VAL B 1 374 ? 4.555 5.172 -18 1 95.5 374 VAL B CA 1
ATOM 5991 C C . VAL B 1 374 ? 5.355 6.246 -17.266 1 95.5 374 VAL B C 1
ATOM 5993 O O . VAL B 1 374 ? 4.805 7.277 -16.875 1 95.5 374 VAL B O 1
ATOM 5996 N N . GLU B 1 375 ? 6.703 6.062 -17.078 1 95.12 375 GLU B N 1
ATOM 5997 C CA . GLU B 1 375 ? 7.551 7.035 -16.391 1 95.12 375 GLU B CA 1
ATOM 5998 C C . GLU B 1 375 ? 7.512 8.391 -17.094 1 95.12 375 GLU B C 1
ATOM 6000 O O . GLU B 1 375 ? 7.711 9.43 -16.469 1 95.12 375 GLU B O 1
ATOM 6005 N N . GLN B 1 376 ? 7.184 8.43 -18.375 1 94.69 376 GLN B N 1
ATOM 6006 C CA . GLN B 1 376 ? 7.113 9.68 -19.141 1 94.69 376 GLN B CA 1
ATOM 6007 C C . GLN B 1 376 ? 5.961 10.555 -18.641 1 94.69 376 GLN B C 1
ATOM 6009 O O . GLN B 1 376 ? 6.023 11.781 -18.734 1 94.69 376 GLN B O 1
ATOM 6014 N N . CYS B 1 377 ? 4.969 9.883 -18.047 1 94.81 377 CYS B N 1
ATOM 6015 C CA . CYS B 1 377 ? 3.795 10.602 -17.562 1 94.81 377 CYS B CA 1
ATOM 6016 C C . CYS B 1 377 ? 4.094 11.32 -16.25 1 94.81 377 CYS B C 1
ATOM 6018 O O . CYS B 1 377 ? 3.318 12.172 -15.812 1 94.81 377 CYS B O 1
ATOM 6020 N N . TYR B 1 378 ? 5.242 11.102 -15.703 1 96 378 TYR B N 1
ATOM 6021 C CA . TYR B 1 378 ? 5.594 11.695 -14.414 1 96 378 TYR B CA 1
ATOM 6022 C C . TYR B 1 378 ? 6.723 12.703 -14.57 1 96 378 TYR B C 1
ATOM 6024 O O . TYR B 1 378 ? 7.16 13.312 -13.594 1 96 378 TYR B O 1
ATOM 6032 N N . LYS B 1 379 ? 7.145 12.875 -15.797 1 95.06 379 LYS B N 1
ATOM 6033 C CA . LYS B 1 379 ? 8.125 13.914 -16.078 1 95.06 379 LYS B CA 1
ATOM 6034 C C . LYS B 1 379 ? 7.461 15.289 -16.188 1 95.06 379 LYS B C 1
ATOM 6036 O O . LYS B 1 379 ? 6.719 15.547 -17.141 1 95.06 379 LYS B O 1
ATOM 6041 N N . VAL B 1 380 ? 7.797 16.094 -15.266 1 95.75 380 VAL B N 1
ATOM 6042 C CA . VAL B 1 380 ? 7.062 17.359 -15.188 1 95.75 380 VAL B CA 1
ATOM 6043 C C . VAL B 1 380 ? 7.938 18.5 -15.703 1 95.75 380 VAL B C 1
ATOM 6045 O O . VAL B 1 380 ? 7.441 19.594 -15.977 1 95.75 380 VAL B O 1
ATOM 6048 N N . LEU B 1 381 ? 9.211 18.266 -15.781 1 93.06 381 LEU B N 1
ATOM 6049 C CA . LEU B 1 381 ? 10.125 19.266 -16.359 1 93.06 381 LEU B CA 1
ATOM 6050 C C . LEU B 1 381 ? 10.789 18.719 -17.609 1 93.06 381 LEU B C 1
ATOM 6052 O O . LEU B 1 381 ? 11.156 17.547 -17.672 1 93.06 381 LEU B O 1
ATOM 6056 N N . ASP B 1 382 ? 10.734 19.422 -18.703 1 82.81 382 ASP B N 1
ATOM 6057 C CA . ASP B 1 382 ? 11.508 19.078 -19.906 1 82.81 382 ASP B CA 1
ATOM 6058 C C . ASP B 1 382 ? 12.984 19.391 -19.703 1 82.81 382 ASP B C 1
ATOM 6060 O O . ASP B 1 382 ? 13.398 20.547 -19.844 1 82.81 382 ASP B O 1
ATOM 6064 N N . ARG B 1 383 ? 13.68 18.625 -19.109 1 72.56 383 ARG B N 1
ATOM 6065 C CA . ARG B 1 383 ? 15.086 18.906 -18.844 1 72.56 383 ARG B CA 1
ATOM 6066 C C . ARG B 1 383 ? 15.938 18.719 -20.094 1 72.56 383 ARG B C 1
ATOM 6068 O O . ARG B 1 383 ? 17.109 19.109 -20.125 1 72.56 383 ARG B O 1
ATOM 6075 N N . ASP B 1 384 ? 15.617 17.938 -21.047 1 55.16 384 ASP B N 1
ATOM 6076 C CA . ASP B 1 384 ? 16.406 17.797 -22.266 1 55.16 384 ASP B CA 1
ATOM 6077 C C . ASP B 1 384 ? 16.375 19.078 -23.094 1 55.16 384 ASP B C 1
ATOM 6079 O O . ASP B 1 384 ? 17.078 19.188 -24.094 1 55.16 384 ASP B O 1
ATOM 6083 N N . LYS B 1 385 ? 15.453 20.016 -22.875 1 47.62 385 LYS B N 1
ATOM 6084 C CA . LYS B 1 385 ? 15.586 21.219 -23.688 1 47.62 385 LYS B CA 1
ATOM 6085 C C . LYS B 1 385 ? 16.719 22.109 -23.188 1 47.62 385 LYS B C 1
ATOM 6087 O O . LYS B 1 385 ? 16.469 23.141 -22.562 1 47.62 385 LYS B O 1
ATOM 6092 N N . GLY B 1 386 ? 17.625 21.719 -22.578 1 33.91 386 GLY B N 1
ATOM 6093 C CA . GLY B 1 386 ? 18.719 22.641 -22.359 1 33.91 386 GLY B CA 1
ATOM 6094 C C . GLY B 1 386 ? 19.125 23.391 -23.609 1 33.91 386 GLY B C 1
ATOM 6095 O O . GLY B 1 386 ? 18.812 22.969 -24.719 1 33.91 386 GLY B O 1
ATOM 6096 N N . GLN B 1 387 ? 20.188 24.453 -23.359 1 29.8 387 GLN B N 1
ATOM 6097 C CA . GLN B 1 387 ? 20.969 25.516 -24 1 29.8 387 GLN B CA 1
ATOM 6098 C C . GLN B 1 387 ? 21.688 24.984 -25.25 1 29.8 387 GLN B C 1
ATOM 6100 O O . GLN B 1 387 ? 22.328 23.938 -25.203 1 29.8 387 GLN B O 1
#

Radius of gyration: 27.82 Å; Cα contacts (8 Å, |Δi|>4): 1676; chains: 2; bounding box: 68×75×98 Å

Nearest PDB structures (foldseek):
  4wnh-assembly1_A  TM=4.160E-01  e=7.565E-04  Mus musculus
  5dxf-assembly2_B  TM=3.306E-01  e=4.790E-01  Candida albicans SC5314
  8jhu-assembly1_A  TM=3.621E-01  e=1.114E+00  Legionella pneumophila subsp. pneumophila str. Philadelphia 1
  3wry-assembly2_B  TM=3.442E-01  e=2.162E+00  Solanum lycopersicum
  8xav-assembly1_M  TM=3.506E-01  e=2.923E+00  Escherichia coli

Foldseek 3Di:
DPPPPPPPPPPPCPVPPPPCPPPPLVPAAEEEEEEAECPDPLLLLQVLLCCCQPCPQLFPPDHDASYEYEYEYEADDHPSCVSVVVQWDWDDDPDPQFDTKIWGPDGNYIYIYTYGHHCALHQLLSVVVVVVRCVVVVNNVRGQKYKRAYSLKHFQDADPPPDPPDDPCSLAVVLCDDLAFKEALDWFQADCVALLHGFIFHARNIMMGGPVLVVLCVVQCLSPGAHDDRDNCHNCNSHRRVSQVSSVVVVGGHYHLAPVFFRPDCDDPPGCCDDDPPDPDVDPDRHDGRNDVVCNCPLVNFGQQAQLSNVLHFDASNRRSMHSCNRPTNPPPSVVSSVCSSCVRNPHDPPDDDDPPVVVVVCPDPNVVDDPPCSVVRDDDPPVPDD/DPPPPPPPPPPPCPVPPPPCVPPPQVPAAEEEEEEAECPDDLLLLQVLLCCCQPCPQLFPPDHDASYEYEYEYEADDHPSCVSVVVQWDWDDDPDPQFDTKIWGPDGNYIYIYTYGHHCALHQLLSVVVVVVRCVVVVNNVRGQKYKRAYSLKHFQDADPPPDPPDDPCSLAVVLCDDLAFKEALDWFAADCVALLHGFIFHARNIMMGGPVLVVLCVVQCLSPGAHDDRDNCHNCNSHRSVSQVSSVVVVGGHYHLAPVFFRPDCDDVLGCDADDPDPPGVCPDRHDGRNDVVCSCPLVNFGQQAQLSNVLHFDASNRRSMHSCNRPTNPPPSVVSSVCSSCVRNPHDPPDDDDPPVVVVVCVDPVVVDDPPCSVVRDPDPPVPDD

Secondary structure (DSSP, 8-state):
---------------------------S-EEEEEEEE--SHHHHHHHHHHHHHTT-TT-SS----SEEEEEEEESS--TTHHHHHTTEEEE----TT-SEEEEESSSSS-EEEEEES--TTHHHHHHHHHHHHHHHTT-GGG-SEEEEEETT-B-----TTPPTT--TTHHHHTT--TTEEEEES-EEEE-TTSTT-SEEEE-SSEEEEEHHHHHHHHHTTTT---S-SSSTTSIIIIIITHHHHHHHHTT-EEEE--TTS------SS--S---SSS-S-S---SS--TTSGGGTTGGGG---SSTTTTTS----HHHHSSB-GGGTTTTTHHHHHHHHHHHHHTT--S------HHHHHHHTSSGGGS---GGGGG--S--TT--/---------------------------S-EEEEEEEE--SHHHHHHHHHHHHHTT-TT-SS----SEEEEEEEESS--TTHHHHHTTEEEE----TT-SEEEEESSSSS-EEEEEES--TTHHHHHHHHHHHHHHHTT-GGG-SEEEEEETT-B-----TTPPTT--TTHHHHTT--TTEEEEES-EEEE-TTSTT-SEEEE-SSEEEEEHHHHHHHHHTTTT---S-SSSTTSIIIIIITHHHHHHHHTT-EEEE--TTS------SS--S---SSS-S-S--SSS--TTSGGGTTGGGG---SSTTTTTS----HHHHSSB-GGGTTTTTHHHHHHHHHHHHHTT--S------HHHHHHHTSSGGGS---GGGGG--S--S---

Solvent-accessible surface area (backbone atoms only — not comparable to full-atom values): 40835 Å² total; per-residue (Å²): 136,84,76,75,75,76,75,76,75,72,72,72,74,69,66,76,60,75,80,68,67,60,62,73,61,74,83,50,33,34,34,37,39,38,22,37,53,66,80,50,70,60,29,42,52,20,47,43,48,22,42,31,73,51,65,19,55,74,24,76,76,52,67,48,71,60,38,33,39,38,37,27,36,24,35,91,60,56,77,56,51,58,72,56,52,76,53,40,42,81,47,87,69,90,47,88,76,41,76,46,29,32,32,44,78,64,72,74,36,55,38,35,40,39,33,18,70,61,59,68,36,43,56,47,27,34,48,32,50,53,52,51,54,29,49,75,68,68,49,52,81,68,32,45,31,41,32,40,35,34,30,49,30,33,40,77,36,69,47,66,54,60,60,80,90,66,56,76,66,46,53,42,56,69,55,54,49,91,56,21,26,38,27,15,33,39,64,26,12,34,39,74,86,41,88,71,37,63,21,67,26,39,43,57,56,39,30,32,27,32,57,68,32,46,51,46,35,56,75,67,44,28,44,56,76,33,81,45,54,87,42,82,78,7,39,44,35,39,27,32,35,22,60,36,51,44,31,48,75,70,74,27,37,47,50,46,35,40,67,58,46,51,54,60,61,75,54,76,90,60,39,50,61,46,75,79,74,84,48,86,59,73,45,40,66,73,30,61,56,69,80,43,72,80,43,26,31,14,67,18,23,16,52,30,82,23,60,22,39,41,89,50,28,44,56,46,36,55,48,27,28,44,30,42,44,64,30,47,21,21,56,51,54,50,61,54,51,50,53,39,52,51,36,46,26,62,68,39,82,64,33,63,48,57,79,38,61,74,58,26,56,42,50,76,35,72,72,38,43,44,78,80,61,50,52,64,71,23,58,77,67,79,68,85,69,63,136,136,84,77,74,76,76,75,74,74,72,72,73,74,70,64,76,61,74,78,66,67,58,61,73,60,74,82,49,33,34,34,37,39,36,22,37,53,66,79,47,71,60,28,42,50,19,45,44,50,22,42,30,74,51,65,21,55,75,24,75,75,51,67,49,71,60,39,32,39,38,35,28,37,24,36,87,59,57,75,57,51,58,73,54,52,74,54,39,42,81,46,86,69,89,47,88,74,41,77,47,32,32,30,44,77,64,73,76,37,54,39,34,41,38,34,20,70,62,59,67,36,42,57,47,27,33,47,32,50,54,51,51,54,29,50,75,69,69,48,52,81,68,32,45,32,39,33,40,33,34,29,51,30,32,41,77,36,68,47,64,52,60,60,80,89,66,56,76,68,46,53,39,58,72,55,54,47,89,56,21,26,38,27,16,34,37,63,24,12,33,38,74,86,42,89,70,38,62,20,67,25,40,41,60,56,40,29,31,27,32,56,69,32,45,52,47,36,56,75,67,45,27,43,54,74,33,82,44,54,86,43,82,78,8,38,44,36,36,28,31,34,21,60,35,50,42,30,47,74,71,74,28,36,49,50,47,35,41,67,57,46,51,55,59,60,72,56,74,93,60,40,50,58,45,66,85,73,74,65,76,48,67,50,38,67,72,29,62,56,69,80,42,73,80,42,27,30,14,65,18,22,15,52,31,83,23,59,22,40,42,89,49,29,44,57,44,36,57,48,29,29,44,31,44,42,63,29,46,22,23,57,52,55,51,61,54,52,49,50,38,51,50,35,45,26,62,69,41,82,62,31,62,50,59,80,38,62,73,58,26,56,43,51,76,35,74,73,39,42,45,79,82,62,51,52,63,72,22,58,77,68,78,69,83,71,65,136

Organism: Auxenoch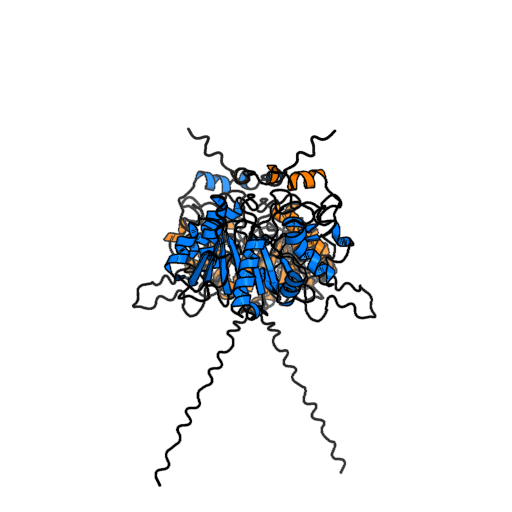lorella protothecoides (NCBI:txid3075)

pLDDT: mean 86.87, std 21.94, range [24.06, 98.94]

Sequence (774 aa):
MAIIGVALLWWSLMSVSDGYTPIRGNKGKVLVSYSYFEKDDIQTRNFDFFITTAMGVDNVLDKPHNIDFVVVQSGDACEPCKRLLQSMKAADNALSEVRQVYESVSGPGRVTLLQRKENEGMDFAAHNITLEYLLAQGRLKQYKYVILLNSSVRGPFVPSYMPEGWQWPQAYTSRLVGDVHVVSSSLVCLPEVDLGGHGPKLESWAAAVDQEGLRVLMDEGVFAIRTCKLCKDGIVVKGEYGLSAAMTKHGYTFDTLMSKYRKARATLGLLCEWKEGFLPARDGHGCVDWRDRANWNCNNNVHPSRHGTYDGLSMHPFETVFVKASWHVGGPFVDKYAEWMTAQALGNPTTRGAFDEPMYRYAVSMEAQKDPHVEQCYKVLDRDKGQMAIIGVALLWWSLMSVSDGYTPIRGNKGKVLVSYSYFEKDDIQTRNFDFFITTAMGVDNVLDKPHNIDFVVVQSGDACEPCKRLLQSMKAADNALSEVRQVYESVSGPGRVTLLQRKENEGMDFAAHNITLEYLLAQGRLKQYKYVILLNSSVRGPFVPSYMPEGWQWPQAYTSRLVGDVHVVSSSLVCLPEVDLGGHGPKLESWAAAVDQEGLRVLMDEGVFAIRTCKLCKDGIVVKGEYGLSAAMTKHGYTFDTLMSKYRKARATLGLLCEWKEGFLPARDGHGCVDWRDRANWNCNNNVHPSRHGTYDGLSMHPFETVFVKASWHVGGPFVDKYAEWMTAQALGNPTTRGAFDEPMYRYAVSMEAQKDPHVEQCYKVLDRDKGQ